Protein AF-A0A7V3AE41-F1 (afdb_monomer_lite)

Sequence (457 aa):
MTSTNWIDTERILRYAARIPPERRTTDLETAYEFSRQRLEEFGSLGSVPLPADPVERGQELVFRAMQADSPSQALRLAEDALRADPECLDAMAIVAQQKHESWPERAAEFERIVATGERRLGGPAFFEAHKGEFWHRVETRPYMRVREQLAHLLAFTDRVPEALAHYEALLELDPLDHLHIRVVLLSRCLELGRLDDAKRIMARFPHGRAAYLWARVLGHFLAGNLPAASLAHRRALDASARLETAICDRLEPEPRENDPLGELDKMDVVESTLIIAWDRHPEALGWLLDGGWAFSDREVDAHVASFKPPVSKLFSIEEPDEYDWIDYPVKHGFTEADIPELVRMATDHALQENEDYSICFGAVHAWRALAQLRAQAAIAPLIEAFTADLDDYSANDFPRIFELLGPEAIPGLRALLVGRHDLGLRTAAVQALWRIGTAHAEAGKRCAEQEEGSAHE

Foldseek 3Di:
DPPDDVLLVLLLLVVLVPDPPVCNVVCVVVSVVVSVVCCVVQVHPLRDDADPQLLSNLSSLQSVLQVDPALVSSLVSLVVSCVSPVLNLSSQLLNLLVVDPDLVSSLVSLVVNLVSLCVVCPHPVSCVVQFQPQVSPSSNVSSLVSLLQSLLSCVVVVVNVVSLVSLVSSCRRHVVPPVVSLLLNLLSCLLVVVLVVNVVSCVSDVDDALLSLLSVLSSCVSVVNLLLNLLSVVVSCVRPVPLLVCLLVVPQDDADPGNSSSGGDPVSSSSNSNSSSSVSPVVSSVCVVVPSHSDDPVRLVVLLVVADPPLSCQLVDPDADLPDGDPCCVVSVDALVCLVVLLCLLQPSSQCSDPPVSSNSSNVNSLVNCLQNLPLVNLVSLLVVLQSDDDPSSLRCVLSSLLSVADSNLVSLVVCCVDPGDPSSVVSSVSSLVSRLVSPVVSVVVVVVVVVVVVVD

Radius of gyration: 27.74 Å; chains: 1; bounding box: 69×41×74 Å

Structure (mmCIF, N/CA/C/O backbone):
data_AF-A0A7V3AE41-F1
#
_entry.id   AF-A0A7V3AE41-F1
#
loop_
_atom_site.group_PDB
_atom_site.id
_atom_site.type_symbol
_atom_site.label_atom_id
_atom_site.label_alt_id
_atom_site.label_comp_id
_atom_site.label_asym_id
_atom_site.label_entity_id
_atom_site.label_seq_id
_atom_site.pdbx_PDB_ins_code
_atom_site.Cartn_x
_atom_site.Cartn_y
_atom_site.Cartn_z
_atom_site.occupancy
_atom_site.B_iso_or_equiv
_atom_site.auth_seq_id
_atom_site.auth_comp_id
_atom_site.auth_asym_id
_atom_site.auth_atom_id
_atom_site.pdbx_PDB_model_num
ATOM 1 N N . MET A 1 1 ? 19.286 17.395 3.943 1.00 30.77 1 MET A N 1
ATOM 2 C CA . MET A 1 1 ? 19.787 16.665 2.762 1.00 30.77 1 MET A CA 1
ATOM 3 C C . MET A 1 1 ? 18.969 17.146 1.583 1.00 30.77 1 MET A C 1
ATOM 5 O O . MET A 1 1 ? 17.765 16.930 1.575 1.00 30.77 1 MET A O 1
ATOM 9 N N . THR A 1 2 ? 19.573 17.929 0.691 1.00 29.22 2 THR A N 1
ATOM 10 C CA . THR A 1 2 ? 18.956 18.336 -0.579 1.00 29.22 2 THR A CA 1
ATOM 11 C C . THR A 1 2 ? 18.503 17.078 -1.317 1.00 29.22 2 THR A C 1
ATOM 13 O O . THR A 1 2 ? 19.214 16.077 -1.276 1.00 29.22 2 THR A O 1
ATOM 16 N N . SER A 1 3 ? 17.310 17.079 -1.918 1.00 34.78 3 SER A N 1
ATOM 17 C CA . SER A 1 3 ? 16.804 15.909 -2.640 1.00 34.78 3 SER A CA 1
ATOM 18 C C . SER A 1 3 ? 17.718 15.630 -3.834 1.00 34.78 3 SER A C 1
ATOM 20 O O . SER A 1 3 ? 17.599 16.258 -4.885 1.00 34.78 3 SER A O 1
ATOM 22 N N . THR A 1 4 ? 18.685 14.736 -3.656 1.00 52.66 4 THR A N 1
ATOM 23 C CA . THR A 1 4 ? 19.516 14.228 -4.741 1.00 52.66 4 THR A CA 1
ATOM 24 C C . THR A 1 4 ? 18.582 13.601 -5.772 1.00 52.66 4 THR A C 1
ATOM 26 O O . THR A 1 4 ? 17.768 12.746 -5.423 1.00 52.66 4 THR A O 1
ATOM 29 N N . ASN A 1 5 ? 18.654 14.053 -7.027 1.00 77.19 5 ASN A N 1
ATOM 30 C CA . ASN A 1 5 ? 17.908 13.441 -8.126 1.00 77.19 5 ASN A CA 1
ATOM 31 C C . ASN A 1 5 ? 18.224 11.928 -8.150 1.00 77.19 5 ASN A C 1
ATOM 33 O O . ASN A 1 5 ? 19.360 11.523 -7.893 1.00 77.19 5 ASN A O 1
ATOM 37 N N . TRP A 1 6 ? 17.237 11.071 -8.423 1.00 83.94 6 TRP A N 1
ATOM 38 C CA . TRP A 1 6 ? 17.417 9.615 -8.424 1.00 83.94 6 TRP A CA 1
ATOM 39 C C . TRP A 1 6 ? 18.545 9.166 -9.370 1.00 83.94 6 TRP A C 1
ATOM 41 O O . TRP A 1 6 ? 19.260 8.217 -9.059 1.00 83.94 6 TRP A O 1
ATOM 51 N N . ILE A 1 7 ? 18.776 9.900 -10.465 1.00 88.06 7 ILE A N 1
ATOM 52 C CA . ILE A 1 7 ? 19.878 9.659 -11.411 1.00 88.06 7 ILE A CA 1
ATOM 53 C C . ILE A 1 7 ? 21.241 9.834 -10.732 1.00 88.06 7 ILE A C 1
ATOM 55 O O . ILE A 1 7 ? 22.153 9.032 -10.923 1.00 88.06 7 ILE A O 1
ATOM 59 N N . ASP A 1 8 ? 21.389 10.852 -9.888 1.00 84.38 8 ASP A N 1
ATOM 60 C CA . ASP A 1 8 ? 22.619 11.046 -9.124 1.00 84.38 8 ASP A CA 1
ATOM 61 C C . ASP A 1 8 ? 22.793 9.934 -8.089 1.00 84.38 8 ASP A C 1
ATOM 63 O O . ASP A 1 8 ? 23.897 9.429 -7.908 1.00 84.38 8 ASP A O 1
ATOM 67 N N . THR A 1 9 ? 21.701 9.461 -7.486 1.00 84.06 9 THR A N 1
ATOM 68 C CA . THR A 1 9 ? 21.743 8.279 -6.610 1.00 84.06 9 THR A CA 1
ATOM 69 C C . THR A 1 9 ? 22.218 7.033 -7.373 1.00 84.06 9 THR A C 1
ATOM 71 O O . THR A 1 9 ? 23.064 6.296 -6.867 1.00 84.06 9 THR A O 1
ATOM 74 N N . GLU A 1 10 ? 21.757 6.815 -8.609 1.00 88.25 10 GLU A N 1
ATOM 75 C CA . GLU A 1 10 ? 22.244 5.729 -9.476 1.00 88.25 10 GLU A CA 1
ATOM 76 C C . GLU A 1 10 ? 23.743 5.856 -9.777 1.00 88.25 10 GLU A C 1
ATOM 78 O O . GLU A 1 10 ? 24.471 4.866 -9.670 1.00 88.25 10 GLU A O 1
ATOM 83 N N . ARG A 1 11 ? 24.225 7.063 -10.108 1.00 87.38 11 ARG A N 1
ATOM 84 C CA . ARG A 1 11 ? 25.657 7.322 -10.347 1.00 87.38 11 ARG A CA 1
ATOM 85 C C . ARG A 1 11 ? 26.503 6.950 -9.131 1.00 87.38 11 ARG A C 1
ATOM 87 O O . ARG A 1 11 ? 27.519 6.268 -9.274 1.00 87.38 11 ARG A O 1
ATOM 94 N N . ILE A 1 12 ? 26.070 7.358 -7.938 1.00 82.44 12 ILE A N 1
ATOM 95 C CA . ILE A 1 12 ? 26.771 7.078 -6.677 1.00 82.44 12 ILE A CA 1
ATOM 96 C C . ILE A 1 12 ? 26.799 5.574 -6.399 1.00 82.44 12 ILE A C 1
ATOM 98 O O . ILE A 1 12 ? 27.856 5.020 -6.098 1.00 82.44 12 ILE A O 1
ATOM 102 N N . LEU A 1 13 ? 25.663 4.891 -6.540 1.00 84.50 13 LEU A N 1
ATOM 103 C CA . LEU A 1 13 ? 25.571 3.456 -6.272 1.00 84.50 13 LEU A CA 1
ATOM 104 C C . LEU A 1 13 ? 26.385 2.630 -7.272 1.00 84.50 13 LEU A C 1
ATOM 106 O O . LEU A 1 13 ? 27.050 1.676 -6.874 1.00 84.50 13 LEU A O 1
ATOM 110 N N . ARG A 1 14 ? 26.409 3.020 -8.551 1.00 86.38 14 ARG A N 1
ATOM 111 C CA . ARG A 1 14 ? 27.273 2.394 -9.565 1.00 86.38 14 ARG A CA 1
ATOM 112 C C . ARG A 1 14 ? 28.749 2.644 -9.312 1.00 86.38 14 ARG A C 1
ATOM 114 O O . ARG A 1 14 ? 29.568 1.756 -9.533 1.00 86.38 14 ARG A O 1
ATOM 121 N N . TYR A 1 15 ? 29.112 3.825 -8.815 1.00 79.25 15 TYR A N 1
ATOM 122 C CA . TYR A 1 15 ? 30.471 4.068 -8.341 1.00 79.25 15 TYR A CA 1
ATOM 123 C C . TYR A 1 15 ? 30.824 3.140 -7.172 1.00 79.25 15 TYR A C 1
ATOM 125 O O . TYR A 1 15 ? 31.833 2.439 -7.234 1.00 79.25 15 TYR A O 1
ATOM 133 N N . ALA A 1 16 ? 29.967 3.078 -6.151 1.00 79.12 16 ALA A N 1
ATOM 134 C CA . ALA A 1 16 ? 30.178 2.249 -4.969 1.00 79.12 16 ALA A CA 1
ATOM 135 C C . ALA A 1 16 ? 30.258 0.748 -5.301 1.00 79.12 16 ALA A C 1
ATOM 137 O O . ALA A 1 16 ? 31.090 0.037 -4.743 1.00 79.12 16 ALA A O 1
ATOM 138 N N . ALA A 1 17 ? 29.457 0.264 -6.256 1.00 80.19 17 ALA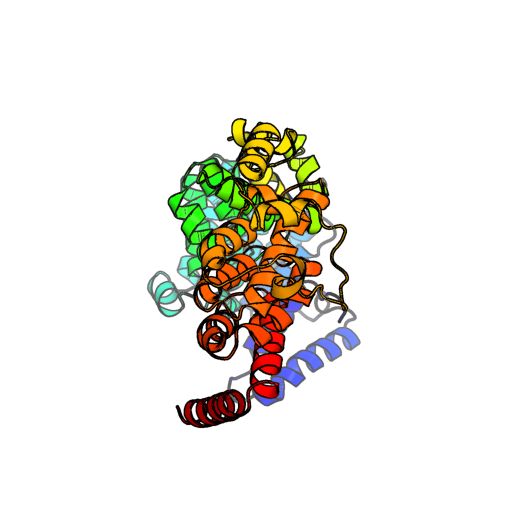 A N 1
ATOM 139 C CA . ALA A 1 17 ? 29.471 -1.131 -6.699 1.00 80.19 17 ALA A CA 1
ATOM 140 C C . ALA A 1 17 ? 30.819 -1.569 -7.304 1.00 80.19 17 ALA A C 1
ATOM 142 O O . ALA A 1 17 ? 31.154 -2.753 -7.268 1.00 80.19 17 ALA A O 1
ATOM 143 N N . ARG A 1 18 ? 31.619 -0.622 -7.815 1.00 76.25 18 ARG A N 1
ATOM 144 C CA . ARG A 1 18 ? 32.961 -0.878 -8.365 1.00 76.25 18 ARG A CA 1
ATOM 145 C C . ARG A 1 18 ? 34.054 -0.950 -7.301 1.00 76.25 18 ARG A C 1
ATOM 147 O O . ARG A 1 18 ? 35.184 -1.313 -7.622 1.00 76.25 18 ARG A O 1
ATOM 154 N N . ILE A 1 19 ? 33.745 -0.596 -6.055 1.00 71.19 19 ILE A N 1
ATOM 155 C CA . ILE A 1 19 ? 34.695 -0.674 -4.950 1.00 71.19 19 ILE A CA 1
ATOM 156 C C . ILE A 1 19 ? 34.838 -2.151 -4.541 1.00 71.19 19 ILE A C 1
ATOM 158 O O . ILE A 1 19 ? 33.828 -2.796 -4.218 1.00 71.19 19 ILE A O 1
ATOM 162 N N . PRO A 1 20 ? 36.069 -2.707 -4.548 1.00 70.44 20 PRO A N 1
ATOM 163 C CA . PRO A 1 20 ? 36.311 -4.084 -4.137 1.00 70.44 20 PRO A CA 1
ATOM 164 C C . PRO A 1 20 ? 35.737 -4.371 -2.739 1.00 70.44 20 PRO A C 1
ATOM 166 O O . PRO A 1 20 ? 35.812 -3.494 -1.870 1.00 70.44 20 PRO A O 1
ATOM 169 N N . PRO A 1 21 ? 35.167 -5.568 -2.494 1.00 66.19 21 PRO A N 1
ATOM 170 C CA . PRO A 1 21 ? 34.532 -5.919 -1.221 1.00 66.19 21 PRO A CA 1
ATOM 171 C C . PRO A 1 21 ? 35.399 -5.626 0.007 1.00 66.19 21 PRO A C 1
ATOM 173 O O . PRO A 1 21 ? 34.886 -5.173 1.027 1.00 66.19 21 PRO A O 1
ATOM 176 N N . GLU A 1 22 ? 36.713 -5.803 -0.120 1.00 66.25 22 GLU A N 1
ATOM 177 C CA . GLU A 1 22 ? 37.707 -5.644 0.944 1.00 66.25 22 GLU A CA 1
ATOM 178 C C . GLU A 1 22 ? 37.895 -4.187 1.396 1.00 66.25 22 GLU A C 1
ATOM 180 O O . GLU A 1 22 ? 38.556 -3.946 2.404 1.00 66.25 22 GLU A O 1
ATOM 185 N N . ARG A 1 23 ? 37.334 -3.212 0.667 1.00 58.12 23 ARG A N 1
ATOM 186 C CA . ARG A 1 23 ? 37.431 -1.779 0.990 1.00 58.12 23 ARG A CA 1
ATOM 187 C C . ARG A 1 23 ? 36.091 -1.108 1.305 1.00 58.12 23 ARG A C 1
ATOM 189 O O . ARG A 1 23 ? 36.071 0.049 1.708 1.00 58.12 23 ARG A O 1
ATOM 196 N N . ARG A 1 24 ? 34.960 -1.814 1.188 1.00 60.25 24 ARG A N 1
ATOM 197 C CA . ARG A 1 24 ? 33.613 -1.202 1.226 1.00 60.25 24 ARG A CA 1
ATOM 198 C C . ARG A 1 24 ? 33.250 -0.479 2.527 1.00 60.25 24 ARG A C 1
ATOM 200 O O . ARG A 1 24 ? 32.561 0.529 2.458 1.00 60.25 24 ARG A O 1
ATOM 207 N N . THR A 1 25 ? 33.664 -0.960 3.700 1.00 53.12 25 THR A N 1
ATOM 208 C CA . THR A 1 25 ? 33.282 -0.336 4.986 1.00 53.12 25 THR A CA 1
ATOM 209 C C . THR A 1 25 ? 34.026 0.965 5.268 1.00 53.12 25 THR A C 1
ATOM 211 O O . THR A 1 25 ? 33.450 1.865 5.865 1.00 53.12 25 THR A O 1
ATOM 214 N N . THR A 1 26 ? 35.278 1.084 4.822 1.00 52.75 26 THR A N 1
ATOM 215 C CA . THR A 1 26 ? 36.051 2.335 4.892 1.00 52.75 26 THR A CA 1
ATOM 216 C C . THR A 1 26 ? 35.661 3.273 3.747 1.00 52.75 26 THR A C 1
ATOM 218 O O . THR A 1 26 ? 35.600 4.483 3.936 1.00 52.75 26 THR A O 1
ATOM 221 N N . ASP A 1 27 ? 35.292 2.709 2.592 1.00 51.56 27 ASP A N 1
ATOM 222 C CA . ASP A 1 27 ? 35.058 3.477 1.376 1.00 51.56 27 ASP A CA 1
ATOM 223 C C . ASP A 1 27 ? 33.585 3.859 1.114 1.00 51.56 27 ASP A C 1
ATOM 225 O O . ASP A 1 27 ? 33.309 4.522 0.119 1.00 51.56 27 ASP A O 1
ATOM 229 N N . LEU A 1 28 ? 32.607 3.483 1.950 1.00 52.47 28 LEU A N 1
ATOM 230 C CA . LEU A 1 28 ? 31.234 4.020 1.843 1.00 52.47 28 LEU A CA 1
ATOM 231 C C . LEU A 1 28 ? 31.184 5.498 2.253 1.00 52.47 28 LEU A C 1
ATOM 233 O O . LEU A 1 28 ? 30.543 6.307 1.578 1.00 52.47 28 LEU A O 1
ATOM 237 N N . GLU A 1 29 ? 31.930 5.860 3.298 1.00 57.75 29 GLU A N 1
ATOM 238 C CA . GLU A 1 29 ? 32.224 7.254 3.641 1.00 57.75 29 GLU A CA 1
ATOM 239 C C . GLU A 1 29 ? 32.998 7.910 2.486 1.00 57.75 29 GLU A C 1
ATOM 241 O O . GLU A 1 29 ? 32.627 8.988 2.026 1.00 57.75 29 GLU A O 1
ATOM 246 N N . THR A 1 30 ? 33.933 7.180 1.866 1.00 62.25 30 THR A N 1
ATOM 247 C CA . THR A 1 30 ? 34.635 7.622 0.652 1.00 62.25 30 THR A CA 1
ATOM 248 C C . THR A 1 30 ? 33.745 7.723 -0.587 1.00 62.25 30 THR A C 1
ATOM 250 O O . THR A 1 30 ? 34.037 8.540 -1.441 1.00 62.25 30 THR A O 1
ATOM 253 N N . ALA A 1 31 ? 32.655 6.968 -0.745 1.00 63.34 31 ALA A N 1
ATOM 254 C CA . ALA A 1 31 ? 31.746 7.098 -1.886 1.00 63.34 31 ALA A CA 1
ATOM 255 C C . ALA A 1 31 ? 30.933 8.391 -1.770 1.00 63.34 31 ALA A C 1
ATOM 257 O O . ALA A 1 31 ? 30.754 9.108 -2.758 1.00 63.34 31 ALA A O 1
ATOM 258 N N . TYR A 1 32 ? 30.501 8.727 -0.554 1.00 67.19 32 TYR A N 1
ATOM 259 C CA . TYR A 1 32 ? 29.875 10.011 -0.259 1.00 67.19 32 TYR A CA 1
ATOM 260 C C . TYR A 1 32 ? 30.873 11.170 -0.412 1.00 67.19 32 TYR A C 1
ATOM 262 O O . TYR A 1 32 ? 30.578 12.151 -1.095 1.00 67.19 32 TYR A O 1
ATOM 270 N N . GLU A 1 33 ? 32.087 11.038 0.128 1.00 69.75 33 GLU A N 1
ATOM 271 C CA . GLU A 1 33 ? 33.159 12.027 -0.037 1.00 69.75 33 GLU A CA 1
ATOM 272 C C . GLU A 1 33 ? 33.622 12.168 -1.488 1.00 69.75 33 GLU A C 1
ATOM 274 O O . GLU A 1 33 ? 33.865 13.281 -1.937 1.00 69.75 33 GLU A O 1
ATOM 279 N N . PHE A 1 34 ? 33.693 11.077 -2.247 1.00 68.38 34 PHE A N 1
ATOM 280 C CA . PHE A 1 34 ? 34.012 11.070 -3.672 1.00 68.38 34 PHE A CA 1
ATOM 281 C C . PHE A 1 34 ? 32.938 11.817 -4.452 1.00 68.38 34 PHE A C 1
ATOM 283 O O . PHE A 1 34 ? 33.251 12.645 -5.303 1.00 68.38 34 PHE A O 1
ATOM 290 N N . SER A 1 35 ? 31.668 11.572 -4.136 1.00 70.06 35 SER A N 1
ATOM 291 C CA . SER A 1 35 ? 30.547 12.281 -4.754 1.00 70.06 35 SER A CA 1
ATOM 292 C C . SER A 1 35 ? 30.601 13.772 -4.431 1.00 70.06 35 SER A C 1
ATOM 294 O O . SER A 1 35 ? 30.465 14.597 -5.332 1.00 70.06 35 SER A O 1
ATOM 296 N N . ARG A 1 36 ? 30.897 14.127 -3.173 1.00 75.38 36 ARG A N 1
ATOM 297 C CA . ARG A 1 36 ? 31.123 15.513 -2.742 1.00 75.38 36 ARG A CA 1
ATOM 298 C C . ARG A 1 36 ? 32.301 16.151 -3.485 1.00 75.38 36 ARG A C 1
ATOM 300 O O . ARG A 1 36 ? 32.151 17.243 -4.016 1.00 75.38 36 ARG A O 1
ATOM 307 N N . GLN A 1 37 ? 33.438 15.465 -3.585 1.00 72.56 37 GLN A N 1
ATOM 308 C CA . GLN A 1 37 ? 34.629 15.950 -4.284 1.00 72.56 37 GLN A CA 1
ATOM 309 C C . GLN A 1 37 ? 34.358 16.159 -5.779 1.00 72.56 37 GLN A C 1
ATOM 311 O O . GLN A 1 37 ? 34.780 17.159 -6.349 1.00 72.56 37 GLN A O 1
ATOM 316 N N . ARG A 1 38 ? 33.616 15.251 -6.424 1.00 72.94 38 ARG A N 1
ATOM 317 C CA . ARG A 1 38 ? 33.218 15.387 -7.833 1.00 72.94 38 ARG A CA 1
ATOM 318 C C . ARG A 1 38 ? 32.234 16.532 -8.045 1.00 72.94 38 ARG A C 1
ATOM 320 O O . ARG A 1 38 ? 32.354 17.239 -9.039 1.00 72.94 38 ARG A O 1
ATOM 327 N N . LEU A 1 39 ? 31.292 16.734 -7.126 1.00 75.62 39 LEU A N 1
ATOM 328 C CA . LEU A 1 39 ? 30.408 17.900 -7.143 1.00 75.62 39 LEU A CA 1
ATOM 329 C C . LEU A 1 39 ? 31.200 19.205 -6.979 1.00 75.62 39 LEU A C 1
ATOM 331 O O . LEU A 1 39 ? 30.925 20.165 -7.690 1.00 75.62 39 LEU A O 1
ATOM 335 N N . GLU A 1 40 ? 32.209 19.232 -6.105 1.00 78.81 40 GLU A N 1
ATOM 336 C CA . GLU A 1 40 ? 33.104 20.385 -5.925 1.00 78.81 40 GLU A CA 1
ATOM 337 C C . GLU A 1 40 ? 33.976 20.654 -7.160 1.00 78.81 40 GLU A C 1
ATOM 339 O O . GLU A 1 40 ? 34.167 21.808 -7.536 1.00 78.81 40 GLU A O 1
ATOM 344 N N . GLU A 1 41 ? 34.483 19.606 -7.812 1.00 77.88 41 GLU A N 1
ATOM 345 C CA . GLU A 1 41 ? 35.389 19.713 -8.963 1.00 77.88 41 GLU A CA 1
ATOM 346 C C . GLU A 1 41 ? 34.657 20.023 -10.281 1.00 77.88 41 GLU A C 1
ATOM 348 O O . GLU A 1 41 ? 35.138 20.824 -11.082 1.00 77.88 41 GLU A O 1
ATOM 353 N N . PHE A 1 42 ? 33.494 19.409 -10.519 1.00 73.25 42 PHE A N 1
ATOM 354 C CA . PHE A 1 42 ? 32.781 19.472 -11.804 1.00 73.25 42 PHE A CA 1
ATOM 355 C C . PHE A 1 42 ? 31.452 20.238 -11.742 1.00 73.25 42 PHE A C 1
ATOM 357 O O . PHE A 1 42 ? 30.770 20.366 -12.761 1.00 73.25 42 PHE A O 1
ATOM 364 N N . GLY A 1 43 ? 31.039 20.714 -10.564 1.00 76.00 43 GLY A N 1
ATOM 365 C CA . GLY A 1 43 ? 29.766 21.410 -10.328 1.00 76.00 43 GLY A CA 1
ATOM 366 C C . GLY A 1 43 ? 28.520 20.514 -10.382 1.00 76.00 43 GLY A C 1
ATOM 367 O O . GLY A 1 43 ? 27.492 20.858 -9.806 1.00 76.00 43 GLY A O 1
ATOM 368 N N . SER A 1 44 ? 28.596 19.359 -11.050 1.00 77.81 44 SER A N 1
ATOM 369 C CA . SER A 1 44 ? 27.538 18.351 -11.162 1.00 77.81 44 SER A CA 1
ATOM 370 C C . SER A 1 44 ? 28.142 16.965 -11.406 1.00 77.81 44 SER A C 1
ATOM 372 O O . SER A 1 44 ? 29.150 16.834 -12.104 1.00 77.81 44 SER A O 1
ATOM 374 N N . LEU A 1 45 ? 27.496 15.912 -10.892 1.00 76.00 45 LEU A N 1
ATOM 375 C CA . LEU A 1 45 ? 27.897 14.526 -11.165 1.00 76.00 45 LEU A CA 1
ATOM 376 C C . LEU A 1 45 ? 27.736 14.146 -12.647 1.00 76.00 45 LEU A C 1
ATOM 378 O O . LEU A 1 45 ? 28.470 13.288 -13.129 1.00 76.00 45 LEU A O 1
ATOM 382 N N . GLY A 1 46 ? 26.847 14.817 -13.390 1.00 75.12 46 GLY A N 1
ATOM 383 C CA . GLY A 1 46 ? 26.688 14.621 -14.838 1.00 75.12 46 GLY A CA 1
ATOM 384 C C . GLY A 1 46 ? 27.807 15.235 -15.692 1.00 75.12 46 GLY A C 1
ATOM 385 O O . GLY A 1 46 ? 27.894 14.953 -16.886 1.00 75.12 46 GLY A O 1
ATOM 386 N N . SER A 1 47 ? 28.685 16.047 -15.095 1.00 80.62 47 SER A N 1
ATOM 387 C CA . SER A 1 47 ? 29.804 16.716 -15.780 1.00 80.62 47 SER A CA 1
ATOM 388 C C . SER A 1 47 ? 31.132 15.956 -15.662 1.00 80.62 47 SER A C 1
ATOM 390 O O . SER A 1 47 ? 32.152 16.394 -16.196 1.00 80.62 47 SER A O 1
ATOM 392 N N . VAL A 1 48 ? 31.142 14.809 -14.976 1.00 80.38 48 VAL A N 1
ATOM 393 C CA . VAL A 1 48 ? 32.334 13.966 -14.785 1.00 80.38 48 VAL A CA 1
ATOM 394 C C . VAL A 1 48 ? 32.825 13.411 -16.138 1.00 80.38 48 VAL A C 1
ATOM 396 O O . VAL A 1 48 ? 32.012 13.162 -17.027 1.00 80.38 48 VAL A O 1
ATOM 399 N N . PRO A 1 49 ? 34.135 13.194 -16.363 1.00 85.94 49 PRO A N 1
ATOM 400 C CA . PRO A 1 49 ? 34.614 12.557 -17.591 1.00 85.94 49 PRO A CA 1
ATOM 401 C C . PRO A 1 49 ? 33.977 11.182 -17.832 1.00 85.94 49 PRO A C 1
ATOM 403 O O . PRO A 1 49 ? 33.795 10.403 -16.896 1.00 85.94 49 PRO A O 1
ATOM 406 N N . LEU A 1 50 ? 33.670 10.872 -19.096 1.00 88.50 50 LEU A N 1
ATOM 407 C CA . LEU A 1 50 ? 33.056 9.595 -19.459 1.00 88.50 50 LEU A CA 1
ATOM 408 C C . LEU A 1 50 ? 33.966 8.412 -19.072 1.00 88.50 50 LEU A C 1
ATOM 410 O O . LEU A 1 50 ? 35.169 8.460 -19.354 1.00 88.50 50 LEU A O 1
ATOM 414 N N . PRO A 1 51 ? 33.410 7.331 -18.491 1.00 88.75 51 PRO A N 1
ATOM 415 C CA . PRO A 1 51 ? 34.167 6.126 -18.171 1.00 88.75 51 PRO A CA 1
ATOM 416 C C . PRO A 1 51 ? 34.914 5.534 -19.376 1.00 88.75 51 PRO A C 1
ATOM 418 O O . PRO A 1 51 ? 34.532 5.718 -20.536 1.00 88.75 51 PRO A O 1
ATOM 421 N N . ALA A 1 52 ? 36.006 4.813 -19.099 1.00 89.50 52 ALA A N 1
ATOM 422 C CA . ALA A 1 52 ? 36.763 4.086 -20.118 1.00 89.50 52 ALA A CA 1
ATOM 423 C C . ALA A 1 52 ? 36.034 2.815 -20.584 1.00 89.50 52 ALA A C 1
ATOM 425 O O . ALA A 1 52 ? 36.049 2.513 -21.779 1.00 89.50 52 ALA A O 1
ATOM 426 N N . ASP A 1 53 ? 35.406 2.110 -19.638 1.00 92.62 53 ASP A N 1
ATOM 427 C CA . ASP A 1 53 ? 34.626 0.900 -19.883 1.00 92.62 53 ASP A CA 1
ATOM 428 C C . ASP A 1 53 ? 33.404 1.202 -20.776 1.00 92.62 53 ASP A C 1
ATOM 430 O O . ASP A 1 53 ? 32.692 2.173 -20.499 1.00 92.62 53 ASP A O 1
ATOM 434 N N . PRO A 1 54 ? 33.153 0.420 -21.844 1.00 95.06 54 PRO A N 1
ATOM 435 C CA . PRO A 1 54 ? 32.062 0.696 -22.776 1.00 95.06 54 PRO A CA 1
ATOM 436 C C . PRO A 1 54 ? 30.664 0.652 -22.145 1.00 95.06 54 PRO A C 1
ATOM 438 O O . PRO A 1 54 ? 29.836 1.496 -22.485 1.00 95.06 54 PRO A O 1
ATOM 441 N N . VAL A 1 55 ? 30.413 -0.270 -21.208 1.00 93.06 55 VAL A N 1
ATOM 442 C CA . VAL A 1 55 ? 29.107 -0.432 -20.547 1.00 93.06 55 VAL A CA 1
ATOM 443 C C . VAL A 1 55 ? 28.835 0.749 -19.624 1.00 93.06 55 VAL A C 1
ATOM 445 O O . VAL A 1 55 ? 27.790 1.392 -19.713 1.00 93.06 55 VAL A O 1
ATOM 448 N N . GLU A 1 56 ? 29.811 1.101 -18.789 1.00 91.50 56 GLU A N 1
ATOM 449 C CA . GLU A 1 56 ? 29.697 2.255 -17.895 1.00 91.50 56 GLU A CA 1
ATOM 450 C C . GLU A 1 56 ? 29.627 3.574 -18.673 1.00 91.50 56 GLU A C 1
ATOM 452 O O . GLU A 1 56 ? 28.901 4.492 -18.288 1.00 91.50 56 GLU A O 1
ATOM 457 N N . ARG A 1 57 ? 30.337 3.673 -19.804 1.00 94.62 57 ARG A N 1
ATOM 458 C CA . ARG A 1 57 ? 30.226 4.817 -20.715 1.00 94.62 57 ARG A CA 1
ATOM 459 C C . ARG A 1 57 ? 28.823 4.928 -21.300 1.00 94.62 57 ARG A C 1
ATOM 461 O O . ARG A 1 57 ? 28.279 6.030 -21.309 1.00 94.62 57 ARG A O 1
ATOM 468 N N . GLY A 1 58 ? 28.261 3.820 -21.782 1.00 96.12 58 GLY A N 1
ATOM 469 C CA . GLY A 1 58 ? 26.901 3.773 -22.310 1.00 96.12 58 GLY A CA 1
ATOM 470 C C . GLY A 1 58 ? 25.883 4.231 -21.269 1.00 96.12 58 GLY A C 1
ATOM 471 O O . GLY A 1 58 ? 25.069 5.109 -21.546 1.00 96.12 58 GLY A O 1
ATOM 472 N N . GLN A 1 59 ? 25.982 3.720 -20.042 1.00 94.19 59 GLN A N 1
ATOM 473 C CA . GLN A 1 59 ? 25.062 4.089 -18.968 1.00 94.19 59 GLN A CA 1
ATOM 474 C C . GLN A 1 59 ? 25.190 5.560 -18.537 1.00 94.19 59 GLN A C 1
ATOM 476 O O . GLN A 1 59 ? 24.182 6.227 -18.320 1.00 94.19 59 GLN A O 1
ATOM 481 N N . GLU A 1 60 ? 26.405 6.098 -18.423 1.00 94.06 60 GLU A N 1
ATOM 482 C CA . GLU A 1 60 ? 26.587 7.513 -18.073 1.00 94.06 60 GLU A CA 1
ATOM 483 C C . GLU A 1 60 ? 26.049 8.445 -19.174 1.00 94.06 60 GLU A C 1
ATOM 485 O O . GLU A 1 60 ? 25.449 9.478 -18.873 1.00 94.06 60 GLU A O 1
ATOM 490 N N . LEU A 1 61 ? 26.194 8.069 -20.450 1.00 96.19 61 LEU A N 1
ATOM 491 C CA . LEU A 1 61 ? 25.583 8.798 -21.566 1.00 96.19 61 LEU A CA 1
ATOM 492 C C . LEU A 1 61 ? 24.049 8.771 -21.500 1.00 96.19 61 LEU A C 1
ATOM 494 O O . LEU A 1 61 ? 23.423 9.806 -21.723 1.00 96.19 61 LEU A O 1
ATOM 498 N N . VAL A 1 62 ? 23.445 7.643 -21.114 1.00 94.88 62 VAL A N 1
ATOM 499 C CA . VAL A 1 62 ? 22.000 7.556 -20.840 1.00 94.88 62 VAL A CA 1
ATOM 500 C C . VAL A 1 62 ? 21.589 8.491 -19.711 1.00 94.88 62 VAL A C 1
ATOM 502 O O . VAL A 1 62 ? 20.608 9.212 -19.852 1.00 94.88 62 VAL A O 1
ATOM 505 N N . PHE A 1 63 ? 22.324 8.530 -18.598 1.00 92.88 63 PHE A N 1
ATOM 506 C CA . PHE A 1 63 ? 21.980 9.428 -17.492 1.00 92.88 63 PHE A CA 1
ATOM 507 C C . PHE A 1 63 ? 22.004 10.900 -17.910 1.00 92.88 63 PHE A C 1
ATOM 509 O O . PHE A 1 63 ? 21.205 11.691 -17.417 1.00 92.88 63 PHE A O 1
ATOM 516 N N . ARG A 1 64 ? 22.880 11.273 -18.849 1.00 92.75 64 ARG A N 1
ATOM 517 C CA . ARG A 1 64 ? 22.853 12.603 -19.475 1.00 92.75 64 ARG A CA 1
ATOM 518 C C . ARG A 1 64 ? 21.666 12.772 -20.413 1.00 92.75 64 ARG A C 1
ATOM 520 O O . ARG A 1 64 ? 21.085 13.848 -20.430 1.00 92.75 64 ARG A O 1
ATOM 527 N N . ALA A 1 65 ? 21.303 11.737 -21.173 1.00 92.31 65 ALA A N 1
ATOM 528 C CA . ALA A 1 65 ? 20.128 11.758 -22.042 1.00 92.31 65 ALA A CA 1
ATOM 529 C C . ALA A 1 65 ? 18.835 11.991 -21.241 1.00 92.31 65 ALA A C 1
ATOM 531 O O . ALA A 1 65 ? 18.030 12.831 -21.620 1.00 92.31 65 ALA A O 1
ATOM 532 N N . MET A 1 66 ? 18.692 11.328 -20.089 1.00 88.31 66 MET A N 1
ATOM 533 C CA . MET A 1 66 ? 17.565 11.483 -19.154 1.00 88.31 66 MET A CA 1
ATOM 534 C C . MET A 1 66 ? 17.483 12.864 -18.492 1.00 88.31 66 MET A C 1
ATOM 536 O O . MET A 1 66 ? 16.444 13.228 -17.954 1.00 88.31 66 MET A O 1
ATOM 540 N N . GLN A 1 67 ? 18.573 13.630 -18.513 1.00 87.62 67 GLN A N 1
ATOM 541 C CA . GLN A 1 67 ? 18.651 14.989 -17.969 1.00 87.62 67 GLN A CA 1
ATOM 542 C C . GLN A 1 67 ? 18.777 16.046 -19.077 1.00 87.62 67 GLN A C 1
ATOM 544 O O . GLN A 1 67 ? 19.124 17.188 -18.788 1.00 87.62 67 GLN A O 1
ATOM 549 N N . ALA A 1 68 ? 18.568 15.671 -20.341 1.00 88.88 68 ALA A N 1
ATOM 550 C CA . ALA A 1 68 ? 18.711 16.578 -21.468 1.00 88.88 68 ALA A CA 1
ATOM 551 C C . ALA A 1 68 ? 17.544 17.572 -21.546 1.00 88.88 68 ALA A C 1
ATOM 553 O O . ALA A 1 68 ? 16.398 17.224 -21.276 1.00 88.88 68 ALA A O 1
ATOM 554 N N . ASP A 1 69 ? 17.825 18.786 -22.020 1.00 86.31 69 ASP A N 1
ATOM 555 C CA . ASP A 1 69 ? 16.833 19.867 -22.104 1.00 86.31 69 ASP A CA 1
ATOM 556 C C . ASP A 1 69 ? 15.881 19.719 -23.306 1.00 86.31 69 ASP A C 1
ATOM 558 O O . ASP A 1 69 ? 14.958 20.512 -23.480 1.00 86.31 69 ASP A O 1
ATOM 562 N N . SER A 1 70 ? 16.129 18.752 -24.200 1.00 86.50 70 SER A N 1
ATOM 563 C CA . SER A 1 70 ? 15.308 18.541 -25.397 1.00 86.50 70 SER A CA 1
ATOM 564 C C . SER A 1 70 ? 15.314 17.088 -25.889 1.00 86.50 70 SER A C 1
ATOM 566 O O . SER A 1 70 ? 16.355 16.421 -25.798 1.00 86.50 70 SER A O 1
ATOM 568 N N . PRO A 1 71 ? 14.221 16.623 -26.532 1.00 85.12 71 PRO A N 1
ATOM 569 C CA . PRO A 1 71 ? 14.149 15.287 -27.129 1.00 85.12 71 PRO A CA 1
ATOM 570 C C . PRO A 1 71 ? 15.279 15.005 -28.127 1.00 85.12 71 PRO A C 1
ATOM 572 O O . PRO A 1 71 ? 15.899 13.944 -28.112 1.00 85.12 71 PRO A O 1
ATOM 575 N N . SER A 1 72 ? 15.629 15.981 -28.973 1.00 88.81 72 SER A N 1
ATOM 576 C CA . SER A 1 72 ? 16.709 15.805 -29.952 1.00 88.81 72 SER A CA 1
ATOM 577 C C . SER A 1 72 ? 18.085 15.654 -29.300 1.00 88.81 72 SER A C 1
ATOM 579 O O . SER A 1 72 ? 18.961 15.006 -29.870 1.00 88.81 72 SER A O 1
ATOM 581 N N . GLN A 1 73 ? 18.320 16.275 -28.140 1.00 91.94 73 GLN A N 1
ATOM 582 C CA . GLN A 1 73 ? 19.560 16.084 -27.387 1.00 91.94 73 GLN A CA 1
ATOM 583 C C . GLN A 1 73 ? 19.576 14.723 -26.687 1.00 91.94 73 GLN A C 1
ATOM 585 O O . GLN A 1 73 ? 20.600 14.043 -26.758 1.00 91.94 73 GLN A O 1
ATOM 590 N N . ALA A 1 74 ? 18.458 14.317 -26.075 1.00 91.88 74 ALA A N 1
ATOM 591 C CA . ALA A 1 74 ? 18.308 12.997 -25.468 1.00 91.88 74 ALA A CA 1
ATOM 592 C C . ALA A 1 74 ? 18.571 11.884 -26.493 1.00 91.88 74 ALA A C 1
ATOM 594 O O . ALA A 1 74 ? 19.385 10.997 -26.239 1.00 91.88 74 ALA A O 1
ATOM 595 N N . LEU A 1 75 ? 17.983 11.991 -27.691 1.00 92.88 75 LEU A N 1
ATOM 596 C CA . LEU A 1 75 ? 18.179 11.030 -28.775 1.00 92.88 75 LEU A CA 1
ATOM 597 C C . LEU A 1 75 ? 19.650 10.924 -29.198 1.00 92.88 75 LEU A C 1
ATOM 599 O O . LEU A 1 75 ? 20.182 9.820 -29.246 1.00 92.88 75 LEU A O 1
ATOM 603 N N . ARG A 1 76 ? 20.340 12.052 -29.432 1.00 95.94 76 ARG A N 1
ATOM 604 C CA . ARG A 1 76 ? 21.772 12.026 -29.787 1.00 95.94 76 ARG A CA 1
ATOM 605 C C . ARG A 1 76 ? 22.616 11.352 -28.705 1.00 95.94 76 ARG A C 1
ATOM 607 O O . ARG A 1 76 ? 23.476 10.541 -29.017 1.00 95.94 76 ARG A O 1
ATOM 614 N N . LEU A 1 77 ? 22.371 11.663 -27.432 1.00 96.75 77 LEU A N 1
ATOM 615 C CA . LEU A 1 77 ? 23.101 11.051 -26.317 1.00 96.75 77 LEU A CA 1
ATOM 616 C C . LEU A 1 77 ? 22.813 9.547 -26.192 1.00 96.75 77 LEU A C 1
ATOM 618 O O . LEU A 1 77 ? 23.729 8.777 -25.908 1.00 96.75 77 LEU A O 1
ATOM 622 N N . ALA A 1 78 ? 21.577 9.115 -26.447 1.00 96.81 78 ALA A N 1
ATOM 623 C CA . ALA A 1 78 ? 21.218 7.701 -26.487 1.00 96.81 78 ALA A CA 1
ATOM 624 C C . ALA A 1 78 ? 21.871 6.974 -27.678 1.00 96.81 78 ALA A C 1
ATOM 626 O O . ALA A 1 78 ? 22.398 5.875 -27.517 1.00 96.81 78 ALA A O 1
ATOM 627 N N . GLU A 1 79 ? 21.934 7.594 -28.857 1.00 97.75 79 GLU A N 1
ATOM 628 C CA . GLU A 1 79 ? 22.673 7.056 -30.005 1.00 97.75 79 GLU A CA 1
ATOM 629 C C . GLU A 1 79 ? 24.178 6.953 -29.715 1.00 97.75 79 GLU A C 1
ATOM 631 O O . GLU A 1 79 ? 24.820 5.973 -30.094 1.00 97.75 79 GLU A O 1
ATOM 636 N N . ASP A 1 80 ? 24.759 7.937 -29.026 1.00 98.06 80 ASP A N 1
ATOM 637 C CA . ASP A 1 80 ? 26.149 7.900 -28.563 1.00 98.06 80 ASP A CA 1
ATOM 638 C C . ASP A 1 80 ? 26.367 6.760 -27.557 1.00 98.06 80 ASP A C 1
ATOM 640 O O . ASP A 1 80 ? 27.379 6.056 -27.633 1.00 98.06 80 ASP A O 1
ATOM 644 N N . ALA A 1 81 ? 25.405 6.538 -26.655 1.00 98.12 81 ALA A N 1
ATOM 645 C CA . ALA A 1 81 ? 25.421 5.424 -25.715 1.00 98.12 81 ALA A CA 1
ATOM 646 C C . ALA A 1 81 ? 25.407 4.074 -26.442 1.00 98.12 81 ALA A C 1
ATOM 648 O O . ALA A 1 81 ? 26.221 3.217 -26.113 1.00 98.12 81 ALA A O 1
ATOM 649 N N . LEU A 1 82 ? 24.573 3.909 -27.476 1.00 98.38 82 LEU A N 1
ATOM 650 C CA . LEU A 1 82 ? 24.524 2.687 -28.291 1.00 98.38 82 LEU A CA 1
ATOM 651 C C . LEU A 1 82 ? 25.795 2.458 -29.118 1.00 98.38 82 LEU A C 1
ATOM 653 O O . LEU A 1 82 ? 26.148 1.315 -29.403 1.00 98.38 82 LEU A O 1
ATOM 657 N N . ARG A 1 83 ? 26.524 3.520 -29.490 1.00 98.31 83 ARG A N 1
ATOM 658 C CA . ARG A 1 83 ? 27.851 3.371 -30.115 1.00 98.31 83 ARG A CA 1
ATOM 659 C C . ARG A 1 83 ? 28.913 2.886 -29.128 1.00 98.31 83 ARG A C 1
ATOM 661 O O . ARG A 1 83 ? 29.880 2.263 -29.561 1.00 98.31 83 ARG A O 1
ATOM 668 N N . ALA A 1 84 ? 28.760 3.180 -27.836 1.00 97.75 84 ALA A N 1
ATOM 669 C CA . ALA A 1 84 ? 29.634 2.659 -26.788 1.00 97.75 84 ALA A CA 1
ATOM 670 C C . ALA A 1 84 ? 29.240 1.231 -26.375 1.00 97.75 84 ALA A C 1
ATOM 672 O O . ALA A 1 84 ? 30.094 0.350 -26.349 1.00 97.75 84 ALA A O 1
ATOM 673 N N . ASP A 1 85 ? 27.958 1.003 -26.099 1.00 97.94 85 ASP A N 1
ATOM 674 C CA . ASP A 1 85 ? 27.377 -0.277 -25.697 1.00 97.94 85 ASP A CA 1
ATOM 675 C C . ASP A 1 85 ? 26.084 -0.539 -26.497 1.00 97.94 85 ASP A C 1
ATOM 677 O O . ASP A 1 85 ? 25.026 -0.005 -26.146 1.00 97.94 85 ASP A O 1
ATOM 681 N N . PRO A 1 86 ? 26.143 -1.365 -27.563 1.00 97.69 86 PRO A N 1
ATOM 682 C CA . PRO A 1 86 ? 24.998 -1.637 -28.435 1.00 97.69 86 PRO A CA 1
ATOM 683 C C . PRO A 1 86 ? 23.790 -2.284 -27.749 1.00 97.69 86 PRO A C 1
ATOM 685 O O . PRO A 1 86 ? 22.692 -2.229 -28.297 1.00 97.69 86 PRO A O 1
ATOM 688 N N . GLU A 1 87 ? 23.976 -2.901 -26.579 1.00 97.00 87 GLU A N 1
ATOM 689 C CA . GLU A 1 87 ? 22.903 -3.546 -25.812 1.00 97.00 87 GLU A CA 1
ATOM 690 C C . GLU A 1 87 ? 22.550 -2.754 -24.539 1.00 97.00 87 GLU A C 1
ATOM 692 O O . GLU A 1 87 ? 21.985 -3.312 -23.592 1.00 97.00 87 GLU A O 1
ATOM 697 N N . CYS A 1 88 ? 22.903 -1.463 -24.472 1.00 97.88 88 CYS A N 1
ATOM 698 C CA . CYS A 1 88 ? 22.535 -0.572 -23.371 1.00 97.88 88 CYS A CA 1
ATOM 699 C C . CYS A 1 88 ? 21.009 -0.379 -23.324 1.00 97.88 88 CYS A C 1
ATOM 701 O O . CYS A 1 88 ? 20.447 0.391 -24.103 1.00 97.88 88 CYS A O 1
ATOM 703 N N . LEU A 1 89 ? 20.336 -1.085 -22.409 1.00 97.94 89 LEU A N 1
ATOM 704 C CA . LEU A 1 89 ? 18.871 -1.215 -22.399 1.00 97.94 89 LEU A CA 1
ATOM 705 C C . LEU A 1 89 ? 18.146 0.128 -22.294 1.00 97.94 89 LEU A C 1
ATOM 707 O O . LEU A 1 89 ? 17.213 0.374 -23.051 1.00 97.94 89 LEU A O 1
ATOM 711 N N . ASP A 1 90 ? 18.593 1.010 -21.396 1.00 95.88 90 ASP A N 1
ATOM 712 C CA . ASP A 1 90 ? 17.984 2.334 -21.255 1.00 95.88 90 ASP A CA 1
ATOM 713 C C . ASP A 1 90 ? 18.185 3.173 -22.538 1.00 95.88 90 ASP A C 1
ATOM 715 O O . ASP A 1 90 ? 17.274 3.874 -22.964 1.00 95.88 90 ASP A O 1
ATOM 719 N N . ALA A 1 91 ? 19.339 3.075 -23.214 1.00 97.19 91 ALA A N 1
ATOM 720 C CA . ALA A 1 91 ? 19.562 3.778 -24.482 1.00 97.19 91 ALA A CA 1
ATOM 721 C C . ALA A 1 91 ? 18.654 3.237 -25.595 1.00 97.19 91 ALA A C 1
ATOM 723 O O . ALA A 1 91 ? 18.079 4.013 -26.359 1.00 97.19 91 ALA A O 1
ATOM 724 N N . MET A 1 92 ? 18.488 1.910 -25.661 1.00 97.44 92 MET A N 1
ATOM 725 C CA . MET A 1 92 ? 17.542 1.274 -26.579 1.00 97.44 92 MET A CA 1
ATOM 726 C C . MET A 1 92 ? 16.113 1.764 -26.317 1.00 97.44 92 MET A C 1
ATOM 728 O O . MET A 1 92 ? 15.396 2.049 -27.272 1.00 97.44 92 MET A O 1
ATOM 732 N N . ALA A 1 93 ? 15.716 1.909 -25.047 1.00 94.38 93 ALA A N 1
ATOM 733 C CA . ALA A 1 93 ? 14.400 2.410 -24.660 1.00 94.38 93 ALA A CA 1
ATOM 734 C C . ALA A 1 93 ? 14.179 3.862 -25.108 1.00 94.38 93 ALA A C 1
ATOM 736 O O . ALA A 1 93 ? 13.153 4.154 -25.718 1.00 94.38 93 ALA A O 1
ATOM 737 N N . ILE A 1 94 ? 15.148 4.760 -24.892 1.00 92.56 94 ILE A N 1
ATOM 738 C CA . ILE A 1 94 ? 15.059 6.159 -25.352 1.00 92.56 94 ILE A CA 1
ATOM 739 C C . ILE A 1 94 ? 14.921 6.222 -26.880 1.00 92.56 94 ILE A C 1
ATOM 741 O O . ILE A 1 94 ? 14.056 6.922 -27.406 1.00 92.56 94 ILE A O 1
ATOM 745 N N . VAL A 1 95 ? 15.733 5.454 -27.614 1.00 94.00 95 VAL A N 1
ATOM 746 C CA . VAL A 1 95 ? 15.652 5.406 -29.083 1.00 94.00 95 VAL A CA 1
ATOM 747 C C . VAL A 1 95 ? 14.311 4.833 -29.548 1.00 94.00 95 VAL A C 1
ATOM 749 O O . VAL A 1 95 ? 13.709 5.372 -30.475 1.00 94.00 95 VAL A O 1
ATOM 752 N N . ALA A 1 96 ? 13.814 3.772 -28.909 1.00 92.00 96 ALA A N 1
ATOM 753 C CA . ALA A 1 96 ? 12.535 3.152 -29.248 1.00 92.00 96 ALA A CA 1
ATOM 754 C C . ALA A 1 96 ? 11.355 4.119 -29.088 1.00 92.00 96 ALA A C 1
ATOM 756 O O . ALA A 1 96 ? 10.467 4.145 -29.942 1.00 92.00 96 ALA A O 1
ATOM 757 N N . GLN A 1 97 ? 11.366 4.935 -28.032 1.00 86.88 97 GLN A N 1
ATOM 758 C CA . GLN A 1 97 ? 10.326 5.930 -27.769 1.00 86.88 97 GLN A CA 1
ATOM 759 C C . GLN A 1 97 ? 10.256 7.000 -28.863 1.00 86.88 97 GLN A C 1
ATOM 761 O O . GLN A 1 97 ? 9.166 7.342 -29.312 1.00 86.88 97 GLN A O 1
ATOM 766 N N . GLN A 1 98 ? 11.409 7.461 -29.352 1.00 84.00 98 GLN A N 1
ATOM 767 C CA . GLN A 1 98 ? 11.489 8.482 -30.405 1.00 84.00 98 GLN A CA 1
ATOM 768 C C . GLN A 1 98 ? 11.269 7.914 -31.815 1.00 84.00 98 GLN A C 1
ATOM 770 O O . GLN A 1 98 ? 10.793 8.610 -32.709 1.00 84.00 98 GLN A O 1
ATOM 775 N N . LYS A 1 99 ? 11.627 6.646 -32.037 1.00 86.00 99 LYS A N 1
ATOM 776 C CA . LYS A 1 99 ? 11.524 5.982 -33.344 1.00 86.00 99 LYS A CA 1
ATOM 777 C C . LYS A 1 99 ? 10.091 5.582 -33.704 1.00 86.00 99 LYS A C 1
ATOM 779 O O . LYS A 1 99 ? 9.760 5.546 -34.887 1.00 86.00 99 LYS A O 1
ATOM 784 N N . HIS A 1 100 ? 9.273 5.230 -32.713 1.00 82.81 100 HIS A N 1
ATOM 785 C CA . HIS A 1 100 ? 7.935 4.682 -32.926 1.00 82.81 100 HIS A CA 1
ATOM 786 C C . HIS A 1 100 ? 6.858 5.635 -32.405 1.00 82.81 100 HIS A C 1
ATOM 788 O O . HIS A 1 100 ? 6.682 5.772 -31.194 1.00 82.81 100 HIS A O 1
ATOM 794 N N . GLU A 1 101 ? 6.096 6.246 -33.317 1.00 78.69 101 GLU A N 1
ATOM 795 C CA . GLU A 1 101 ? 4.903 7.043 -32.981 1.00 78.69 101 GLU A CA 1
ATOM 796 C C . GLU A 1 101 ? 3.738 6.153 -32.507 1.00 78.69 101 GLU A C 1
ATOM 798 O O . GLU A 1 101 ? 2.940 6.550 -31.664 1.00 78.69 101 GLU A O 1
ATOM 803 N N . SER A 1 102 ? 3.657 4.923 -33.025 1.00 86.12 102 SER A N 1
ATOM 804 C CA . SER A 1 102 ? 2.603 3.954 -32.715 1.00 86.12 102 SER A CA 1
ATOM 805 C C . SER A 1 102 ? 2.874 3.207 -31.404 1.00 86.12 102 SER A C 1
ATOM 807 O O . SER A 1 102 ? 3.902 2.537 -31.263 1.00 86.12 102 SER A O 1
ATOM 809 N N . TRP A 1 103 ? 1.925 3.256 -30.460 1.00 86.12 103 TRP A N 1
ATOM 810 C CA . TRP A 1 103 ? 2.029 2.558 -29.170 1.00 86.12 103 TRP A CA 1
ATOM 811 C C . TRP A 1 103 ? 2.218 1.035 -29.303 1.00 86.12 103 TRP A C 1
ATOM 813 O O . TRP A 1 103 ? 3.126 0.511 -28.655 1.00 86.12 103 TRP A O 1
ATOM 823 N N . PRO A 1 104 ? 1.468 0.307 -30.161 1.00 88.19 104 PRO A N 1
ATOM 824 C CA . PRO A 1 104 ? 1.716 -1.120 -30.390 1.00 88.19 104 PRO A CA 1
ATOM 825 C C . PRO A 1 104 ? 3.114 -1.439 -30.933 1.00 88.19 104 PRO A C 1
ATOM 827 O O . PRO A 1 104 ? 3.728 -2.420 -30.516 1.00 88.19 104 PRO A O 1
ATOM 830 N N . GLU A 1 105 ? 3.644 -0.618 -31.845 1.00 90.75 105 GLU A N 1
ATOM 831 C CA . GLU A 1 105 ? 4.999 -0.825 -32.375 1.00 90.75 105 GLU A CA 1
ATOM 832 C C . GLU A 1 105 ? 6.061 -0.581 -31.304 1.00 90.75 105 GLU A C 1
ATOM 834 O O . GLU A 1 105 ? 7.022 -1.346 -31.191 1.00 90.75 105 GLU A O 1
ATOM 839 N N . ARG A 1 106 ? 5.856 0.453 -30.480 1.00 91.25 106 ARG A N 1
ATOM 840 C CA . ARG A 1 106 ? 6.707 0.746 -29.329 1.00 91.25 106 ARG A CA 1
ATOM 841 C C . ARG A 1 106 ? 6.693 -0.421 -28.340 1.00 91.25 106 ARG A C 1
ATOM 843 O O . ARG A 1 106 ? 7.762 -0.880 -27.953 1.00 91.25 106 ARG A O 1
ATOM 850 N N . ALA A 1 107 ? 5.524 -0.971 -28.004 1.00 91.44 107 ALA A N 1
ATOM 851 C CA . ALA A 1 107 ? 5.411 -2.148 -27.138 1.00 91.44 107 ALA A CA 1
ATOM 852 C C . ALA A 1 107 ? 6.200 -3.354 -27.690 1.00 91.44 107 ALA A C 1
ATOM 854 O O . ALA A 1 107 ? 6.982 -3.957 -26.959 1.00 91.44 107 ALA A O 1
ATOM 855 N N . ALA A 1 108 ? 6.086 -3.651 -28.989 1.00 94.31 108 ALA A N 1
ATOM 856 C CA . ALA A 1 108 ? 6.823 -4.747 -29.628 1.00 94.31 108 ALA A CA 1
ATOM 857 C C . ALA A 1 108 ? 8.355 -4.530 -29.669 1.00 94.31 108 ALA A C 1
ATOM 859 O O . ALA A 1 108 ? 9.135 -5.486 -29.648 1.00 94.31 108 ALA A O 1
ATOM 860 N N . GLU A 1 109 ? 8.828 -3.281 -29.749 1.00 96.31 109 GLU A N 1
ATOM 861 C CA . GLU A 1 109 ? 10.253 -2.957 -29.579 1.00 96.31 109 GLU A CA 1
ATOM 862 C C . GLU A 1 109 ? 10.689 -3.155 -28.119 1.00 96.31 109 GLU A C 1
ATOM 864 O O . GLU A 1 109 ? 11.720 -3.778 -27.871 1.00 96.31 109 GLU A O 1
ATOM 869 N N . PHE A 1 110 ? 9.876 -2.740 -27.145 1.00 96.38 110 PHE A N 1
ATOM 870 C CA . PHE A 1 110 ? 10.159 -2.943 -25.722 1.00 96.38 110 PHE A CA 1
ATOM 871 C C . PHE A 1 110 ? 10.179 -4.419 -25.307 1.00 96.38 110 PHE A C 1
ATOM 873 O O . PHE A 1 110 ? 11.036 -4.806 -24.513 1.00 96.38 110 PHE A O 1
ATOM 880 N N . GLU A 1 111 ? 9.336 -5.275 -25.889 1.00 98.00 111 GLU A N 1
ATOM 881 C CA . GLU A 1 111 ? 9.424 -6.734 -25.715 1.00 98.00 111 GLU A CA 1
ATOM 882 C C . GLU A 1 111 ? 10.808 -7.263 -26.132 1.00 98.00 111 GLU A C 1
ATOM 884 O O . GLU A 1 111 ? 11.425 -8.061 -25.421 1.00 98.00 111 GLU A O 1
ATOM 889 N N . ARG A 1 112 ? 11.356 -6.763 -27.250 1.00 98.25 112 ARG A N 1
ATOM 890 C CA . ARG A 1 112 ? 12.708 -7.122 -27.714 1.00 98.25 112 ARG A CA 1
ATOM 891 C C . ARG A 1 112 ? 13.814 -6.562 -26.819 1.00 98.25 112 ARG A C 1
ATOM 893 O O . ARG A 1 112 ? 14.836 -7.234 -26.634 1.00 98.25 112 ARG A O 1
ATOM 900 N N . ILE A 1 113 ? 13.628 -5.369 -26.256 1.00 98.38 113 ILE A N 1
ATOM 901 C CA . ILE A 1 113 ? 14.568 -4.763 -25.301 1.00 98.38 113 ILE A CA 1
ATOM 902 C C . ILE A 1 113 ? 14.607 -5.583 -24.007 1.00 98.38 113 ILE A C 1
ATOM 904 O O . ILE A 1 113 ? 15.688 -5.969 -23.563 1.00 98.38 113 ILE A O 1
ATOM 908 N N . VAL A 1 114 ? 13.446 -5.932 -23.445 1.00 98.38 114 VAL A N 1
ATOM 909 C CA . VAL A 1 114 ? 13.342 -6.782 -22.247 1.00 98.38 114 VAL A CA 1
ATOM 910 C C . VAL A 1 114 ? 14.002 -8.138 -22.495 1.00 98.38 114 VAL A C 1
ATOM 912 O O . VAL A 1 114 ? 14.866 -8.533 -21.714 1.00 98.38 114 VAL A O 1
ATOM 915 N N . ALA A 1 115 ? 13.720 -8.794 -23.626 1.00 98.25 115 ALA A N 1
ATOM 916 C CA . ALA A 1 115 ? 14.366 -10.058 -23.991 1.00 98.25 115 ALA A CA 1
ATOM 917 C C . ALA A 1 115 ? 15.895 -9.934 -24.147 1.00 98.25 115 ALA A C 1
ATOM 919 O O . ALA A 1 115 ? 16.638 -10.873 -23.854 1.00 98.25 115 ALA A O 1
ATOM 920 N N . THR A 1 116 ? 16.395 -8.788 -24.617 1.00 98.38 116 THR A N 1
ATOM 921 C CA . THR A 1 116 ? 17.839 -8.502 -24.661 1.00 98.38 116 THR A CA 1
ATOM 922 C C . THR A 1 116 ? 18.421 -8.399 -23.255 1.00 98.38 116 THR A C 1
ATOM 924 O O . THR A 1 116 ? 19.447 -9.018 -22.978 1.00 98.38 116 THR A O 1
ATOM 927 N N . GLY A 1 117 ? 17.729 -7.718 -22.340 1.00 97.75 117 GLY A N 1
ATOM 928 C CA . GLY A 1 117 ? 18.131 -7.631 -20.938 1.00 97.75 117 GLY A CA 1
ATOM 929 C C . GLY A 1 117 ? 18.148 -8.984 -20.227 1.00 97.75 117 GLY A C 1
ATOM 930 O O . GLY A 1 117 ? 19.127 -9.300 -19.553 1.00 97.75 117 GLY A O 1
ATOM 931 N N . GLU A 1 118 ? 17.132 -9.824 -20.438 1.00 97.50 118 GLU A N 1
ATOM 932 C CA . GLU A 1 118 ? 17.088 -11.186 -19.886 1.00 97.50 118 GLU A CA 1
ATOM 933 C C . GLU A 1 118 ? 18.295 -12.016 -20.336 1.00 97.50 118 GLU A C 1
ATOM 935 O O . GLU A 1 118 ? 18.964 -12.642 -19.510 1.00 97.50 118 GLU A O 1
ATOM 940 N N . ARG A 1 119 ? 18.621 -11.990 -21.638 1.00 97.25 119 ARG A N 1
ATOM 941 C CA . ARG A 1 119 ? 19.797 -12.698 -22.169 1.00 97.25 119 ARG A CA 1
ATOM 942 C C . ARG A 1 119 ? 21.096 -12.144 -21.592 1.00 97.25 119 ARG A C 1
ATOM 944 O O . ARG A 1 119 ? 21.942 -12.925 -21.161 1.00 97.25 119 ARG A O 1
ATOM 951 N N . ARG A 1 120 ? 21.247 -10.818 -21.560 1.00 95.81 120 ARG A N 1
ATOM 952 C CA . ARG A 1 120 ? 22.465 -10.134 -21.104 1.00 95.81 120 ARG A CA 1
ATOM 953 C C . ARG A 1 120 ? 22.768 -10.390 -19.628 1.00 95.81 120 ARG A C 1
ATOM 955 O O . ARG A 1 120 ? 23.932 -10.505 -19.261 1.00 95.81 120 ARG A O 1
ATOM 962 N N . LEU A 1 121 ? 21.734 -10.523 -18.798 1.00 96.31 121 LEU A N 1
ATOM 963 C CA . LEU A 1 121 ? 21.879 -10.843 -17.377 1.00 96.31 121 LEU A CA 1
ATOM 964 C C . LEU A 1 121 ? 22.188 -12.327 -17.112 1.00 96.31 121 LEU A C 1
ATOM 966 O O . LEU A 1 121 ? 22.510 -12.674 -15.987 1.00 96.31 121 LEU A O 1
ATOM 970 N N . GLY A 1 122 ? 22.141 -13.209 -18.117 1.00 95.12 122 GLY A N 1
ATOM 971 C CA . GLY A 1 122 ? 22.426 -14.641 -17.948 1.00 95.12 122 GLY A CA 1
ATOM 972 C C . GLY A 1 122 ? 21.185 -15.538 -17.898 1.00 95.12 122 GLY A C 1
ATOM 973 O O . GLY A 1 122 ? 21.283 -16.706 -17.516 1.00 95.12 122 GLY A O 1
ATOM 974 N N . GLY A 1 123 ? 20.023 -15.023 -18.310 1.00 94.94 123 GLY A N 1
ATOM 975 C CA . GLY A 1 123 ? 18.797 -15.795 -18.498 1.00 94.94 123 GLY A CA 1
ATOM 976 C C . GLY A 1 123 ? 18.199 -16.364 -17.202 1.00 94.94 123 GLY A C 1
ATOM 977 O O . GLY A 1 123 ? 18.500 -15.883 -16.108 1.00 94.94 123 GLY A O 1
ATOM 978 N N . PRO A 1 124 ? 17.358 -17.413 -17.297 1.00 94.94 124 PRO A N 1
ATOM 979 C CA . PRO A 1 124 ? 16.582 -17.919 -16.160 1.00 94.94 124 PRO A CA 1
ATOM 980 C C . PRO A 1 124 ? 17.417 -18.310 -14.934 1.00 94.94 124 PRO A C 1
ATOM 982 O O . PRO A 1 124 ? 16.987 -18.092 -13.806 1.00 94.94 124 PRO A O 1
ATOM 985 N N . ALA A 1 125 ? 18.627 -18.842 -15.140 1.00 95.81 125 ALA A N 1
ATOM 986 C CA . ALA A 1 125 ? 19.507 -19.250 -14.045 1.00 95.81 125 ALA A CA 1
ATOM 987 C C . ALA A 1 125 ? 19.964 -18.060 -13.187 1.00 95.81 125 ALA A C 1
ATOM 989 O O . ALA A 1 125 ? 20.000 -18.164 -11.963 1.00 95.81 125 ALA A O 1
ATOM 990 N N . PHE A 1 126 ? 20.278 -16.921 -13.813 1.00 96.88 126 PHE A N 1
ATOM 991 C CA . PHE A 1 126 ? 20.633 -15.707 -13.080 1.00 96.88 126 PHE A CA 1
ATOM 992 C C . PHE A 1 126 ? 19.434 -15.142 -12.320 1.00 96.88 126 PHE A C 1
ATOM 994 O O . PHE A 1 126 ? 19.583 -14.700 -11.185 1.00 96.88 126 PHE A O 1
ATOM 1001 N N . PHE A 1 127 ? 18.253 -15.158 -12.938 1.00 97.06 127 PHE A N 1
ATOM 1002 C CA . PHE A 1 127 ? 17.036 -14.620 -12.338 1.00 97.06 127 PHE A CA 1
ATOM 1003 C C . PHE A 1 127 ? 16.628 -15.399 -11.095 1.00 97.06 127 PHE A C 1
ATOM 1005 O O . PHE A 1 127 ? 16.325 -14.785 -10.078 1.00 97.06 127 PHE A O 1
ATOM 1012 N N . GLU A 1 128 ? 16.684 -16.728 -11.153 1.00 95.88 128 GLU A N 1
ATOM 1013 C CA . GLU A 1 128 ? 16.380 -17.568 -9.997 1.00 95.88 128 GLU A CA 1
ATOM 1014 C C . GLU A 1 128 ? 17.411 -17.375 -8.877 1.00 95.88 128 GLU A C 1
ATOM 1016 O O . GLU A 1 128 ? 17.042 -17.200 -7.719 1.00 95.88 128 GLU A O 1
ATOM 1021 N N . ALA A 1 129 ? 18.704 -17.320 -9.220 1.00 96.31 129 ALA A N 1
ATOM 1022 C CA . ALA A 1 129 ? 19.779 -17.154 -8.241 1.00 96.31 129 ALA A CA 1
ATOM 1023 C C . ALA A 1 129 ? 19.756 -15.802 -7.507 1.00 96.31 129 ALA A C 1
ATOM 1025 O O . ALA A 1 129 ? 20.306 -15.697 -6.414 1.00 96.31 129 ALA A O 1
ATOM 1026 N N . HIS A 1 130 ? 19.149 -14.774 -8.105 1.00 95.69 130 HIS A N 1
ATOM 1027 C CA . HIS A 1 130 ? 19.140 -13.408 -7.576 1.00 95.69 130 HIS A CA 1
ATOM 1028 C C . HIS A 1 130 ? 17.730 -12.869 -7.334 1.00 95.69 130 HIS A C 1
ATOM 1030 O O . HIS A 1 130 ? 17.548 -11.661 -7.159 1.00 95.69 130 HIS A O 1
ATOM 1036 N N . LYS A 1 131 ? 16.717 -13.741 -7.344 1.00 94.75 131 LYS A N 1
ATOM 1037 C CA . LYS A 1 131 ? 15.327 -13.362 -7.100 1.00 94.75 131 LYS A CA 1
ATOM 1038 C C . LYS A 1 131 ? 15.226 -12.637 -5.760 1.00 94.75 131 LYS A C 1
ATOM 1040 O O . LYS A 1 131 ? 15.728 -13.112 -4.747 1.00 94.75 131 LYS A O 1
ATOM 1045 N N . GLY A 1 132 ? 14.583 -11.477 -5.755 1.00 95.12 132 GLY A N 1
ATOM 1046 C CA . GLY A 1 132 ? 14.466 -10.647 -4.562 1.00 95.12 132 GLY A CA 1
ATOM 1047 C C . GLY A 1 132 ? 15.596 -9.632 -4.345 1.00 95.12 132 GLY A C 1
ATOM 1048 O O . GLY A 1 132 ? 15.453 -8.750 -3.501 1.00 95.12 132 GLY A O 1
ATOM 1049 N N . GLU A 1 133 ? 16.703 -9.726 -5.089 1.00 95.12 133 GLU A N 1
ATOM 1050 C CA . GLU A 1 133 ? 17.907 -8.907 -4.876 1.00 95.12 133 GLU A CA 1
ATOM 1051 C C . GLU A 1 133 ? 18.187 -7.900 -5.997 1.00 95.12 133 GLU A C 1
ATOM 1053 O O . GLU A 1 133 ? 19.183 -7.173 -5.928 1.00 95.12 133 GLU A O 1
ATOM 1058 N N . PHE A 1 134 ? 17.353 -7.841 -7.042 1.00 96.56 134 PHE A N 1
ATOM 1059 C CA . PHE A 1 134 ? 17.672 -7.078 -8.255 1.00 96.56 134 PHE A CA 1
ATOM 1060 C C . PHE A 1 134 ? 17.935 -5.603 -7.933 1.00 96.56 134 PHE A C 1
ATOM 1062 O O . PHE A 1 134 ? 18.933 -5.034 -8.373 1.00 96.56 134 PHE A O 1
ATOM 1069 N N . TRP A 1 135 ? 17.138 -4.980 -7.063 1.00 93.25 135 TRP A N 1
ATOM 1070 C CA . TRP A 1 135 ? 17.389 -3.587 -6.691 1.00 93.25 135 TRP A CA 1
ATOM 1071 C C . TRP A 1 135 ? 18.768 -3.353 -6.069 1.00 93.25 135 TRP A C 1
ATOM 1073 O O . TRP A 1 135 ? 19.393 -2.326 -6.331 1.00 93.25 135 TRP A O 1
ATOM 1083 N N . HIS A 1 136 ? 19.310 -4.294 -5.304 1.00 89.50 136 HIS A N 1
ATOM 1084 C CA . HIS A 1 136 ? 20.637 -4.149 -4.699 1.00 89.50 136 HIS A CA 1
ATOM 1085 C C . HIS A 1 136 ? 21.786 -4.374 -5.697 1.00 89.50 136 HIS A C 1
ATOM 1087 O O . HIS A 1 136 ? 22.934 -4.048 -5.395 1.00 89.50 136 HIS A O 1
ATOM 1093 N N . ARG A 1 137 ? 21.473 -4.858 -6.904 1.00 91.69 137 ARG A N 1
ATOM 1094 C CA . ARG A 1 137 ? 22.401 -5.105 -8.012 1.00 91.69 137 ARG A CA 1
ATOM 1095 C C . ARG A 1 137 ? 22.206 -4.057 -9.095 1.00 91.69 137 ARG A C 1
ATOM 1097 O O . ARG A 1 137 ? 21.307 -4.158 -9.934 1.00 91.69 137 ARG A O 1
ATOM 1104 N N . VAL A 1 138 ? 23.044 -3.024 -9.061 1.00 91.19 138 VAL A N 1
ATOM 1105 C CA . VAL A 1 138 ? 22.947 -1.849 -9.946 1.00 91.19 138 VAL A CA 1
ATOM 1106 C C . VAL A 1 138 ? 22.929 -2.215 -11.433 1.00 91.19 138 VAL A C 1
ATOM 1108 O O . VAL A 1 138 ? 22.281 -1.530 -12.224 1.00 91.19 138 VAL A O 1
ATOM 1111 N N . GLU A 1 139 ? 23.577 -3.317 -11.809 1.00 91.50 139 GLU A N 1
ATOM 1112 C CA . GLU A 1 139 ? 23.615 -3.866 -13.162 1.00 91.50 139 GLU A CA 1
ATOM 1113 C C . GLU A 1 139 ? 22.249 -4.366 -13.661 1.00 91.50 139 GLU A C 1
ATOM 1115 O O . GLU A 1 139 ? 22.002 -4.368 -14.864 1.00 91.50 139 GLU A O 1
ATOM 1120 N N . THR A 1 140 ? 21.332 -4.727 -12.759 1.00 96.25 140 THR A N 1
ATOM 1121 C CA . THR A 1 140 ? 19.992 -5.225 -13.113 1.00 96.25 140 THR A CA 1
ATOM 1122 C C . THR A 1 140 ? 18.929 -4.121 -13.165 1.00 96.25 140 THR A C 1
ATOM 1124 O O . THR A 1 140 ? 17.846 -4.321 -13.713 1.00 96.25 140 THR A O 1
ATOM 1127 N N . ARG A 1 141 ? 19.217 -2.925 -12.635 1.00 95.62 141 ARG A N 1
ATOM 1128 C CA . ARG A 1 141 ? 18.251 -1.813 -12.590 1.00 95.62 141 ARG A CA 1
ATOM 1129 C C . ARG A 1 141 ? 17.785 -1.321 -13.968 1.00 95.62 141 ARG A C 1
ATOM 1131 O O . ARG A 1 141 ? 16.584 -1.088 -14.093 1.00 95.62 141 ARG A O 1
ATOM 1138 N N . PRO A 1 142 ? 18.644 -1.229 -15.010 1.00 95.88 142 PRO A N 1
ATOM 1139 C CA . PRO A 1 142 ? 18.183 -0.930 -16.367 1.00 95.88 142 PRO A CA 1
ATOM 1140 C C . PRO A 1 142 ? 17.141 -1.935 -16.863 1.00 95.88 142 PRO A C 1
ATOM 1142 O O . PRO A 1 142 ? 16.140 -1.539 -17.445 1.00 95.88 142 PRO A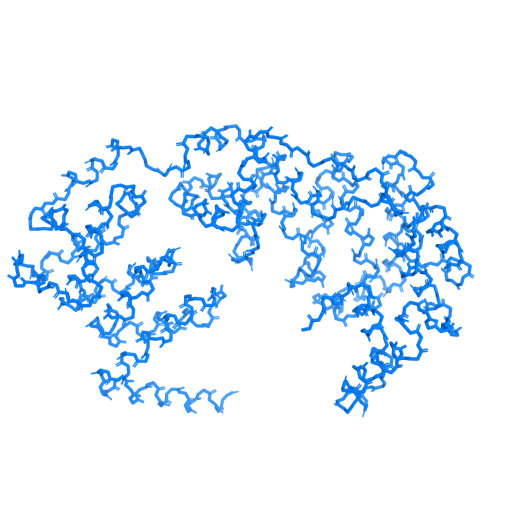 O 1
ATOM 1145 N N . TYR A 1 143 ? 17.324 -3.229 -16.568 1.00 97.94 143 TYR A N 1
ATOM 1146 C CA . TYR A 1 143 ? 16.355 -4.265 -16.931 1.00 97.94 143 TYR A CA 1
ATOM 1147 C C . TYR A 1 143 ? 14.994 -4.042 -16.256 1.00 97.94 143 TYR A C 1
ATOM 1149 O O . TYR A 1 143 ? 13.956 -4.138 -16.909 1.00 97.94 143 TYR A O 1
ATOM 1157 N N . MET A 1 144 ? 14.982 -3.703 -14.964 1.00 97.38 144 MET A N 1
ATOM 1158 C CA . MET A 1 144 ? 13.727 -3.428 -14.260 1.00 97.38 144 MET A CA 1
ATOM 1159 C C . MET A 1 144 ? 13.018 -2.178 -14.798 1.00 97.38 144 MET A C 1
ATOM 1161 O O . MET A 1 144 ? 11.805 -2.222 -14.981 1.00 97.38 144 MET A O 1
ATOM 1165 N N . ARG A 1 145 ? 13.757 -1.104 -15.119 1.00 94.25 145 ARG A N 1
ATOM 1166 C CA . ARG A 1 145 ? 13.187 0.117 -15.719 1.00 94.25 145 ARG A CA 1
ATOM 1167 C C . ARG A 1 145 ? 12.547 -0.152 -17.081 1.00 94.25 145 ARG A C 1
ATOM 1169 O O . ARG A 1 145 ? 11.393 0.205 -17.290 1.00 94.25 145 ARG A O 1
ATOM 1176 N N . VAL A 1 146 ? 13.240 -0.842 -17.991 1.00 96.31 146 VAL A N 1
ATOM 1177 C CA . VAL A 1 146 ? 12.659 -1.151 -19.314 1.00 96.31 146 VAL A CA 1
ATOM 1178 C C . VAL A 1 146 ? 11.490 -2.135 -19.220 1.00 96.31 146 VAL A C 1
ATOM 1180 O O . VAL A 1 146 ? 10.548 -2.046 -20.005 1.00 96.31 146 VAL A O 1
ATOM 1183 N N . ARG A 1 147 ? 11.498 -3.044 -18.235 1.00 97.75 147 ARG A N 1
ATOM 1184 C CA . ARG A 1 147 ? 10.371 -3.948 -17.971 1.00 97.75 147 ARG A CA 1
ATOM 1185 C C . ARG A 1 147 ? 9.153 -3.213 -17.407 1.00 97.75 147 ARG A C 1
ATOM 1187 O O . ARG A 1 147 ? 8.035 -3.553 -17.781 1.00 97.75 147 ARG A O 1
ATOM 1194 N N . GLU A 1 148 ? 9.356 -2.221 -16.541 1.00 95.31 148 GLU A N 1
ATOM 1195 C CA . GLU A 1 148 ? 8.292 -1.325 -16.066 1.00 95.31 148 GLU A CA 1
ATOM 1196 C C . GLU A 1 148 ? 7.665 -0.562 -17.237 1.00 95.31 148 GLU A C 1
ATOM 1198 O O . GLU A 1 148 ? 6.444 -0.570 -17.394 1.00 95.31 148 GLU A O 1
ATOM 1203 N N . GLN A 1 149 ? 8.491 0.036 -18.099 1.00 92.94 149 GLN A N 1
ATOM 1204 C CA . GLN A 1 149 ? 8.008 0.758 -19.277 1.00 92.94 149 GLN A CA 1
ATOM 1205 C C . GLN A 1 149 ? 7.229 -0.155 -20.232 1.00 92.94 149 GLN A C 1
ATOM 1207 O O . GLN A 1 149 ? 6.153 0.224 -20.690 1.00 92.94 149 GLN A O 1
ATOM 1212 N N . LEU A 1 150 ? 7.707 -1.384 -20.473 1.00 95.56 150 LEU A N 1
ATOM 1213 C CA . LEU A 1 150 ? 6.952 -2.379 -21.236 1.00 95.56 150 LEU A CA 1
ATOM 1214 C C . LEU A 1 150 ? 5.584 -2.652 -20.599 1.00 95.56 150 LEU A C 1
ATOM 1216 O O . LEU A 1 150 ? 4.580 -2.652 -21.302 1.00 95.56 150 LEU A O 1
ATOM 1220 N N . ALA A 1 151 ? 5.528 -2.860 -19.283 1.00 95.75 151 ALA A N 1
ATOM 1221 C CA . ALA A 1 151 ? 4.273 -3.132 -18.589 1.00 95.75 151 ALA A CA 1
ATOM 1222 C C . ALA A 1 151 ? 3.265 -1.983 -18.761 1.00 95.75 151 ALA A C 1
ATOM 1224 O O . ALA A 1 151 ? 2.103 -2.233 -19.078 1.00 95.75 151 ALA A O 1
ATOM 1225 N N . HIS A 1 152 ? 3.715 -0.728 -18.640 1.00 91.19 152 HIS A N 1
ATOM 1226 C CA . HIS A 1 152 ? 2.878 0.437 -18.934 1.00 91.19 152 HIS A CA 1
ATOM 1227 C C . HIS A 1 152 ? 2.394 0.427 -20.390 1.00 91.19 152 HIS A C 1
ATOM 1229 O O . HIS A 1 152 ? 1.193 0.519 -20.622 1.00 91.19 152 HIS A O 1
ATOM 1235 N N . LEU A 1 153 ? 3.286 0.243 -21.369 1.00 90.25 153 LEU A N 1
ATOM 1236 C CA . LEU A 1 153 ? 2.926 0.203 -22.794 1.00 90.25 153 LEU A CA 1
ATOM 1237 C C . LEU A 1 153 ? 1.912 -0.901 -23.123 1.00 90.25 153 LEU A C 1
ATOM 1239 O O . LEU A 1 153 ? 0.990 -0.680 -23.907 1.00 90.25 153 LEU A O 1
ATOM 1243 N N . LEU A 1 154 ? 2.054 -2.078 -22.512 1.00 93.12 154 LEU A N 1
ATOM 1244 C CA . LEU A 1 154 ? 1.085 -3.166 -22.637 1.00 93.12 154 LEU A CA 1
ATOM 1245 C C . LEU A 1 154 ? -0.284 -2.743 -22.093 1.00 93.12 154 LEU A C 1
ATOM 1247 O O . LEU A 1 154 ? -1.291 -2.942 -22.765 1.00 93.12 154 LEU A O 1
ATOM 1251 N N . ALA A 1 155 ? -0.332 -2.099 -20.925 1.00 89.69 155 ALA A N 1
ATOM 1252 C CA . ALA A 1 155 ? -1.585 -1.596 -20.367 1.00 89.69 155 ALA A CA 1
ATOM 1253 C C . ALA A 1 155 ? -2.234 -0.517 -21.258 1.00 89.69 155 ALA A C 1
ATOM 1255 O O . ALA A 1 155 ? -3.432 -0.591 -21.505 1.00 89.69 155 ALA A O 1
ATOM 1256 N N . PHE A 1 156 ? -1.455 0.427 -21.803 1.00 83.56 156 PHE A N 1
ATOM 1257 C CA . PHE A 1 156 ? -1.948 1.463 -22.731 1.00 83.56 156 PHE A CA 1
ATOM 1258 C C . PHE A 1 156 ? -2.417 0.923 -24.084 1.00 83.56 156 PHE A C 1
ATOM 1260 O O . PHE A 1 156 ? -3.119 1.614 -24.815 1.00 83.56 156 PHE A O 1
ATOM 1267 N N . THR A 1 157 ? -2.027 -0.302 -24.432 1.00 86.69 157 THR A N 1
ATOM 1268 C CA . THR A 1 157 ? -2.443 -0.983 -25.665 1.00 86.69 157 THR A CA 1
ATOM 1269 C C . THR A 1 157 ? -3.482 -2.075 -25.396 1.00 86.69 157 THR A C 1
ATOM 1271 O O . THR A 1 157 ? -3.588 -3.027 -26.165 1.00 86.69 157 THR A O 1
ATOM 1274 N N . ASP A 1 158 ? -4.239 -1.946 -24.298 1.00 87.19 158 ASP A N 1
ATOM 1275 C CA . ASP A 1 158 ? -5.302 -2.859 -23.848 1.00 87.19 158 ASP A CA 1
ATOM 1276 C C . ASP A 1 158 ? -4.852 -4.312 -23.584 1.00 87.19 158 ASP A C 1
ATOM 1278 O O . ASP A 1 158 ? -5.667 -5.220 -23.404 1.00 87.19 158 ASP A O 1
ATOM 1282 N N . ARG A 1 159 ? -3.543 -4.557 -23.461 1.00 93.56 159 ARG A N 1
ATOM 1283 C CA . ARG A 1 159 ? -2.947 -5.856 -23.095 1.00 93.56 159 ARG A CA 1
ATOM 1284 C C . ARG A 1 159 ? -2.757 -5.972 -21.578 1.00 93.56 159 ARG A C 1
ATOM 1286 O O . ARG A 1 159 ? -1.712 -6.400 -21.085 1.00 93.56 159 ARG A O 1
ATOM 1293 N N . VAL A 1 160 ? -3.782 -5.592 -20.811 1.00 91.75 160 VAL A N 1
ATOM 1294 C CA . VAL A 1 160 ? -3.725 -5.496 -19.337 1.00 91.75 160 VAL A CA 1
ATOM 1295 C C . VAL A 1 160 ? -3.329 -6.816 -18.647 1.00 91.75 160 VAL A C 1
ATOM 1297 O O . VAL A 1 160 ? -2.494 -6.767 -17.743 1.00 91.75 160 VAL A O 1
ATOM 1300 N N . PRO A 1 161 ? -3.828 -8.009 -19.044 1.00 93.44 161 PRO A N 1
ATOM 1301 C CA . PRO A 1 161 ? -3.394 -9.264 -18.421 1.00 93.44 161 PRO A CA 1
ATOM 1302 C C . PRO A 1 161 ? -1.888 -9.529 -18.549 1.00 93.44 161 PRO A C 1
ATOM 1304 O O . PRO A 1 161 ? -1.271 -10.061 -17.629 1.00 93.44 161 PRO A O 1
ATOM 1307 N N . GLU A 1 162 ? -1.286 -9.131 -19.669 1.00 96.19 162 GLU A N 1
ATOM 1308 C CA . GLU A 1 162 ? 0.151 -9.277 -19.908 1.00 96.19 162 GLU A CA 1
ATOM 1309 C C . GLU A 1 162 ? 0.937 -8.254 -19.081 1.00 96.19 162 GLU A C 1
ATOM 1311 O O . GLU A 1 162 ? 1.921 -8.609 -18.433 1.00 96.19 162 GLU A O 1
ATOM 1316 N N . ALA A 1 163 ? 0.448 -7.011 -19.001 1.00 95.75 163 ALA A N 1
ATOM 1317 C CA . ALA A 1 163 ? 1.007 -5.987 -18.120 1.00 95.75 163 ALA A CA 1
ATOM 1318 C C . ALA A 1 163 ? 1.054 -6.447 -16.650 1.00 95.75 163 ALA A C 1
ATOM 1320 O O . ALA A 1 163 ? 2.085 -6.295 -15.993 1.00 95.75 163 ALA A O 1
ATOM 1321 N N . LEU A 1 164 ? -0.019 -7.079 -16.152 1.00 96.69 164 LEU A N 1
ATOM 1322 C CA . LEU A 1 164 ? -0.079 -7.631 -14.792 1.00 96.69 164 LEU A CA 1
ATOM 1323 C C . LEU A 1 164 ? 1.036 -8.646 -14.529 1.00 96.69 164 LEU A C 1
ATOM 1325 O O . LEU A 1 164 ? 1.690 -8.558 -13.493 1.00 96.69 164 LEU A O 1
ATOM 1329 N N . ALA A 1 165 ? 1.317 -9.543 -15.478 1.00 96.94 165 ALA A N 1
ATOM 1330 C CA . ALA A 1 165 ? 2.411 -10.504 -15.341 1.00 96.94 165 ALA A CA 1
ATOM 1331 C C . ALA A 1 165 ? 3.781 -9.809 -15.228 1.00 96.94 165 ALA A C 1
ATOM 1333 O O . ALA A 1 165 ? 4.644 -10.241 -14.460 1.00 96.94 165 ALA A O 1
ATOM 1334 N N . HIS A 1 166 ? 3.994 -8.702 -15.949 1.00 98.06 166 HIS A N 1
ATOM 1335 C CA . HIS A 1 166 ? 5.220 -7.912 -15.812 1.00 98.06 166 HIS A CA 1
ATOM 1336 C C . HIS A 1 166 ? 5.303 -7.180 -14.468 1.00 98.06 166 HIS A C 1
ATOM 1338 O O . HIS A 1 166 ? 6.376 -7.182 -13.863 1.00 98.06 166 HIS A O 1
ATOM 1344 N N . TYR A 1 167 ? 4.205 -6.601 -13.976 1.00 97.69 167 TYR A N 1
ATOM 1345 C CA . TYR A 1 167 ? 4.167 -5.948 -12.665 1.00 97.69 167 TYR A CA 1
ATOM 1346 C C . TYR A 1 167 ? 4.388 -6.929 -11.507 1.00 97.69 167 TYR A C 1
ATOM 1348 O O . TYR A 1 167 ? 5.175 -6.649 -10.603 1.00 97.69 167 TYR A O 1
ATOM 1356 N N . GLU A 1 168 ? 3.735 -8.093 -11.543 1.00 97.38 168 GLU A N 1
ATOM 1357 C CA . GLU A 1 168 ? 3.930 -9.165 -10.562 1.00 97.38 168 GLU A CA 1
ATOM 1358 C C . GLU A 1 168 ? 5.396 -9.613 -10.553 1.00 97.38 168 GLU A C 1
ATOM 1360 O O . GLU A 1 168 ? 6.031 -9.645 -9.498 1.00 97.38 168 GLU A O 1
ATOM 1365 N N . ALA A 1 169 ? 5.975 -9.855 -11.731 1.00 97.38 169 ALA A N 1
ATOM 1366 C CA . ALA A 1 169 ? 7.372 -10.242 -11.840 1.00 97.38 169 ALA A CA 1
ATOM 1367 C C . ALA A 1 169 ? 8.338 -9.148 -11.354 1.00 97.38 169 ALA A C 1
ATOM 1369 O O . ALA A 1 169 ? 9.356 -9.471 -10.751 1.00 97.38 169 ALA A O 1
ATOM 1370 N N . LEU A 1 170 ? 8.040 -7.860 -11.554 1.00 98.06 170 LEU A N 1
ATOM 1371 C CA . LEU A 1 170 ? 8.836 -6.773 -10.968 1.00 98.06 170 LEU A CA 1
ATOM 1372 C C . LEU A 1 170 ? 8.833 -6.827 -9.431 1.00 98.06 170 LEU A C 1
ATOM 1374 O O . LEU A 1 170 ? 9.895 -6.694 -8.829 1.00 98.06 170 LEU A O 1
ATOM 1378 N N . LEU A 1 171 ? 7.690 -7.111 -8.796 1.00 96.62 171 LEU A N 1
ATOM 1379 C CA . LEU A 1 171 ? 7.594 -7.275 -7.335 1.00 96.62 171 LEU A CA 1
ATOM 1380 C C . LEU A 1 171 ? 8.230 -8.566 -6.802 1.00 96.62 171 LEU A C 1
ATOM 1382 O O . LEU A 1 171 ? 8.481 -8.686 -5.596 1.00 96.62 171 LEU A O 1
ATOM 1386 N N . GLU A 1 172 ? 8.441 -9.562 -7.659 1.00 96.75 172 GLU A N 1
ATOM 1387 C CA . GLU A 1 172 ? 9.237 -10.742 -7.323 1.00 96.75 172 GLU A CA 1
ATOM 1388 C C . GLU A 1 172 ? 10.741 -10.453 -7.371 1.00 96.75 172 GLU A C 1
ATOM 1390 O O . GLU A 1 172 ? 11.493 -10.956 -6.536 1.00 96.75 172 GLU A O 1
ATOM 1395 N N . LEU A 1 173 ? 11.179 -9.642 -8.337 1.00 97.69 173 LEU A N 1
ATOM 1396 C CA . LEU A 1 173 ? 12.577 -9.234 -8.486 1.00 97.69 173 LEU A CA 1
ATOM 1397 C C . LEU A 1 173 ? 12.996 -8.210 -7.427 1.00 97.69 173 LEU A C 1
ATOM 1399 O O . LEU A 1 173 ? 14.120 -8.278 -6.929 1.00 97.69 173 LEU A O 1
ATOM 1403 N N . ASP A 1 174 ? 12.089 -7.302 -7.068 1.00 96.25 174 ASP A N 1
ATOM 1404 C CA . ASP A 1 174 ? 12.271 -6.283 -6.037 1.00 96.25 174 ASP A CA 1
ATOM 1405 C C . ASP A 1 174 ? 11.109 -6.293 -5.022 1.00 96.25 174 ASP A C 1
ATOM 1407 O O . ASP A 1 174 ? 10.113 -5.576 -5.172 1.00 96.25 174 ASP A O 1
ATOM 1411 N N . PRO A 1 175 ? 11.220 -7.091 -3.943 1.00 94.50 175 PRO A N 1
ATOM 1412 C CA . PRO A 1 175 ? 10.138 -7.279 -2.998 1.00 94.50 175 PRO A CA 1
ATOM 1413 C C . PRO A 1 175 ? 9.792 -6.056 -2.158 1.00 94.50 175 PRO A C 1
ATOM 1415 O O . PRO A 1 175 ? 8.708 -6.035 -1.564 1.00 94.50 175 PRO A O 1
ATOM 1418 N N . LEU A 1 176 ? 10.712 -5.089 -2.097 1.00 89.94 176 LEU A N 1
ATOM 1419 C CA . LEU A 1 176 ? 10.570 -3.818 -1.392 1.00 89.94 176 LEU A CA 1
ATOM 1420 C C . LEU A 1 176 ? 9.942 -2.725 -2.265 1.00 89.94 176 LEU A C 1
ATOM 1422 O O . LEU A 1 176 ? 9.623 -1.657 -1.745 1.00 89.94 176 LEU A O 1
ATOM 1426 N N . ASP A 1 177 ? 9.698 -3.013 -3.546 1.00 92.56 177 ASP A N 1
ATOM 1427 C CA . ASP A 1 177 ? 8.971 -2.149 -4.469 1.00 92.56 177 ASP A CA 1
ATOM 1428 C C . ASP A 1 177 ? 9.555 -0.726 -4.576 1.00 92.56 177 ASP A C 1
ATOM 1430 O O . ASP A 1 177 ? 8.862 0.294 -4.433 1.00 92.56 177 ASP A O 1
ATOM 1434 N N . HIS A 1 178 ? 10.860 -0.643 -4.837 1.00 89.88 178 HIS A N 1
ATOM 1435 C CA . HIS A 1 178 ? 11.564 0.619 -5.053 1.00 89.88 178 HIS A CA 1
ATOM 1436 C C . HIS A 1 178 ? 11.102 1.321 -6.333 1.00 89.88 178 HIS A C 1
ATOM 1438 O O . HIS A 1 178 ? 11.131 2.548 -6.402 1.00 89.88 178 HIS A O 1
ATOM 1444 N N . LEU A 1 179 ? 10.611 0.558 -7.315 1.00 89.25 179 LEU A N 1
ATOM 1445 C CA . LEU A 1 179 ? 9.921 1.099 -8.485 1.00 89.25 179 LEU A CA 1
ATOM 1446 C C . LEU A 1 179 ? 8.454 1.462 -8.212 1.00 89.25 179 LEU A C 1
ATOM 1448 O O . LEU A 1 179 ? 7.794 1.952 -9.114 1.00 89.25 179 LEU A O 1
ATOM 1452 N N . HIS A 1 180 ? 7.919 1.296 -7.005 1.00 89.81 180 HIS A N 1
ATOM 1453 C CA . HIS A 1 180 ? 6.557 1.731 -6.657 1.00 89.81 180 HIS A CA 1
ATOM 1454 C C . HIS A 1 180 ? 5.441 1.161 -7.564 1.00 89.81 180 HIS A C 1
ATOM 1456 O O . HIS A 1 180 ? 4.384 1.770 -7.732 1.00 89.81 180 HIS A O 1
ATOM 1462 N N . ILE A 1 181 ? 5.661 -0.035 -8.108 1.00 93.62 181 ILE A N 1
ATOM 1463 C CA . ILE A 1 181 ? 4.766 -0.783 -8.993 1.00 93.62 181 ILE A CA 1
ATOM 1464 C C . ILE A 1 181 ? 3.505 -1.242 -8.267 1.00 93.62 181 ILE A C 1
ATOM 1466 O O . ILE A 1 181 ? 2.459 -1.410 -8.897 1.00 93.62 181 ILE A O 1
ATOM 1470 N N . ARG A 1 182 ? 3.557 -1.423 -6.938 1.00 94.81 182 ARG A N 1
ATOM 1471 C CA . ARG A 1 182 ? 2.429 -1.979 -6.171 1.00 94.81 182 ARG A CA 1
ATOM 1472 C C . ARG A 1 182 ? 1.128 -1.201 -6.352 1.00 94.81 182 ARG A C 1
ATOM 1474 O O . ARG A 1 182 ? 0.068 -1.809 -6.283 1.00 94.81 182 ARG A O 1
ATOM 1481 N N . VAL A 1 183 ? 1.199 0.117 -6.567 1.00 94.12 183 VAL A N 1
ATOM 1482 C CA . VAL A 1 183 ? 0.004 0.959 -6.736 1.00 94.12 183 VAL A CA 1
ATOM 1483 C C . VAL A 1 183 ? -0.648 0.680 -8.085 1.00 94.12 183 VAL A C 1
ATOM 1485 O O . VAL A 1 183 ? -1.835 0.386 -8.130 1.00 94.12 183 VAL A O 1
ATOM 1488 N N . VAL A 1 184 ? 0.140 0.681 -9.165 1.00 94.88 184 VAL A N 1
ATOM 1489 C CA . VAL A 1 184 ? -0.341 0.364 -10.519 1.00 94.88 184 VAL A CA 1
ATOM 1490 C C . VAL A 1 184 ? -0.884 -1.063 -10.569 1.00 94.88 184 VAL A C 1
ATOM 1492 O O . VAL A 1 184 ? -1.989 -1.281 -11.062 1.00 94.88 184 VAL A O 1
ATOM 1495 N N . LEU A 1 185 ? -0.160 -2.029 -9.991 1.00 97.12 185 LEU A N 1
ATOM 1496 C CA . LEU A 1 185 ? -0.607 -3.419 -9.923 1.00 97.12 185 LEU A CA 1
ATOM 1497 C C . LEU A 1 185 ? -1.927 -3.560 -9.153 1.00 97.12 185 LEU A C 1
ATOM 1499 O O . LEU A 1 185 ? -2.838 -4.234 -9.635 1.00 97.12 185 LEU A O 1
ATOM 1503 N N . LEU A 1 186 ? -2.040 -2.931 -7.976 1.00 97.50 186 LEU A N 1
ATOM 1504 C CA . LEU A 1 186 ? -3.260 -2.964 -7.170 1.00 97.50 186 LEU A CA 1
ATOM 1505 C C . LEU A 1 186 ? -4.434 -2.366 -7.948 1.00 97.50 186 LEU A C 1
ATOM 1507 O O . LEU A 1 186 ? -5.455 -3.030 -8.096 1.00 97.50 186 LEU A O 1
ATOM 1511 N N . SER A 1 187 ? -4.273 -1.165 -8.499 1.00 96.69 187 SER A N 1
ATOM 1512 C CA . SER A 1 187 ? -5.319 -0.486 -9.264 1.00 96.69 187 SER A CA 1
ATOM 1513 C C . SER A 1 187 ? -5.768 -1.298 -10.485 1.00 96.69 187 SER A C 1
ATOM 1515 O O . SER A 1 187 ? -6.967 -1.461 -10.682 1.00 96.69 187 SER A O 1
ATOM 1517 N N . ARG A 1 188 ? -4.851 -1.918 -11.245 1.00 95.75 188 ARG A N 1
ATOM 1518 C CA . ARG A 1 188 ? -5.221 -2.817 -12.359 1.00 95.75 188 ARG A CA 1
ATOM 1519 C C . ARG A 1 188 ? -5.906 -4.104 -11.888 1.00 95.75 188 ARG A C 1
ATOM 1521 O O . ARG A 1 188 ? -6.810 -4.595 -12.559 1.00 95.75 188 ARG A O 1
ATOM 1528 N N . CYS A 1 189 ? -5.533 -4.656 -10.731 1.00 97.12 189 CYS A N 1
ATOM 1529 C CA . CYS A 1 189 ? -6.270 -5.783 -10.149 1.00 97.12 189 CYS A CA 1
ATOM 1530 C C . CYS A 1 189 ? -7.706 -5.384 -9.784 1.00 97.12 189 CYS A C 1
ATOM 1532 O O . CYS A 1 189 ? -8.630 -6.155 -10.039 1.00 97.12 189 CYS A O 1
ATOM 1534 N N . LEU A 1 190 ? -7.899 -4.191 -9.216 1.00 97.31 190 LEU A N 1
ATOM 1535 C CA . LEU A 1 190 ? -9.216 -3.661 -8.856 1.00 97.31 190 LEU A CA 1
ATOM 1536 C C . LEU A 1 190 ? -10.061 -3.365 -10.098 1.00 97.31 190 LEU A C 1
ATOM 1538 O O . LEU A 1 190 ? -11.216 -3.778 -10.144 1.00 97.31 190 LEU A O 1
ATOM 1542 N N . GLU A 1 191 ? -9.474 -2.750 -11.127 1.00 94.75 191 GLU A N 1
ATOM 1543 C CA . GLU A 1 191 ? -10.104 -2.518 -12.435 1.00 94.75 191 GLU A CA 1
ATOM 1544 C C . GLU A 1 191 ? -10.693 -3.812 -13.020 1.00 94.75 191 GLU A C 1
ATOM 1546 O O . GLU A 1 191 ? -11.832 -3.829 -13.482 1.00 94.75 191 GLU A O 1
ATOM 1551 N N . LEU A 1 192 ? -9.941 -4.917 -12.955 1.00 93.88 192 LEU A N 1
ATOM 1552 C CA . LEU A 1 192 ? -10.355 -6.218 -13.491 1.00 93.88 192 LEU A CA 1
ATOM 1553 C C . LEU A 1 192 ? -11.178 -7.077 -12.515 1.00 93.88 192 LEU A C 1
ATOM 1555 O O . LEU A 1 192 ? -11.489 -8.226 -12.830 1.00 93.88 192 LEU A O 1
ATOM 1559 N N . GLY A 1 193 ? -11.484 -6.586 -11.311 1.00 93.88 193 GLY A N 1
ATOM 1560 C CA . GLY A 1 193 ? -12.192 -7.364 -10.288 1.00 93.88 193 GLY A CA 1
ATOM 1561 C C . GLY A 1 193 ? -11.401 -8.563 -9.737 1.00 93.88 193 GLY A C 1
ATOM 1562 O O . GLY A 1 193 ? -11.989 -9.484 -9.169 1.00 93.88 193 GLY A O 1
ATOM 1563 N N . ARG A 1 194 ? -10.065 -8.575 -9.862 1.00 96.12 194 ARG A N 1
ATOM 1564 C CA . ARG A 1 194 ? -9.164 -9.594 -9.284 1.00 96.12 194 ARG A CA 1
ATOM 1565 C C . ARG A 1 194 ? -8.986 -9.366 -7.773 1.00 96.12 194 ARG A C 1
ATOM 1567 O O . ARG A 1 194 ? -7.892 -9.071 -7.288 1.00 96.12 194 ARG A O 1
ATOM 1574 N N . LEU A 1 195 ? -10.078 -9.483 -7.013 1.00 95.62 195 LEU A N 1
ATOM 1575 C CA . LEU A 1 195 ? -10.133 -9.087 -5.598 1.00 95.62 195 LEU A CA 1
ATOM 1576 C C . LEU A 1 195 ? -9.215 -9.908 -4.689 1.00 95.62 195 LEU A C 1
ATOM 1578 O O . LEU A 1 195 ? -8.651 -9.362 -3.743 1.00 95.62 195 LEU A O 1
ATOM 1582 N N . ASP A 1 196 ? -9.020 -11.196 -4.968 1.00 96.06 196 ASP A N 1
ATOM 1583 C CA . ASP A 1 196 ? -8.107 -12.023 -4.172 1.00 96.06 196 ASP A CA 1
ATOM 1584 C C . ASP A 1 196 ? -6.650 -11.581 -4.331 1.00 96.06 196 ASP A C 1
ATOM 1586 O O . ASP A 1 196 ? -5.865 -11.657 -3.384 1.00 96.06 196 ASP A O 1
ATOM 1590 N N . ASP A 1 197 ? -6.282 -11.081 -5.507 1.00 95.75 197 ASP A N 1
ATOM 1591 C CA . ASP A 1 197 ? -4.934 -10.591 -5.783 1.00 95.75 197 ASP A CA 1
ATOM 1592 C C . ASP A 1 197 ? -4.732 -9.222 -5.139 1.00 95.75 197 ASP A C 1
ATOM 1594 O O . ASP A 1 197 ? -3.739 -9.011 -4.440 1.00 95.75 197 ASP A O 1
ATOM 1598 N N . ALA A 1 198 ? -5.733 -8.343 -5.255 1.00 96.25 198 ALA A N 1
ATOM 1599 C CA . ALA A 1 198 ? -5.773 -7.071 -4.542 1.00 96.25 198 ALA A CA 1
ATOM 1600 C C . ALA A 1 198 ? -5.623 -7.267 -3.022 1.00 96.25 198 ALA A C 1
ATOM 1602 O O . ALA A 1 198 ? -4.784 -6.619 -2.398 1.00 96.25 198 ALA A O 1
ATOM 1603 N N . LYS A 1 199 ? -6.356 -8.218 -2.421 1.00 94.44 199 LYS A N 1
ATOM 1604 C CA . LYS A 1 199 ? -6.233 -8.568 -0.992 1.00 94.44 199 LYS A CA 1
ATOM 1605 C C . LYS A 1 199 ? -4.815 -9.010 -0.627 1.00 94.44 199 LYS A C 1
ATOM 1607 O O . LYS A 1 199 ? -4.289 -8.562 0.391 1.00 94.44 199 LYS A O 1
ATOM 1612 N N . ARG A 1 200 ? -4.169 -9.846 -1.450 1.00 94.56 200 ARG A N 1
ATOM 1613 C CA . ARG A 1 200 ? -2.778 -10.279 -1.206 1.00 94.56 200 ARG A CA 1
ATOM 1614 C C . ARG A 1 200 ? -1.790 -9.117 -1.287 1.00 94.56 200 ARG A C 1
ATOM 1616 O O . ARG A 1 200 ? -0.891 -9.037 -0.451 1.00 94.56 200 ARG A O 1
ATOM 1623 N N . ILE A 1 201 ? -1.965 -8.202 -2.242 1.00 94.50 201 ILE A N 1
ATOM 1624 C CA . ILE A 1 201 ? -1.129 -6.998 -2.365 1.00 94.50 201 ILE A CA 1
ATOM 1625 C C . ILE A 1 201 ? -1.314 -6.093 -1.141 1.00 94.50 201 ILE A C 1
ATOM 1627 O O . ILE A 1 201 ? -0.322 -5.702 -0.527 1.00 94.50 201 ILE A O 1
ATOM 1631 N N . MET A 1 202 ? -2.560 -5.831 -0.733 1.00 92.56 202 MET A N 1
ATOM 1632 C CA . MET A 1 202 ? -2.868 -5.008 0.443 1.00 92.56 202 MET A CA 1
ATOM 1633 C C . MET A 1 202 ? -2.313 -5.597 1.741 1.00 92.56 202 MET A C 1
ATOM 1635 O O . MET A 1 202 ? -1.757 -4.864 2.556 1.00 92.56 202 MET A O 1
ATOM 1639 N N . ALA A 1 203 ? -2.386 -6.919 1.911 1.00 89.19 203 ALA A N 1
ATOM 1640 C CA . ALA A 1 203 ? -1.793 -7.601 3.059 1.00 89.19 203 ALA A CA 1
ATOM 1641 C C . ALA A 1 203 ? -0.255 -7.518 3.060 1.00 89.19 203 ALA A C 1
ATOM 1643 O O . ALA A 1 203 ? 0.364 -7.350 4.110 1.00 89.19 203 ALA A O 1
ATOM 1644 N N . ARG A 1 204 ? 0.378 -7.613 1.883 1.00 89.50 204 ARG A N 1
ATOM 1645 C CA . ARG A 1 204 ? 1.840 -7.513 1.739 1.00 89.50 204 ARG A CA 1
ATOM 1646 C C . ARG A 1 204 ? 2.359 -6.096 1.996 1.00 89.50 204 ARG A C 1
ATOM 1648 O O . ARG A 1 204 ? 3.444 -5.932 2.562 1.00 89.50 204 ARG A O 1
ATOM 1655 N N . PHE A 1 205 ? 1.598 -5.088 1.580 1.00 88.31 205 PHE A N 1
ATOM 1656 C CA . PHE A 1 205 ? 1.938 -3.675 1.713 1.00 88.31 205 PHE A CA 1
ATOM 1657 C C . PHE A 1 205 ? 0.867 -2.954 2.546 1.00 88.31 205 PHE A C 1
ATOM 1659 O O . PHE A 1 205 ? 0.006 -2.280 1.994 1.00 88.31 205 PHE A O 1
ATOM 1666 N N . PRO A 1 206 ? 0.896 -3.044 3.883 1.00 81.38 206 PRO A N 1
ATOM 1667 C CA . PRO A 1 206 ? -0.132 -2.408 4.712 1.00 81.38 206 PRO A CA 1
ATOM 1668 C C . PRO A 1 206 ? -0.111 -0.871 4.625 1.00 81.38 206 PRO A C 1
ATOM 1670 O O . PRO A 1 206 ? -1.132 -0.226 4.853 1.00 81.38 206 PRO A O 1
ATOM 1673 N N . HIS A 1 207 ? 1.021 -0.285 4.223 1.00 80.81 207 HIS A N 1
ATOM 1674 C CA . HIS A 1 207 ? 1.247 1.161 4.203 1.00 80.81 207 HIS A CA 1
ATOM 1675 C C . HIS A 1 207 ? 1.593 1.679 2.811 1.00 80.81 207 HIS A C 1
ATOM 1677 O O . HIS A 1 207 ? 2.189 0.982 1.984 1.00 80.81 207 HIS A O 1
ATOM 1683 N N . GLY A 1 208 ? 1.297 2.951 2.571 1.00 82.00 208 GLY A N 1
ATOM 1684 C CA . GLY A 1 208 ? 1.710 3.641 1.359 1.00 82.00 208 GLY A CA 1
ATOM 1685 C C . GLY A 1 208 ? 1.383 5.126 1.394 1.00 82.00 208 GLY A C 1
ATOM 1686 O O . GLY A 1 208 ? 0.883 5.644 2.385 1.00 82.00 208 GLY A O 1
ATOM 1687 N N . ARG A 1 209 ? 1.717 5.809 0.299 1.00 84.62 209 ARG A N 1
ATOM 1688 C CA . ARG A 1 209 ? 1.392 7.228 0.102 1.00 84.62 209 ARG A CA 1
ATOM 1689 C C . ARG A 1 209 ? -0.036 7.378 -0.427 1.00 84.62 209 ARG A C 1
ATOM 1691 O O . ARG A 1 209 ? -0.679 6.378 -0.733 1.00 84.62 209 ARG A O 1
ATOM 1698 N N . ALA A 1 210 ? -0.478 8.620 -0.605 1.00 88.44 210 ALA A N 1
ATOM 1699 C CA . ALA A 1 210 ? -1.846 8.978 -0.978 1.00 88.44 210 ALA A CA 1
ATOM 1700 C C . ALA A 1 210 ? -2.476 8.082 -2.064 1.00 88.44 210 ALA A C 1
ATOM 1702 O O . ALA A 1 210 ? -3.490 7.449 -1.798 1.00 88.44 210 ALA A O 1
ATOM 1703 N N . ALA A 1 211 ? -1.852 7.923 -3.238 1.00 90.19 211 ALA A N 1
ATOM 1704 C CA . ALA A 1 211 ? -2.415 7.093 -4.314 1.00 90.19 211 ALA A CA 1
ATOM 1705 C C . ALA A 1 211 ? -2.632 5.618 -3.915 1.00 90.19 211 ALA A C 1
ATOM 1707 O O . ALA A 1 211 ? -3.601 4.988 -4.329 1.00 90.19 211 ALA A O 1
ATOM 1708 N N . TYR A 1 212 ? -1.757 5.063 -3.072 1.00 93.25 212 TYR A N 1
ATOM 1709 C CA . TYR A 1 212 ? -1.934 3.711 -2.548 1.00 93.25 212 TYR A CA 1
ATOM 1710 C C . TYR A 1 212 ? -3.089 3.628 -1.547 1.00 93.25 212 TYR A C 1
ATOM 1712 O O . TYR A 1 212 ? -3.842 2.659 -1.567 1.00 93.25 212 TYR A O 1
ATOM 1720 N N . LEU A 1 213 ? -3.239 4.639 -0.685 1.00 93.38 213 LEU A N 1
ATOM 1721 C CA . LEU A 1 213 ? -4.355 4.713 0.258 1.00 93.38 213 LEU A CA 1
ATOM 1722 C C . LEU A 1 213 ? -5.686 4.765 -0.497 1.00 93.38 213 LEU A C 1
ATOM 1724 O O . LEU A 1 213 ? -6.565 3.960 -0.213 1.00 93.38 213 LEU A O 1
ATOM 1728 N N . TRP A 1 214 ? -5.784 5.590 -1.541 1.00 96.62 214 TRP A N 1
ATOM 1729 C CA . TRP A 1 214 ? -6.964 5.651 -2.408 1.00 96.62 214 TRP A CA 1
ATOM 1730 C C . TRP A 1 214 ? -7.265 4.337 -3.143 1.00 96.62 214 TRP A C 1
ATOM 1732 O O . TRP A 1 214 ? -8.427 3.956 -3.263 1.00 96.62 214 TRP A O 1
ATOM 1742 N N . ALA A 1 215 ? -6.247 3.591 -3.584 1.00 97.00 215 ALA A N 1
ATOM 1743 C CA . ALA A 1 215 ? -6.459 2.249 -4.134 1.00 97.00 215 ALA A CA 1
ATOM 1744 C C . ALA A 1 215 ? -7.004 1.271 -3.071 1.00 97.00 215 ALA A C 1
ATOM 1746 O O . ALA A 1 215 ? -7.851 0.428 -3.367 1.00 97.00 215 ALA A O 1
ATOM 1747 N N . ARG A 1 216 ? -6.559 1.390 -1.811 1.00 95.69 216 ARG A N 1
ATOM 1748 C CA . ARG A 1 216 ? -7.073 0.571 -0.702 1.00 95.69 216 ARG A CA 1
ATOM 1749 C C . ARG A 1 216 ? -8.529 0.873 -0.361 1.00 95.69 216 ARG A C 1
ATOM 1751 O O . ARG A 1 216 ? -9.244 -0.074 -0.045 1.00 95.69 216 ARG A O 1
ATOM 1758 N N . VAL A 1 217 ? -8.971 2.131 -0.449 1.00 97.31 217 VAL A N 1
ATOM 1759 C CA . VAL A 1 217 ? -10.389 2.505 -0.269 1.00 97.31 217 VAL A CA 1
ATOM 1760 C C . VAL A 1 217 ? -11.267 1.672 -1.200 1.00 97.31 217 VAL A C 1
ATOM 1762 O O . VAL A 1 217 ? -12.126 0.919 -0.739 1.00 97.31 217 VAL A O 1
ATOM 1765 N N . LEU A 1 218 ? -10.969 1.718 -2.503 1.00 98.44 218 LEU A N 1
ATOM 1766 C CA . LEU A 1 218 ? -11.680 0.936 -3.510 1.00 98.44 218 LEU A CA 1
ATOM 1767 C C . LEU A 1 218 ? -11.584 -0.570 -3.225 1.00 98.44 218 LEU A C 1
ATOM 1769 O O . LEU A 1 218 ? -12.578 -1.286 -3.301 1.00 98.44 218 LEU A O 1
ATOM 1773 N N . GLY A 1 219 ? -10.404 -1.062 -2.839 1.00 97.56 219 GLY A N 1
ATOM 1774 C CA . GLY A 1 219 ? -10.207 -2.468 -2.485 1.00 97.56 219 GLY A CA 1
ATOM 1775 C C . GLY A 1 219 ? -11.065 -2.954 -1.315 1.00 97.56 219 GLY A C 1
ATOM 1776 O O . GLY A 1 219 ? -11.605 -4.060 -1.379 1.00 97.56 219 GLY A O 1
ATOM 1777 N N . HIS A 1 220 ? -11.218 -2.149 -0.262 1.00 95.81 220 HIS A N 1
ATOM 1778 C CA . HIS A 1 220 ? -12.082 -2.474 0.873 1.00 95.81 220 HIS A CA 1
ATOM 1779 C C . HIS A 1 220 ? -13.564 -2.423 0.494 1.00 95.81 220 HIS A C 1
ATOM 1781 O O . HIS A 1 220 ? -14.303 -3.350 0.842 1.00 95.81 220 HIS A O 1
ATOM 1787 N N . PHE A 1 221 ? -13.969 -1.415 -0.287 1.00 97.75 221 PHE A N 1
ATOM 1788 C CA . PHE A 1 221 ? -15.337 -1.290 -0.787 1.00 97.75 221 PHE A CA 1
ATOM 1789 C C . PHE A 1 221 ? -15.732 -2.512 -1.624 1.00 97.75 221 PHE A C 1
ATOM 1791 O O . PHE A 1 221 ? -16.718 -3.185 -1.328 1.00 97.75 221 PHE A O 1
ATOM 1798 N N . LEU A 1 222 ? -14.912 -2.878 -2.614 1.00 97.56 222 LEU A N 1
ATOM 1799 C CA . LEU A 1 222 ? -15.185 -4.021 -3.492 1.00 97.56 222 LEU A CA 1
ATOM 1800 C C . LEU A 1 222 ? -15.131 -5.368 -2.762 1.00 97.56 222 LEU A C 1
ATOM 1802 O O . LEU A 1 222 ? -15.754 -6.335 -3.195 1.00 97.56 222 LEU A O 1
ATOM 1806 N N . ALA A 1 223 ? -14.411 -5.450 -1.641 1.00 95.06 223 ALA A N 1
ATOM 1807 C CA . ALA A 1 223 ? -14.436 -6.621 -0.770 1.00 95.06 223 ALA A CA 1
ATOM 1808 C C . ALA A 1 223 ? -15.714 -6.717 0.091 1.00 95.06 223 ALA A C 1
ATOM 1810 O O . ALA A 1 223 ? -15.855 -7.696 0.826 1.00 95.06 223 ALA A O 1
ATOM 1811 N N . GLY A 1 224 ? -16.618 -5.733 0.017 1.00 94.50 224 GLY A N 1
ATOM 1812 C CA . GLY A 1 224 ? -17.843 -5.657 0.813 1.00 94.50 224 GLY A CA 1
ATOM 1813 C C . GLY A 1 224 ? -17.611 -5.241 2.266 1.00 94.50 224 GLY A C 1
ATOM 1814 O O . GLY A 1 224 ? -18.476 -5.464 3.107 1.00 94.50 224 GLY A O 1
ATOM 1815 N N . ASN A 1 225 ? -16.443 -4.674 2.584 1.00 92.69 225 ASN A N 1
ATOM 1816 C CA . ASN A 1 225 ? -16.115 -4.211 3.929 1.00 92.69 225 ASN A CA 1
ATOM 1817 C C . ASN A 1 225 ? -16.213 -2.681 3.986 1.00 92.69 225 ASN A C 1
ATOM 1819 O O . ASN A 1 225 ? -15.198 -1.986 3.928 1.00 92.69 225 ASN A O 1
ATOM 1823 N N . LEU A 1 226 ? -17.449 -2.179 4.069 1.00 93.38 226 LEU A N 1
ATOM 1824 C CA . LEU A 1 226 ? -17.737 -0.744 4.117 1.00 93.38 226 LEU A CA 1
ATOM 1825 C C . LEU A 1 226 ? -17.074 -0.027 5.306 1.00 93.38 226 LEU A C 1
ATOM 1827 O O . LEU A 1 226 ? -16.464 1.008 5.050 1.00 93.38 226 LEU A O 1
ATOM 1831 N N . PRO A 1 227 ? -17.068 -0.564 6.547 1.00 89.25 227 PRO A N 1
ATOM 1832 C CA . PRO A 1 227 ? -16.344 0.073 7.653 1.00 89.25 227 PRO A CA 1
ATOM 1833 C C . PRO A 1 227 ? -14.850 0.249 7.358 1.00 89.25 227 PRO A C 1
ATOM 1835 O O . PRO A 1 227 ? -14.292 1.327 7.524 1.00 89.25 227 PRO A O 1
ATOM 1838 N N . ALA A 1 228 ? -14.185 -0.782 6.823 1.00 87.88 228 ALA A N 1
ATOM 1839 C CA . ALA A 1 228 ? -12.778 -0.651 6.445 1.00 87.88 228 ALA A CA 1
ATOM 1840 C C . ALA A 1 228 ? -12.563 0.317 5.268 1.00 87.88 228 ALA A C 1
ATOM 1842 O O . ALA A 1 228 ? -11.500 0.933 5.176 1.00 87.88 228 ALA A O 1
ATOM 1843 N N . ALA A 1 229 ? -13.537 0.438 4.361 1.00 94.06 229 ALA A N 1
ATOM 1844 C CA . ALA A 1 229 ? -13.484 1.371 3.241 1.00 94.06 229 ALA A CA 1
ATOM 1845 C C . ALA A 1 229 ? -13.620 2.825 3.709 1.00 94.06 229 ALA A C 1
ATOM 1847 O O . ALA A 1 229 ? -12.797 3.647 3.312 1.00 94.06 229 ALA A O 1
ATOM 1848 N N . SER A 1 230 ? -14.587 3.115 4.584 1.00 92.38 230 SER A N 1
ATOM 1849 C CA . SER A 1 230 ? -14.819 4.451 5.153 1.00 92.38 230 SER A CA 1
ATOM 1850 C C . SER A 1 230 ? -13.623 4.924 5.981 1.00 92.38 230 SER A C 1
ATOM 1852 O O . SER A 1 230 ? -13.058 5.990 5.743 1.00 92.38 230 SER A O 1
ATOM 1854 N N . LEU A 1 231 ? -13.112 4.060 6.855 1.00 85.81 231 LEU A N 1
ATOM 1855 C CA . LEU A 1 231 ? -11.878 4.304 7.594 1.00 85.81 231 LEU A CA 1
ATOM 1856 C C . LEU A 1 231 ? -10.662 4.557 6.684 1.00 85.81 231 LEU A C 1
ATOM 1858 O O . LEU A 1 231 ? -9.859 5.464 6.919 1.00 85.81 231 LEU A O 1
ATOM 1862 N N . ALA A 1 232 ? -10.493 3.753 5.629 1.00 89.81 232 ALA A N 1
ATOM 1863 C CA . ALA A 1 232 ? -9.419 3.973 4.662 1.00 89.81 232 ALA A CA 1
ATOM 1864 C C . ALA A 1 232 ? -9.594 5.295 3.899 1.00 89.81 232 ALA A C 1
ATOM 1866 O O . ALA A 1 232 ? -8.592 5.914 3.541 1.00 89.81 232 ALA A O 1
ATOM 1867 N N . HIS A 1 233 ? -10.837 5.720 3.653 1.00 93.81 233 HIS A N 1
ATOM 1868 C CA . HIS A 1 233 ? -11.170 6.964 2.961 1.00 93.81 233 HIS A CA 1
ATOM 1869 C C . HIS A 1 233 ? -10.781 8.183 3.792 1.00 93.81 233 HIS A C 1
ATOM 1871 O O . HIS A 1 233 ? -10.034 9.013 3.277 1.00 93.81 233 HIS A O 1
ATOM 1877 N N . ARG A 1 234 ? -11.115 8.223 5.091 1.00 88.25 234 ARG A N 1
ATOM 1878 C CA . ARG A 1 234 ? -10.650 9.284 6.010 1.00 88.25 234 ARG A CA 1
ATOM 1879 C C . ARG A 1 234 ? -9.125 9.443 5.978 1.00 88.25 234 ARG A C 1
ATOM 1881 O O . ARG A 1 234 ? -8.601 10.524 5.726 1.00 88.25 234 ARG A O 1
ATOM 1888 N N . ARG A 1 235 ? -8.395 8.329 6.080 1.00 84.88 235 ARG A N 1
ATOM 1889 C CA . ARG A 1 235 ? -6.922 8.321 5.978 1.00 84.88 235 ARG A CA 1
ATOM 1890 C C . ARG A 1 235 ? -6.399 8.794 4.622 1.00 84.88 235 ARG A C 1
ATOM 1892 O O . ARG A 1 235 ? -5.321 9.385 4.536 1.00 84.88 235 ARG A O 1
ATOM 1899 N N . ALA A 1 236 ? -7.110 8.478 3.542 1.00 91.88 236 ALA A N 1
ATOM 1900 C CA . ALA A 1 236 ? -6.735 8.898 2.198 1.00 91.88 236 ALA A CA 1
ATOM 1901 C C . ALA A 1 236 ? -6.971 10.404 1.986 1.00 91.88 236 ALA A C 1
ATOM 1903 O O . ALA A 1 236 ? -6.142 11.048 1.334 1.00 91.88 236 ALA A O 1
ATOM 1904 N N . LEU A 1 237 ? -8.033 10.965 2.578 1.00 91.25 237 LEU A N 1
ATOM 1905 C CA . LEU A 1 237 ? -8.323 12.401 2.598 1.00 91.25 237 LEU A CA 1
ATOM 1906 C C . LEU A 1 237 ? -7.225 13.191 3.311 1.00 91.25 237 LEU A C 1
ATOM 1908 O O . LEU A 1 237 ? -6.682 14.130 2.721 1.00 91.25 237 LEU A O 1
ATOM 1912 N N . ASP A 1 238 ? -6.825 12.755 4.508 1.00 86.44 238 ASP A N 1
ATOM 1913 C CA . ASP A 1 238 ? -5.744 13.388 5.277 1.00 86.44 238 ASP A CA 1
ATOM 1914 C C . ASP A 1 238 ? -4.422 13.404 4.501 1.00 86.44 238 ASP A C 1
ATOM 1916 O O . ASP A 1 238 ? -3.658 14.372 4.538 1.00 86.44 238 ASP A O 1
ATOM 1920 N N . ALA A 1 239 ? -4.146 12.331 3.754 1.00 85.81 239 ALA A N 1
ATOM 1921 C CA . ALA A 1 239 ? -2.944 12.230 2.939 1.00 85.81 239 ALA A CA 1
ATOM 1922 C C . ALA A 1 239 ? -3.010 13.091 1.665 1.00 85.81 239 ALA A C 1
ATOM 1924 O O . ALA A 1 239 ? -1.997 13.675 1.270 1.00 85.81 239 ALA A O 1
ATOM 1925 N N . SER A 1 240 ? -4.155 13.120 0.971 1.00 88.44 240 SER A N 1
ATOM 1926 C CA . SER A 1 240 ? -4.385 13.992 -0.185 1.00 88.44 240 SER A CA 1
ATOM 1927 C C . SER A 1 240 ? -5.861 14.048 -0.601 1.00 88.44 240 SER A C 1
ATOM 1929 O O . SER A 1 240 ? -6.311 13.258 -1.434 1.00 88.44 240 SER A O 1
ATOM 1931 N N . ALA A 1 241 ? -6.578 15.069 -0.129 1.00 90.38 241 ALA A N 1
ATOM 1932 C CA . ALA A 1 241 ? -7.935 15.385 -0.586 1.00 90.38 241 ALA A CA 1
ATOM 1933 C C . ALA A 1 241 ? -8.018 15.713 -2.094 1.00 90.38 241 ALA A C 1
ATOM 1935 O O . ALA A 1 241 ? -9.044 15.485 -2.723 1.00 90.38 241 ALA A O 1
ATOM 1936 N N . ARG A 1 242 ? -6.923 16.178 -2.724 1.00 91.31 242 ARG A N 1
ATOM 1937 C CA . ARG A 1 242 ? -6.888 16.456 -4.178 1.00 91.31 242 ARG A CA 1
ATOM 1938 C C . ARG A 1 242 ? -7.254 15.225 -5.014 1.00 91.31 242 ARG A C 1
ATOM 1940 O O . ARG A 1 242 ? -7.874 15.364 -6.066 1.00 91.31 242 ARG A O 1
ATOM 1947 N N . LEU A 1 243 ? -6.832 14.037 -4.580 1.00 90.00 243 LEU A N 1
ATOM 1948 C CA . LEU A 1 243 ? -7.088 12.808 -5.329 1.00 90.00 243 LEU A CA 1
ATOM 1949 C C . LEU A 1 243 ? -8.566 12.413 -5.301 1.00 90.00 243 LEU A C 1
ATOM 1951 O O . LEU A 1 243 ? -9.022 11.840 -6.282 1.00 90.00 243 LEU A O 1
ATOM 1955 N N . GLU A 1 244 ? -9.323 12.776 -4.262 1.00 93.94 244 GLU A N 1
ATOM 1956 C CA . GLU A 1 244 ? -10.778 12.589 -4.254 1.00 93.94 244 GLU A CA 1
ATOM 1957 C C . GLU A 1 244 ? -11.429 13.344 -5.408 1.00 93.94 244 GLU A C 1
ATOM 1959 O O . GLU A 1 244 ? -12.175 12.757 -6.186 1.00 93.94 244 GLU A O 1
ATOM 1964 N N . THR A 1 245 ? -11.092 14.630 -5.554 1.00 91.25 245 THR A N 1
ATOM 1965 C CA . THR A 1 245 ? -11.596 15.468 -6.645 1.00 91.25 245 THR A CA 1
ATOM 1966 C C . THR A 1 245 ? -11.224 14.869 -7.995 1.00 91.25 245 THR A C 1
ATOM 1968 O O . THR A 1 245 ? -12.087 14.708 -8.848 1.00 91.25 245 THR A O 1
ATOM 1971 N N . ALA A 1 246 ? -9.963 14.460 -8.177 1.00 90.56 246 ALA A N 1
ATOM 1972 C CA . ALA A 1 246 ? -9.519 13.852 -9.431 1.00 90.56 246 ALA A CA 1
ATOM 1973 C C . ALA A 1 246 ? -10.273 12.551 -9.763 1.00 90.56 246 ALA A C 1
ATOM 1975 O O . ALA A 1 246 ? -10.624 12.327 -10.920 1.00 90.56 246 ALA A O 1
ATOM 1976 N N . ILE A 1 247 ? -10.554 11.716 -8.757 1.00 94.31 247 ILE A N 1
ATOM 1977 C CA . ILE A 1 247 ? -11.330 10.479 -8.904 1.00 94.31 247 ILE A CA 1
ATOM 1978 C C . ILE A 1 247 ? -12.795 10.791 -9.241 1.00 94.31 247 ILE A C 1
ATOM 1980 O O . ILE A 1 247 ? -13.325 10.251 -10.211 1.00 94.31 247 ILE A O 1
ATOM 1984 N N . CYS A 1 248 ? -13.438 11.681 -8.480 1.00 92.38 248 CYS A N 1
ATOM 1985 C CA . CYS A 1 248 ? -14.847 12.048 -8.650 1.00 92.38 248 CYS A CA 1
ATOM 1986 C C . CYS A 1 248 ? -15.119 12.700 -10.010 1.00 92.38 248 CYS A C 1
ATOM 1988 O O . CYS A 1 248 ? -16.067 12.328 -10.710 1.00 92.38 248 CYS A O 1
ATOM 1990 N N . ASP A 1 249 ? -14.243 13.619 -10.410 1.00 90.81 249 ASP A N 1
ATOM 1991 C CA . ASP A 1 249 ? -14.355 14.374 -11.657 1.00 90.81 249 ASP A CA 1
ATOM 1992 C C . ASP A 1 249 ? -13.757 13.626 -12.861 1.00 90.81 249 ASP A C 1
ATOM 1994 O O . ASP A 1 249 ? -13.862 14.105 -13.991 1.00 90.81 249 ASP A O 1
ATOM 1998 N N . ARG A 1 250 ? -13.156 12.443 -12.646 1.00 88.00 250 ARG A N 1
ATOM 1999 C CA . ARG A 1 250 ? -12.461 11.640 -13.671 1.00 88.00 250 ARG A CA 1
ATOM 2000 C C . ARG A 1 250 ? -11.393 12.445 -14.418 1.00 88.00 250 ARG A C 1
ATOM 2002 O O . ARG A 1 250 ? -11.277 12.376 -15.641 1.00 88.00 250 ARG A O 1
ATOM 2009 N N . LEU A 1 251 ? -10.631 13.243 -13.676 1.00 80.81 251 LEU A N 1
ATOM 2010 C CA . LEU A 1 251 ? -9.609 14.126 -14.230 1.00 80.81 251 LEU A CA 1
ATOM 2011 C C . LEU A 1 251 ? -8.334 13.337 -14.503 1.00 80.81 251 LEU A C 1
ATOM 2013 O O . LEU A 1 251 ? -7.462 13.234 -13.639 1.00 80.81 251 LEU A O 1
ATOM 2017 N N . GLU A 1 252 ? -8.220 12.789 -15.709 1.00 71.56 252 GLU A N 1
ATOM 2018 C CA . GLU A 1 252 ? -6.950 12.229 -16.161 1.00 71.56 252 GLU A CA 1
ATOM 2019 C C . GLU A 1 252 ? -5.882 13.339 -16.240 1.00 71.56 252 GLU A C 1
ATOM 2021 O O . GLU A 1 252 ? -6.163 14.428 -16.753 1.00 71.56 252 GLU A O 1
ATOM 2026 N N . PRO A 1 253 ? -4.666 13.103 -15.718 1.00 67.75 253 PRO A N 1
ATOM 2027 C CA . PRO A 1 253 ? -3.573 14.057 -15.833 1.00 67.75 253 PRO A CA 1
ATOM 2028 C C . PRO A 1 253 ? -3.210 14.285 -17.306 1.00 67.75 253 PRO A C 1
ATOM 2030 O O . PRO A 1 253 ? -3.065 13.339 -18.082 1.00 67.75 253 PRO A O 1
ATOM 2033 N N . GLU A 1 254 ? -3.046 15.552 -17.694 1.00 57.56 254 GLU A N 1
ATOM 2034 C CA . GLU A 1 254 ? -2.586 15.896 -19.039 1.00 57.56 254 GLU A CA 1
ATOM 2035 C C . GLU A 1 254 ? -1.123 15.451 -19.220 1.00 57.56 254 GLU A C 1
ATOM 2037 O O . GLU A 1 254 ? -0.273 15.812 -18.399 1.00 57.56 254 GLU A O 1
ATOM 2042 N N . PRO A 1 255 ? -0.789 14.709 -20.295 1.00 55.72 255 PRO A N 1
ATOM 2043 C CA . PRO A 1 255 ? 0.593 14.353 -20.586 1.00 55.72 255 PRO A CA 1
ATOM 2044 C C . PRO A 1 255 ? 1.458 15.610 -20.704 1.00 55.72 255 PRO A C 1
ATOM 2046 O O . PRO A 1 255 ? 1.082 16.570 -21.379 1.00 55.72 255 PRO A O 1
ATOM 2049 N N . ARG A 1 256 ? 2.654 15.611 -20.106 1.00 55.62 256 ARG A N 1
ATOM 2050 C CA . ARG A 1 256 ? 3.580 16.741 -20.266 1.00 55.62 256 ARG A CA 1
ATOM 2051 C C . ARG A 1 256 ? 3.984 16.889 -21.733 1.00 55.62 256 ARG A C 1
ATOM 2053 O O . ARG A 1 256 ? 4.671 16.029 -22.274 1.00 55.62 256 ARG A O 1
ATOM 2060 N N . GLU A 1 257 ? 3.647 18.029 -22.341 1.00 44.97 257 GLU A N 1
ATOM 2061 C CA . GLU A 1 257 ? 3.934 18.338 -23.756 1.00 44.97 257 GLU A CA 1
ATOM 2062 C C . GLU A 1 257 ? 5.433 18.273 -24.134 1.00 44.97 257 GLU A C 1
ATOM 2064 O O . GLU A 1 257 ? 5.760 18.250 -25.317 1.00 44.97 257 GLU A O 1
ATOM 2069 N N . ASN A 1 258 ? 6.352 18.235 -23.157 1.00 45.47 258 ASN A N 1
ATOM 2070 C CA . ASN A 1 258 ? 7.800 18.355 -23.365 1.00 45.47 258 ASN A CA 1
ATOM 2071 C C . ASN A 1 258 ? 8.649 17.285 -22.643 1.00 45.47 258 ASN A C 1
ATOM 2073 O O . ASN A 1 258 ? 9.780 17.585 -22.258 1.00 45.47 258 ASN A O 1
ATOM 2077 N N . ASP A 1 259 ? 8.154 16.059 -22.429 1.00 57.12 259 ASP A N 1
ATOM 2078 C CA . ASP A 1 259 ? 9.002 14.981 -21.885 1.00 57.12 259 ASP A CA 1
ATOM 2079 C C . ASP A 1 259 ? 10.119 14.599 -22.894 1.00 57.12 259 ASP A C 1
ATOM 2081 O O . ASP A 1 259 ? 9.818 14.090 -23.979 1.00 57.12 259 ASP A O 1
ATOM 2085 N N . PRO A 1 260 ? 11.416 14.832 -22.586 1.00 49.62 260 PRO A N 1
ATOM 2086 C CA . PRO A 1 260 ? 12.521 14.573 -23.513 1.00 49.62 260 PRO A CA 1
ATOM 2087 C C . PRO A 1 260 ? 12.736 13.082 -23.807 1.00 49.62 260 PRO A C 1
ATOM 2089 O O . PRO A 1 260 ? 13.385 12.741 -24.799 1.00 49.62 260 PRO A O 1
ATOM 2092 N N . LEU A 1 261 ? 12.200 12.195 -22.970 1.00 59.00 261 LEU A N 1
ATOM 2093 C CA . LEU A 1 261 ? 12.272 10.749 -23.136 1.00 59.00 261 LEU A CA 1
ATOM 2094 C C . LEU A 1 261 ? 11.029 10.194 -23.833 1.00 59.00 261 LEU A C 1
ATOM 2096 O O . LEU A 1 261 ? 11.111 9.123 -24.428 1.00 59.00 261 LEU A O 1
ATOM 2100 N N . GLY A 1 262 ? 9.921 10.942 -23.835 1.00 55.31 262 GLY A N 1
ATOM 2101 C CA . GLY A 1 262 ? 8.617 10.431 -24.257 1.00 55.31 262 GLY A CA 1
ATOM 2102 C C . GLY A 1 262 ? 8.055 9.395 -23.278 1.00 55.31 262 GLY A C 1
ATOM 2103 O O . GLY A 1 262 ? 7.136 8.652 -23.643 1.00 55.31 262 GLY A O 1
ATOM 2104 N N . GLU A 1 263 ? 8.623 9.345 -22.066 1.00 61.56 263 GLU A N 1
ATOM 2105 C CA . GLU A 1 263 ? 8.143 8.515 -20.972 1.00 61.56 263 GLU A CA 1
ATOM 2106 C C . GLU A 1 263 ? 6.867 9.152 -20.420 1.00 61.56 263 GLU A C 1
ATOM 2108 O O . GLU A 1 263 ? 6.687 10.368 -20.429 1.00 61.56 263 GLU A O 1
ATOM 2113 N N . LEU A 1 264 ? 5.934 8.324 -19.966 1.00 60.47 264 LEU A N 1
ATOM 2114 C CA . LEU A 1 264 ? 4.817 8.843 -19.191 1.00 60.47 264 LEU A CA 1
ATOM 2115 C C . LEU A 1 264 ? 5.342 9.142 -17.793 1.00 60.47 264 LEU A C 1
ATOM 2117 O O . LEU A 1 264 ? 5.976 8.275 -17.182 1.00 60.47 264 LEU A O 1
ATOM 2121 N N . ASP A 1 265 ? 5.080 10.347 -17.284 1.00 72.75 265 ASP A N 1
ATOM 2122 C CA . ASP A 1 265 ? 5.458 10.676 -15.917 1.00 72.75 265 ASP A CA 1
ATOM 2123 C C . ASP A 1 265 ? 4.850 9.634 -14.974 1.00 72.75 265 ASP A C 1
ATOM 2125 O O . ASP A 1 265 ? 3.665 9.299 -15.028 1.00 72.75 265 ASP A O 1
ATOM 2129 N N . LYS A 1 266 ? 5.700 9.073 -14.118 1.00 77.00 266 LYS A N 1
ATOM 2130 C CA . LYS A 1 266 ? 5.324 7.962 -13.248 1.00 77.00 266 LYS A CA 1
ATOM 2131 C C . LYS A 1 266 ? 4.135 8.306 -12.349 1.00 77.00 266 LYS A C 1
ATOM 2133 O O . LYS A 1 266 ? 3.342 7.417 -12.039 1.00 77.00 266 LYS A O 1
ATOM 2138 N N . MET A 1 267 ? 4.013 9.564 -11.917 1.00 77.44 267 MET A N 1
ATOM 2139 C CA . MET A 1 267 ? 2.865 9.986 -11.124 1.00 77.44 267 MET A CA 1
ATOM 2140 C C . MET A 1 267 ? 1.601 10.041 -11.964 1.00 77.44 267 MET A C 1
ATOM 2142 O O . MET A 1 267 ? 0.577 9.527 -11.516 1.00 77.44 267 MET A O 1
ATOM 2146 N N . ASP A 1 268 ? 1.696 10.557 -13.187 1.00 81.00 268 ASP A N 1
ATOM 2147 C CA . ASP A 1 268 ? 0.569 10.608 -14.117 1.00 81.00 268 ASP A CA 1
ATOM 2148 C C . ASP A 1 268 ? 0.050 9.193 -14.424 1.00 81.00 268 ASP A C 1
ATOM 2150 O O . ASP A 1 268 ? -1.157 8.953 -14.402 1.00 81.00 268 ASP A O 1
ATOM 2154 N N . VAL A 1 269 ? 0.943 8.210 -14.606 1.00 84.31 269 VAL A N 1
ATOM 2155 C CA . VAL A 1 269 ? 0.562 6.798 -14.802 1.00 84.31 269 VAL A CA 1
ATOM 2156 C C . VAL A 1 269 ? -0.179 6.227 -13.591 1.00 84.31 269 VAL A C 1
ATOM 2158 O O . VAL A 1 269 ? -1.175 5.512 -13.753 1.00 84.31 269 VAL A O 1
ATOM 2161 N N . VAL A 1 270 ? 0.301 6.518 -12.379 1.00 89.19 270 VAL A N 1
ATOM 2162 C CA . VAL A 1 270 ? -0.318 6.055 -11.129 1.00 89.19 270 VAL A CA 1
ATOM 2163 C C . VAL A 1 270 ? -1.703 6.672 -10.945 1.00 89.19 270 VAL A C 1
ATOM 2165 O O . VAL A 1 270 ? -2.650 5.935 -10.667 1.00 89.19 270 VAL A O 1
ATOM 2168 N N . GLU A 1 271 ? -1.832 7.990 -11.116 1.00 89.00 271 GLU A N 1
ATOM 2169 C CA . GLU A 1 271 ? -3.105 8.707 -10.972 1.00 89.00 271 GLU A CA 1
ATOM 2170 C C . GLU A 1 271 ? -4.111 8.263 -12.037 1.00 89.00 271 GLU A C 1
ATOM 2172 O O . GLU A 1 271 ? -5.213 7.852 -11.683 1.00 89.00 271 GLU A O 1
ATOM 2177 N N . SER A 1 272 ? -3.709 8.205 -13.311 1.00 88.00 272 SER A N 1
ATOM 2178 C CA . SER A 1 272 ? -4.576 7.729 -14.402 1.00 88.00 272 SER A CA 1
ATOM 2179 C C . SER A 1 272 ? -5.064 6.305 -14.152 1.00 88.00 272 SER A C 1
ATOM 2181 O O . SER A 1 272 ? -6.248 6.007 -14.268 1.00 88.00 272 SER A O 1
ATOM 2183 N N . THR A 1 273 ? -4.160 5.402 -13.760 1.00 91.31 273 THR A N 1
ATOM 2184 C CA . THR A 1 273 ? -4.522 4.000 -13.513 1.00 91.31 273 THR A CA 1
ATOM 2185 C C . THR A 1 273 ? -5.472 3.856 -12.322 1.00 91.31 273 THR A C 1
ATOM 2187 O O . THR A 1 273 ? -6.361 3.007 -12.342 1.00 91.31 273 THR A O 1
ATOM 2190 N N . LEU A 1 274 ? -5.298 4.677 -11.285 1.00 93.94 274 LEU A N 1
ATOM 2191 C CA . LEU A 1 274 ? -6.214 4.729 -10.152 1.00 93.94 274 LEU A CA 1
ATOM 2192 C C . LEU A 1 274 ? -7.598 5.236 -10.580 1.00 93.94 274 LEU A C 1
ATOM 2194 O O . LEU A 1 274 ? -8.590 4.591 -10.255 1.00 93.94 274 LEU A O 1
ATOM 2198 N N . ILE A 1 275 ? -7.668 6.332 -11.338 1.00 93.94 275 ILE A N 1
ATOM 2199 C CA . ILE A 1 275 ? -8.928 6.904 -11.837 1.00 93.94 275 ILE A CA 1
ATOM 2200 C C . ILE A 1 275 ? -9.675 5.896 -12.715 1.00 93.94 275 ILE A C 1
ATOM 2202 O O . ILE A 1 275 ? -10.858 5.657 -12.487 1.00 93.94 275 ILE A O 1
ATOM 2206 N N . ILE A 1 276 ? -8.978 5.231 -13.644 1.00 92.31 276 ILE A N 1
ATOM 2207 C CA . ILE A 1 276 ? -9.554 4.166 -14.479 1.00 92.31 276 ILE A CA 1
ATOM 2208 C C . ILE A 1 276 ? -10.144 3.051 -13.608 1.00 92.31 276 ILE A C 1
ATOM 2210 O O . ILE A 1 276 ? -11.248 2.582 -13.877 1.00 92.31 276 ILE A O 1
ATOM 2214 N N . ALA A 1 277 ? -9.437 2.628 -12.555 1.00 95.62 277 ALA A N 1
ATOM 2215 C CA . ALA A 1 277 ? -9.938 1.592 -11.659 1.00 95.62 277 ALA A CA 1
ATOM 2216 C C . ALA A 1 277 ? -11.246 2.015 -10.975 1.00 95.62 277 ALA A C 1
ATOM 2218 O O . ALA A 1 277 ? -12.180 1.220 -10.934 1.00 95.62 277 ALA A O 1
ATOM 2219 N N . TRP A 1 278 ? -11.342 3.254 -10.485 1.00 97.31 278 TRP A N 1
ATOM 2220 C CA . TRP A 1 278 ? -12.569 3.789 -9.886 1.00 97.31 278 TRP A CA 1
ATOM 2221 C C . TRP A 1 278 ? -13.714 3.933 -10.893 1.00 97.31 278 TRP A C 1
ATOM 2223 O O . TRP A 1 278 ? -14.844 3.563 -10.581 1.00 97.31 278 TRP A O 1
ATOM 2233 N N . ASP A 1 279 ? -13.434 4.401 -12.111 1.00 94.38 279 ASP A N 1
ATOM 2234 C CA . ASP A 1 279 ? -14.451 4.580 -13.156 1.00 94.38 279 ASP A CA 1
ATOM 2235 C C . ASP A 1 279 ? -15.133 3.258 -13.553 1.00 94.38 279 ASP A C 1
ATOM 2237 O O . ASP A 1 279 ? -16.324 3.227 -13.867 1.00 94.38 279 ASP A O 1
ATOM 2241 N N . ARG A 1 280 ? -14.420 2.126 -13.446 1.00 95.62 280 ARG A N 1
ATOM 2242 C CA . ARG A 1 280 ? -15.005 0.790 -13.660 1.00 95.62 280 ARG A CA 1
ATOM 2243 C C . ARG A 1 280 ? -16.015 0.363 -12.594 1.00 95.62 280 ARG A C 1
ATOM 2245 O O . ARG A 1 280 ? -16.744 -0.600 -12.836 1.00 95.62 280 ARG A O 1
ATOM 2252 N N . HIS A 1 281 ? -16.094 1.059 -11.460 1.00 96.81 281 HIS A N 1
ATOM 2253 C CA . HIS A 1 281 ? -16.947 0.706 -10.321 1.00 96.81 281 HIS A CA 1
ATOM 2254 C C . HIS A 1 281 ? -17.871 1.872 -9.930 1.00 96.81 281 HIS A C 1
ATOM 2256 O O . HIS A 1 281 ? -17.661 2.511 -8.898 1.00 96.81 281 HIS A O 1
ATOM 2262 N N . PRO A 1 282 ? -18.934 2.149 -10.711 1.00 96.06 282 PRO A N 1
ATOM 2263 C CA . PRO A 1 282 ? -19.813 3.301 -10.487 1.00 96.06 282 PRO A CA 1
ATOM 2264 C C . PRO A 1 282 ? -20.544 3.277 -9.137 1.00 96.06 282 PRO A C 1
ATOM 2266 O O . PRO A 1 282 ? -20.829 4.338 -8.598 1.00 96.06 282 PRO A O 1
ATOM 2269 N N . GLU A 1 283 ? -20.811 2.097 -8.568 1.00 97.06 283 GLU A N 1
ATOM 2270 C CA . GLU A 1 283 ? -21.375 1.950 -7.213 1.00 97.06 283 GLU A CA 1
ATOM 2271 C C . GLU A 1 283 ? -20.402 2.472 -6.141 1.00 97.06 283 GLU A C 1
ATOM 2273 O O . GLU A 1 283 ? -20.807 3.176 -5.221 1.00 97.06 283 GLU A O 1
ATOM 2278 N N . ALA A 1 284 ? -19.102 2.179 -6.287 1.00 97.62 284 ALA A N 1
ATOM 2279 C CA . ALA A 1 284 ? -18.067 2.686 -5.384 1.00 97.62 284 ALA A CA 1
ATOM 2280 C C . ALA A 1 284 ? -17.920 4.203 -5.518 1.00 97.62 284 ALA A C 1
ATOM 2282 O O . ALA A 1 284 ? -17.757 4.906 -4.526 1.00 97.62 284 ALA A O 1
ATOM 2283 N N . LEU A 1 285 ? -18.007 4.709 -6.750 1.00 96.19 285 LEU A N 1
ATOM 2284 C CA . LEU A 1 285 ? -17.961 6.141 -7.008 1.00 96.19 285 LEU A CA 1
ATOM 2285 C C . LEU A 1 285 ? -19.188 6.867 -6.442 1.00 96.19 285 LEU A C 1
ATOM 2287 O O . LEU A 1 285 ? -19.038 7.934 -5.862 1.00 96.19 285 LEU A O 1
ATOM 2291 N N . GLY A 1 286 ? -20.385 6.287 -6.579 1.00 96.62 286 GLY A N 1
ATOM 2292 C CA . GLY A 1 286 ? -21.608 6.811 -5.968 1.00 96.62 286 GLY A CA 1
ATOM 2293 C C . GLY A 1 286 ? -21.490 6.882 -4.448 1.00 96.62 286 GLY A C 1
ATOM 2294 O O . GLY A 1 286 ? -21.723 7.932 -3.866 1.00 96.62 286 GLY A O 1
ATOM 2295 N N . TRP A 1 287 ? -21.008 5.805 -3.824 1.00 96.81 287 TRP A N 1
ATOM 2296 C CA . TRP A 1 287 ? -20.722 5.778 -2.389 1.00 96.81 287 TRP A CA 1
ATOM 2297 C C . TRP A 1 287 ? -19.724 6.860 -1.949 1.00 96.81 287 TRP A C 1
ATOM 2299 O O . TRP A 1 287 ? -19.937 7.513 -0.930 1.00 96.81 287 TRP A O 1
ATOM 2309 N N . LEU A 1 288 ? -18.656 7.078 -2.723 1.00 96.25 288 LEU A N 1
ATOM 2310 C CA . LEU A 1 288 ? -17.678 8.130 -2.442 1.00 96.25 288 LEU A CA 1
ATOM 2311 C C . LEU A 1 288 ? -18.303 9.532 -2.554 1.00 96.25 288 LEU A C 1
ATOM 2313 O O . LEU A 1 288 ? -18.087 10.369 -1.683 1.00 96.25 288 LEU A O 1
ATOM 2317 N N . LEU A 1 289 ? -19.116 9.773 -3.588 1.00 94.69 289 LEU A N 1
ATOM 2318 C CA . LEU A 1 289 ? -19.839 11.037 -3.793 1.00 94.69 289 LEU A CA 1
ATOM 2319 C C . LEU A 1 289 ? -20.872 11.321 -2.690 1.00 94.69 289 LEU A C 1
ATOM 2321 O O . LEU A 1 289 ? -21.118 12.484 -2.378 1.00 94.69 289 LEU A O 1
ATOM 2325 N N . ASP A 1 290 ? -21.427 10.274 -2.080 1.00 93.00 290 ASP A N 1
ATOM 2326 C CA . ASP A 1 290 ? -22.337 10.354 -0.931 1.00 93.00 290 ASP A CA 1
ATOM 2327 C C . ASP A 1 290 ? -21.589 10.492 0.417 1.00 93.00 290 ASP A C 1
ATOM 2329 O O . ASP A 1 290 ? -22.185 10.368 1.488 1.00 93.00 290 ASP A O 1
ATOM 2333 N N . GLY A 1 291 ? -20.281 10.769 0.381 1.00 90.62 291 GLY A N 1
ATOM 2334 C CA . GLY A 1 291 ? -19.458 11.080 1.552 1.00 90.62 291 GLY A CA 1
ATOM 2335 C C . GLY A 1 291 ? -18.630 9.914 2.091 1.00 90.62 291 GLY A C 1
ATOM 2336 O O . GLY A 1 291 ? -17.898 10.100 3.057 1.00 90.62 291 GLY A O 1
ATOM 2337 N N . GLY A 1 292 ? -18.700 8.724 1.482 1.00 93.00 292 GLY A N 1
ATOM 2338 C CA . GLY A 1 292 ? -17.842 7.598 1.864 1.00 93.00 292 GLY A CA 1
ATOM 2339 C C . GLY A 1 292 ? -18.171 6.984 3.231 1.00 93.00 292 GLY A C 1
ATOM 2340 O O . GLY A 1 292 ? -17.304 6.395 3.879 1.00 93.00 292 GLY A O 1
ATOM 2341 N N . TRP A 1 293 ? -19.417 7.102 3.694 1.00 91.62 293 TRP A N 1
ATOM 2342 C CA . TRP A 1 293 ? -19.858 6.573 4.989 1.00 91.62 293 TRP A CA 1
ATOM 2343 C C . TRP A 1 293 ? -20.177 5.081 4.928 1.00 91.62 293 TRP A C 1
ATOM 2345 O O . TRP A 1 293 ? -20.784 4.600 3.969 1.00 91.62 293 TRP A O 1
ATOM 2355 N N . ALA A 1 294 ? -19.796 4.322 5.957 1.00 92.25 294 ALA A N 1
ATOM 2356 C CA . ALA A 1 294 ? -20.148 2.904 6.030 1.00 92.25 294 ALA A CA 1
ATOM 2357 C C . ALA A 1 294 ? -21.602 2.657 6.461 1.00 92.25 294 ALA A C 1
ATOM 2359 O O . ALA A 1 294 ? -22.158 1.604 6.147 1.00 92.25 294 ALA A O 1
ATOM 2360 N N . PHE A 1 295 ? -22.196 3.615 7.175 1.00 91.56 295 PHE A N 1
ATOM 2361 C CA . PHE A 1 295 ? -23.527 3.525 7.766 1.00 91.56 295 PHE A CA 1
ATOM 2362 C C . PHE A 1 295 ? -24.340 4.765 7.408 1.00 91.56 295 PHE A C 1
ATOM 2364 O O . PHE A 1 295 ? -23.827 5.880 7.418 1.00 91.56 295 PHE A O 1
ATOM 2371 N N . SER A 1 296 ? -25.624 4.572 7.127 1.00 90.25 296 SER A N 1
ATOM 2372 C CA . SER A 1 296 ? -26.584 5.673 7.016 1.00 90.25 296 SER A CA 1
ATOM 2373 C C . SER A 1 296 ? -26.978 6.215 8.393 1.00 90.25 296 SER A C 1
ATOM 2375 O O . SER A 1 296 ? -26.973 5.470 9.375 1.00 90.25 296 SER A O 1
ATOM 2377 N N . ASP A 1 297 ? -27.453 7.464 8.462 1.00 89.31 297 ASP A N 1
ATOM 2378 C CA . ASP A 1 297 ? -27.985 8.067 9.701 1.00 89.31 297 ASP A CA 1
ATOM 2379 C C . ASP A 1 297 ? -29.010 7.163 10.400 1.00 89.31 297 ASP A C 1
ATOM 2381 O O . ASP A 1 297 ? -29.005 6.991 11.615 1.00 89.31 297 ASP A O 1
ATOM 2385 N N . ARG A 1 298 ? -29.867 6.498 9.617 1.00 92.50 298 ARG A N 1
ATOM 2386 C CA . ARG A 1 298 ? -30.876 5.572 10.141 1.00 92.50 298 ARG A CA 1
ATOM 2387 C C . ARG A 1 298 ? -30.260 4.330 10.790 1.00 92.50 298 ARG A C 1
ATOM 2389 O O . ARG A 1 298 ? -30.833 3.791 11.739 1.00 92.50 298 ARG A O 1
ATOM 2396 N N . GLU A 1 299 ? -29.164 3.817 10.241 1.00 93.56 299 GLU A N 1
ATOM 2397 C CA . GLU A 1 299 ? -28.445 2.679 10.816 1.00 93.56 299 GLU A CA 1
ATOM 2398 C C . GLU A 1 299 ? -27.722 3.098 12.091 1.00 93.56 299 GLU A C 1
ATOM 2400 O O . GLU A 1 299 ? -27.847 2.401 13.096 1.00 93.56 299 GLU A O 1
ATOM 2405 N N . VAL A 1 300 ? -27.084 4.270 12.097 1.00 92.50 300 VAL A N 1
ATOM 2406 C CA . VAL A 1 300 ? -26.505 4.857 13.313 1.00 92.50 300 VAL A CA 1
ATOM 2407 C C . VAL A 1 300 ? -27.576 5.002 14.398 1.00 92.50 300 VAL A C 1
ATOM 2409 O O . VAL A 1 300 ? -27.398 4.488 15.502 1.00 92.50 300 VAL A O 1
ATOM 2412 N N . ASP A 1 301 ? -28.725 5.608 14.090 1.00 92.62 301 ASP A N 1
ATOM 2413 C CA . ASP A 1 301 ? -29.841 5.766 15.032 1.00 92.62 301 ASP A CA 1
ATOM 2414 C C . ASP A 1 301 ? -30.304 4.418 15.605 1.00 92.62 301 ASP A C 1
ATOM 2416 O O . ASP A 1 301 ? -30.594 4.287 16.799 1.00 92.62 301 ASP A O 1
ATOM 2420 N N . ALA A 1 302 ? -30.363 3.384 14.761 1.00 95.25 302 ALA A N 1
ATOM 2421 C CA . ALA A 1 302 ? -30.720 2.038 15.186 1.00 95.25 302 ALA A CA 1
ATOM 2422 C C . ALA A 1 302 ? -29.659 1.429 16.120 1.00 95.25 302 ALA A C 1
ATOM 2424 O O . ALA A 1 302 ? -30.021 0.787 17.114 1.00 95.25 302 ALA A O 1
ATOM 2425 N N . HIS A 1 303 ? -28.371 1.651 15.842 1.00 94.44 303 HIS A N 1
ATOM 2426 C CA . HIS A 1 303 ? -27.270 1.248 16.714 1.00 94.44 303 HIS A CA 1
ATOM 2427 C C . HIS A 1 303 ? -27.356 1.968 18.062 1.00 94.44 303 HIS A C 1
ATOM 2429 O O . HIS A 1 303 ? -27.387 1.297 19.095 1.00 94.44 303 HIS A O 1
ATOM 2435 N N . VAL A 1 304 ? -27.513 3.292 18.081 1.00 94.06 304 VAL A N 1
ATOM 2436 C CA . VAL A 1 304 ? -27.674 4.091 19.308 1.00 94.06 304 VAL A CA 1
ATOM 2437 C C . VAL A 1 304 ? -28.866 3.594 20.137 1.00 94.06 304 VAL A C 1
ATOM 2439 O O . VAL A 1 304 ? -28.723 3.295 21.325 1.00 94.06 304 VAL A O 1
ATOM 2442 N N . ALA A 1 305 ? -30.031 3.392 19.513 1.00 95.31 305 ALA A N 1
ATOM 2443 C CA . ALA A 1 305 ? -31.244 2.916 20.186 1.00 95.31 305 ALA A CA 1
ATOM 2444 C C . ALA A 1 305 ? -31.151 1.462 20.706 1.00 95.31 305 ALA A C 1
ATOM 2446 O O . ALA A 1 305 ? -31.940 1.036 21.568 1.00 95.31 305 ALA A O 1
ATOM 2447 N N . SER A 1 306 ? -30.207 0.674 20.183 1.00 96.62 306 SER A N 1
ATOM 2448 C CA . SER A 1 306 ? -30.006 -0.717 20.595 1.00 96.62 306 SER A CA 1
ATOM 2449 C C . SER A 1 306 ? -29.427 -0.835 22.008 1.00 96.62 306 SER A C 1
ATOM 2451 O O . SER A 1 306 ? -29.777 -1.781 22.717 1.00 96.62 306 SER A O 1
ATOM 2453 N N . PHE A 1 307 ? -28.608 0.130 22.443 1.00 96.38 307 PHE A N 1
ATOM 2454 C CA . PHE A 1 307 ? -27.982 0.130 23.768 1.00 96.38 307 PHE A CA 1
ATOM 2455 C C . PHE A 1 307 ? -29.007 0.364 24.880 1.00 96.38 307 PHE A C 1
ATOM 2457 O O . PHE A 1 307 ? -29.981 1.108 24.718 1.00 96.38 307 PHE A O 1
ATOM 2464 N N . LYS A 1 308 ? -28.798 -0.279 26.030 1.00 93.94 308 LYS A N 1
ATOM 2465 C CA . LYS A 1 308 ? -29.677 -0.196 27.199 1.00 93.94 308 LYS A CA 1
ATOM 2466 C C . LYS A 1 308 ? -28.983 0.471 28.386 1.00 93.94 308 LYS A C 1
ATOM 2468 O O . LYS A 1 308 ? -27.755 0.476 28.478 1.00 93.94 308 LYS A O 1
ATOM 2473 N N . PRO A 1 309 ? -29.750 1.069 29.316 1.00 94.75 309 PRO A N 1
ATOM 2474 C CA . PRO A 1 309 ? -29.187 1.540 30.571 1.00 94.75 309 PRO A CA 1
ATOM 2475 C C . PRO A 1 309 ? -28.578 0.372 31.377 1.00 94.75 309 PRO A C 1
ATOM 2477 O O . PRO A 1 309 ? -29.192 -0.693 31.416 1.00 94.75 309 PRO A O 1
ATOM 2480 N N . PRO A 1 310 ? -27.450 0.585 32.082 1.00 95.81 310 PRO A N 1
ATOM 2481 C CA . PRO A 1 310 ? -26.808 1.882 32.293 1.00 95.81 310 PRO A CA 1
ATOM 2482 C C . PRO A 1 310 ? -25.916 2.356 31.133 1.00 95.81 310 PRO A C 1
ATOM 2484 O O . PRO A 1 310 ? -25.643 3.553 31.078 1.00 95.81 310 PRO A O 1
ATOM 2487 N N . VAL A 1 311 ? -25.510 1.483 30.203 1.00 96.94 311 VAL A N 1
ATOM 2488 C CA . VAL A 1 311 ? -24.517 1.787 29.150 1.00 96.94 311 VAL A CA 1
ATOM 2489 C C . VAL A 1 311 ? -24.991 2.874 28.184 1.00 96.94 311 VAL A C 1
ATOM 2491 O O . VAL A 1 311 ? -24.235 3.787 27.872 1.00 96.94 311 VAL A O 1
ATOM 2494 N N . SER A 1 312 ? -26.269 2.881 27.801 1.00 95.62 312 SER A N 1
ATOM 2495 C CA . SER A 1 312 ? -26.826 3.915 26.913 1.00 95.62 312 SER A CA 1
ATOM 2496 C C . SER A 1 312 ? -26.732 5.345 27.471 1.00 95.62 312 SER A C 1
ATOM 2498 O O . SER A 1 312 ? -26.904 6.301 26.723 1.00 95.62 312 SER A O 1
ATOM 2500 N N . LYS A 1 313 ? -26.472 5.521 28.777 1.00 94.19 313 LYS A N 1
ATOM 2501 C CA . LYS A 1 313 ? -26.263 6.848 29.383 1.00 94.19 313 LYS A CA 1
ATOM 2502 C C . LYS A 1 313 ? -24.957 7.502 28.927 1.00 94.19 313 LYS A C 1
ATOM 2504 O O . LYS A 1 313 ? -24.816 8.706 29.118 1.00 94.19 313 LYS A O 1
ATOM 2509 N N . LEU A 1 314 ? -24.021 6.732 28.364 1.00 94.81 314 LEU A N 1
ATOM 2510 C CA . LEU A 1 314 ? -22.745 7.251 27.871 1.00 94.81 314 LEU A CA 1
ATOM 2511 C C . LEU A 1 314 ? -22.924 8.233 26.702 1.00 94.81 314 LEU A C 1
ATOM 2513 O O . LEU A 1 314 ? -22.161 9.183 26.621 1.00 94.81 314 LEU A O 1
ATOM 2517 N N . PHE A 1 315 ? -23.983 8.095 25.895 1.00 92.81 315 PHE A N 1
ATOM 2518 C CA . PHE A 1 315 ? -24.334 9.057 24.835 1.00 92.81 315 PHE A CA 1
ATOM 2519 C C . PHE A 1 315 ? -24.788 10.431 25.351 1.00 92.81 315 PHE A C 1
ATOM 2521 O O . PHE A 1 315 ? -24.944 11.367 24.580 1.00 92.81 315 PHE A O 1
ATOM 2528 N N . SER A 1 316 ? -25.087 10.556 26.646 1.00 90.75 316 SER A N 1
ATOM 2529 C CA . SER A 1 316 ? -25.515 11.823 27.257 1.00 90.75 316 SER A CA 1
ATOM 2530 C C . SER A 1 316 ? -24.385 12.532 28.000 1.00 90.75 316 SER A C 1
ATOM 2532 O O . SER A 1 316 ? -24.642 13.511 28.701 1.00 90.75 316 SER A O 1
ATOM 2534 N N . ILE A 1 317 ? -23.165 12.000 27.932 1.00 90.69 317 ILE A N 1
ATOM 2535 C CA . ILE A 1 317 ? -21.988 12.633 28.516 1.00 90.69 317 ILE A CA 1
ATOM 2536 C C . ILE A 1 317 ? -21.408 13.582 27.464 1.00 90.69 317 ILE A C 1
ATOM 2538 O O . ILE A 1 317 ? -21.370 13.264 26.280 1.00 90.69 317 ILE A O 1
ATOM 2542 N N . GLU A 1 318 ? -21.033 14.778 27.909 1.00 87.25 318 GLU A N 1
ATOM 2543 C CA . GLU A 1 318 ? -20.364 15.775 27.072 1.00 87.25 318 GLU A CA 1
ATOM 2544 C C . GLU A 1 318 ? -18.930 15.339 26.732 1.00 87.25 318 GLU A C 1
ATOM 2546 O O . GLU A 1 318 ? -18.475 14.269 27.134 1.00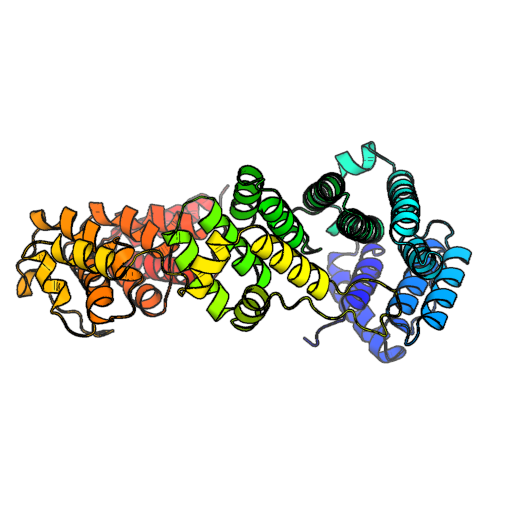 87.25 318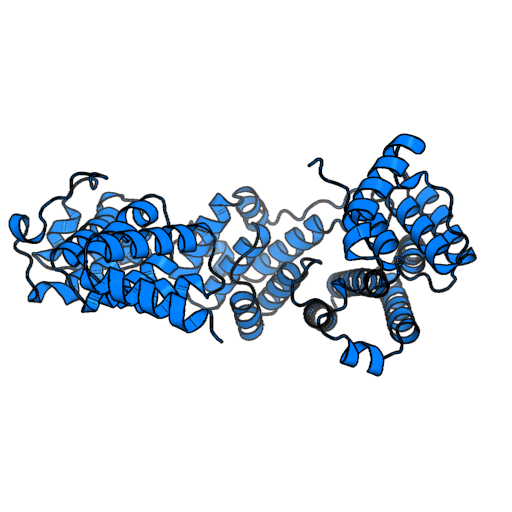 GLU A O 1
ATOM 2551 N N . GLU A 1 319 ? -18.211 16.192 26.007 1.00 87.38 319 GLU A N 1
ATOM 2552 C CA . GLU A 1 319 ? -16.851 15.927 25.551 1.00 87.38 319 GLU A CA 1
ATOM 2553 C C . GLU A 1 319 ? -15.935 15.351 26.655 1.00 87.38 319 GLU A C 1
ATOM 2555 O O . GLU A 1 319 ? -15.849 15.909 27.757 1.00 87.38 319 GLU A O 1
ATOM 2560 N N . PRO A 1 320 ? -15.256 14.217 26.391 1.00 86.06 320 PRO A N 1
ATOM 2561 C CA . PRO A 1 320 ? -14.339 13.610 27.338 1.00 86.06 320 PRO A CA 1
ATOM 2562 C C . PRO A 1 320 ? -13.140 14.525 27.592 1.00 86.06 320 PRO A C 1
ATOM 2564 O O . PRO A 1 320 ? -12.327 14.756 26.703 1.00 86.06 320 PRO A O 1
ATOM 2567 N N . ASP A 1 321 ? -12.966 14.960 28.843 1.00 88.88 321 ASP A N 1
ATOM 2568 C CA . ASP A 1 321 ? -11.757 15.682 29.249 1.00 88.88 321 ASP A CA 1
ATOM 2569 C C . ASP A 1 321 ? -10.516 14.796 29.046 1.00 88.88 321 ASP A C 1
ATOM 2571 O O . ASP A 1 321 ? -10.514 13.609 29.399 1.00 88.88 321 ASP A O 1
ATOM 2575 N N . GLU A 1 322 ? -9.466 15.355 28.452 1.00 81.75 322 GLU A N 1
ATOM 2576 C CA . GLU A 1 322 ? -8.232 14.638 28.117 1.00 81.75 322 GLU A CA 1
ATOM 2577 C C . GLU A 1 322 ? -7.541 14.063 29.371 1.00 81.75 322 GLU A C 1
ATOM 2579 O O . GLU A 1 322 ? -7.025 12.941 29.356 1.00 81.75 322 GLU A O 1
ATOM 2584 N N . TYR A 1 323 ? -7.585 14.782 30.496 1.00 83.31 323 TYR A N 1
ATOM 2585 C CA . TYR A 1 323 ? -6.823 14.450 31.700 1.00 83.31 323 TYR A CA 1
ATOM 2586 C C . TYR A 1 323 ? -7.713 13.941 32.839 1.00 83.31 323 TYR A C 1
ATOM 2588 O O . TYR A 1 323 ? -7.388 12.922 33.473 1.00 83.31 323 TYR A O 1
ATOM 2596 N N . ASP A 1 324 ? -8.831 14.622 33.098 1.00 88.12 324 ASP A N 1
ATOM 2597 C CA . ASP A 1 324 ? -9.714 14.372 34.237 1.00 88.12 324 ASP A CA 1
ATOM 2598 C C . ASP A 1 324 ? -10.846 13.402 33.878 1.00 88.12 324 ASP A C 1
ATOM 2600 O O . ASP A 1 324 ? -11.954 13.764 33.477 1.00 88.12 324 ASP A O 1
ATOM 2604 N N . TRP A 1 325 ? -10.549 12.108 33.996 1.00 91.94 325 TRP A N 1
ATOM 2605 C CA . TRP A 1 325 ? -11.526 11.069 33.698 1.00 91.94 325 TRP A CA 1
ATOM 2606 C C . TRP A 1 325 ? -12.588 10.985 34.792 1.00 91.94 325 TRP A C 1
ATOM 2608 O O . TRP A 1 325 ? -12.283 10.742 35.959 1.00 91.94 325 TRP A O 1
ATOM 2618 N N . ILE A 1 326 ? -13.851 11.041 34.372 1.00 92.81 326 ILE A N 1
ATOM 2619 C CA . ILE A 1 326 ? -15.003 10.641 35.183 1.00 92.81 326 ILE A CA 1
ATOM 2620 C C . ILE A 1 326 ? -14.748 9.254 35.802 1.00 92.81 326 ILE A C 1
ATOM 2622 O O . ILE A 1 326 ? -14.267 8.348 35.124 1.00 92.81 326 ILE A O 1
ATOM 2626 N N . ASP A 1 327 ? -15.112 9.059 37.071 1.00 95.25 327 ASP A N 1
ATOM 2627 C CA . ASP A 1 327 ? -15.211 7.724 37.674 1.00 95.25 327 ASP A CA 1
ATOM 2628 C C . ASP A 1 327 ? -16.492 7.044 37.163 1.00 95.25 327 ASP A C 1
ATOM 2630 O O . ASP A 1 327 ? -17.587 7.244 37.701 1.00 95.25 327 ASP A O 1
ATOM 2634 N N . TYR A 1 328 ? -16.381 6.316 36.050 1.00 95.25 328 TYR A N 1
ATOM 2635 C CA . TYR A 1 328 ? -17.524 5.727 35.356 1.00 95.25 328 TYR A CA 1
ATOM 2636 C C . TYR A 1 328 ? -18.227 4.651 36.198 1.00 95.25 328 TYR A C 1
ATOM 2638 O O . TYR A 1 328 ? -19.460 4.722 36.293 1.00 95.25 328 TYR A O 1
ATOM 2646 N N . PRO A 1 329 ? -17.521 3.696 36.848 1.00 94.75 329 PRO A N 1
ATOM 2647 C CA . PRO A 1 329 ? -18.151 2.732 37.746 1.00 94.75 329 PRO A CA 1
ATOM 2648 C C . PRO A 1 329 ? -18.971 3.401 38.848 1.00 94.75 329 PRO A C 1
ATOM 2650 O O . PRO A 1 329 ? -20.128 3.034 39.047 1.00 94.75 329 PRO A O 1
ATOM 2653 N N . VAL A 1 330 ? -18.431 4.425 39.518 1.00 95.12 330 VAL A N 1
ATOM 2654 C CA . VAL A 1 330 ? -19.142 5.098 40.614 1.00 95.12 330 VAL A CA 1
ATOM 2655 C C . VAL A 1 330 ? -20.287 5.969 40.099 1.00 95.12 330 VAL A C 1
ATOM 2657 O O . VAL A 1 330 ? -21.398 5.899 40.627 1.00 95.12 330 VAL A O 1
ATOM 2660 N N . LYS A 1 331 ? -20.053 6.791 39.070 1.00 93.88 331 LYS A N 1
ATOM 2661 C CA . LYS A 1 331 ? -21.044 7.766 38.583 1.00 93.88 331 LYS A CA 1
ATOM 2662 C C . LYS A 1 331 ? -22.226 7.105 37.877 1.00 93.88 331 LYS A C 1
ATOM 2664 O O . LYS A 1 331 ? -23.354 7.582 38.003 1.00 93.88 331 LYS A O 1
ATOM 2669 N N . HIS A 1 332 ? -21.982 6.026 37.135 1.00 93.69 332 HIS A N 1
ATOM 2670 C CA . HIS A 1 332 ? -23.003 5.375 36.308 1.00 93.69 332 HIS A CA 1
ATOM 2671 C C . HIS A 1 332 ? -23.445 4.008 36.838 1.00 93.69 332 HIS A C 1
ATOM 2673 O O . HIS A 1 332 ? -24.442 3.472 36.347 1.00 93.69 332 HIS A O 1
ATOM 2679 N N . GLY A 1 333 ? -22.782 3.495 37.879 1.00 94.56 333 GLY A N 1
ATOM 2680 C CA . GLY A 1 333 ? -23.107 2.219 38.510 1.00 94.56 333 GLY A CA 1
ATOM 2681 C C . GLY A 1 333 ? -22.675 1.012 37.681 1.00 94.56 333 GLY A C 1
ATOM 2682 O O . GLY A 1 333 ? -23.338 -0.018 37.759 1.00 94.56 333 GLY A O 1
ATOM 2683 N N . PHE A 1 334 ? -21.623 1.144 36.866 1.00 97.44 334 PHE A N 1
ATOM 2684 C CA . PHE A 1 334 ? -21.138 0.034 36.047 1.00 97.44 334 PHE A CA 1
ATOM 2685 C C . PHE A 1 334 ? -20.474 -1.047 36.892 1.00 97.44 334 PHE A C 1
ATOM 2687 O O . PHE A 1 334 ? -19.725 -0.772 37.832 1.00 97.44 334 PHE A O 1
ATOM 2694 N N . THR A 1 335 ? -20.727 -2.287 36.503 1.00 96.56 335 THR A N 1
ATOM 2695 C CA . THR A 1 335 ? -20.208 -3.498 37.132 1.00 96.56 335 THR A CA 1
ATOM 2696 C C . THR A 1 335 ? -19.674 -4.456 36.071 1.00 96.56 335 THR A C 1
ATOM 2698 O O . THR A 1 335 ? -19.774 -4.210 34.870 1.00 96.56 335 THR A O 1
ATOM 2701 N N . GLU A 1 336 ? -19.143 -5.601 36.500 1.00 96.19 336 GLU A N 1
ATOM 2702 C CA . GLU A 1 336 ? -18.707 -6.657 35.580 1.00 96.19 336 GLU A CA 1
ATOM 2703 C C . GLU A 1 336 ? -19.827 -7.153 34.647 1.00 96.19 336 GLU A C 1
ATOM 2705 O O . GLU A 1 336 ? -19.549 -7.575 33.526 1.00 96.19 336 GLU A O 1
ATOM 2710 N N . ALA A 1 337 ? -21.093 -7.065 35.073 1.00 97.06 337 ALA A N 1
ATOM 2711 C CA . ALA A 1 337 ? -22.239 -7.476 34.264 1.00 97.06 337 ALA A CA 1
ATOM 2712 C C . ALA A 1 337 ? -22.429 -6.607 33.007 1.00 97.06 337 ALA A C 1
ATOM 2714 O O . ALA A 1 337 ? -22.997 -7.080 32.024 1.00 97.06 337 ALA A O 1
ATOM 2715 N N . ASP A 1 338 ? -21.929 -5.370 33.025 1.00 97.88 338 ASP A N 1
ATOM 2716 C CA . ASP A 1 338 ? -22.067 -4.407 31.930 1.00 97.88 338 ASP A CA 1
ATOM 2717 C C . ASP A 1 338 ? -20.930 -4.521 30.899 1.00 97.88 338 ASP A C 1
ATOM 2719 O O . ASP A 1 338 ? -21.029 -3.967 29.803 1.00 97.88 338 ASP A O 1
ATOM 2723 N N . ILE A 1 339 ? -19.856 -5.263 31.213 1.00 97.88 339 ILE A N 1
ATOM 2724 C CA . ILE A 1 339 ? -18.668 -5.405 30.354 1.00 97.88 339 ILE A CA 1
ATOM 2725 C C . ILE A 1 339 ? -19.024 -5.825 28.919 1.00 97.88 339 ILE A C 1
ATOM 2727 O O . ILE A 1 339 ? -18.508 -5.192 28.000 1.00 97.88 339 ILE A O 1
ATOM 2731 N N . PRO A 1 340 ? -19.890 -6.830 28.662 1.00 97.75 340 PRO A N 1
ATOM 2732 C CA . PRO A 1 340 ? -20.209 -7.221 27.289 1.00 97.75 340 PRO A CA 1
ATOM 2733 C C . PRO A 1 340 ? -20.844 -6.091 26.467 1.00 97.75 340 PRO A C 1
ATOM 2735 O O . PRO A 1 340 ? -20.528 -5.932 25.290 1.00 97.75 340 PRO A O 1
ATOM 2738 N N . GLU A 1 341 ? -21.717 -5.286 27.078 1.00 97.75 341 GLU A N 1
ATOM 2739 C CA . GLU A 1 341 ? -22.386 -4.180 26.389 1.00 97.75 341 GLU A CA 1
ATOM 2740 C C . GLU A 1 341 ? -21.460 -2.965 26.222 1.00 97.75 341 GLU A C 1
ATOM 2742 O O . GLU A 1 341 ? -21.489 -2.316 25.176 1.00 97.75 341 GLU A O 1
ATOM 2747 N N . LEU A 1 342 ? -20.569 -2.718 27.188 1.00 97.75 342 LEU A N 1
ATOM 2748 C CA . LEU A 1 342 ? -19.500 -1.725 27.068 1.00 97.75 342 LEU A CA 1
ATOM 2749 C C . LEU A 1 342 ? -18.492 -2.092 25.971 1.00 97.75 342 LEU A C 1
ATOM 2751 O O . LEU A 1 342 ? -18.119 -1.224 25.191 1.00 97.75 342 LEU A O 1
ATOM 2755 N N . VAL A 1 343 ? -18.079 -3.362 25.864 1.00 97.06 343 VAL A N 1
ATOM 2756 C CA . VAL A 1 343 ? -17.212 -3.837 24.767 1.00 97.06 343 VAL A CA 1
ATOM 2757 C C . VAL A 1 343 ? -17.901 -3.639 23.422 1.00 97.06 343 VAL A C 1
ATOM 2759 O O . VAL A 1 343 ? -17.266 -3.177 22.476 1.00 97.06 343 VAL A O 1
ATOM 2762 N N . ARG A 1 344 ? -19.206 -3.930 23.345 1.00 96.31 344 ARG A N 1
ATOM 2763 C CA . ARG A 1 344 ? -19.986 -3.681 22.132 1.00 96.31 344 ARG A CA 1
ATOM 2764 C C . ARG A 1 344 ? -19.965 -2.201 21.754 1.00 96.31 344 ARG A C 1
ATOM 2766 O O . ARG A 1 344 ? -19.664 -1.907 20.613 1.00 96.31 344 ARG A O 1
ATOM 2773 N N . MET A 1 345 ? -20.216 -1.286 22.695 1.00 95.81 345 MET A N 1
ATOM 2774 C CA . MET A 1 345 ? -20.174 0.164 22.435 1.00 95.81 345 MET A CA 1
ATOM 2775 C C . MET A 1 345 ? -18.777 0.639 22.024 1.00 95.81 345 MET A C 1
ATOM 2777 O O . MET A 1 345 ? -18.631 1.389 21.067 1.00 95.81 345 MET A O 1
ATOM 2781 N N . ALA A 1 346 ? -17.748 0.161 22.721 1.00 92.94 346 ALA A N 1
ATOM 2782 C CA . ALA A 1 346 ? -16.348 0.482 22.472 1.00 92.94 346 ALA A CA 1
ATOM 2783 C C . ALA A 1 346 ? -15.856 0.096 21.068 1.00 92.94 346 ALA A C 1
ATOM 2785 O O . ALA A 1 346 ? -14.865 0.655 20.605 1.00 92.94 346 ALA A O 1
ATOM 2786 N N . THR A 1 347 ? -16.496 -0.874 20.418 1.00 91.62 347 THR A N 1
ATOM 2787 C CA . THR A 1 347 ? -16.073 -1.427 19.120 1.00 91.62 347 THR A CA 1
ATOM 2788 C C . THR A 1 347 ? -17.129 -1.261 18.029 1.00 91.62 347 THR A C 1
ATOM 2790 O O . THR A 1 347 ? -17.004 -1.832 16.949 1.00 91.62 347 THR A O 1
ATOM 2793 N N . ASP A 1 348 ? -18.178 -0.480 18.294 1.00 91.69 348 ASP A N 1
ATOM 2794 C CA . ASP A 1 348 ? -19.251 -0.246 17.336 1.00 91.69 348 ASP A CA 1
ATOM 2795 C C . ASP A 1 348 ? -18.816 0.802 16.302 1.00 91.69 348 ASP A C 1
ATOM 2797 O O . ASP A 1 348 ? -18.782 2.002 16.582 1.00 91.69 348 ASP A O 1
ATOM 2801 N N . HIS A 1 349 ? -18.478 0.343 15.097 1.00 86.94 349 HIS A N 1
ATOM 2802 C CA . HIS A 1 349 ? -18.025 1.216 14.014 1.00 86.94 349 HIS A CA 1
ATOM 2803 C C . HIS A 1 349 ? -19.061 2.280 13.626 1.00 86.94 349 HIS A C 1
ATOM 2805 O O . HIS A 1 349 ? -18.672 3.393 13.298 1.00 86.94 349 HIS A O 1
ATOM 2811 N N . ALA A 1 350 ? -20.366 1.999 13.734 1.00 88.62 350 ALA A N 1
ATOM 2812 C CA . ALA A 1 350 ? -21.388 2.999 13.415 1.00 88.62 350 ALA A CA 1
ATOM 2813 C C . ALA A 1 350 ? -21.347 4.197 14.376 1.00 88.62 350 ALA A C 1
ATOM 2815 O O . ALA A 1 350 ? -21.751 5.297 14.009 1.00 88.62 350 ALA A O 1
ATOM 2816 N N . LEU A 1 351 ? -20.854 3.986 15.603 1.00 87.88 351 LEU A N 1
ATOM 2817 C CA . LEU A 1 351 ? -20.661 5.058 16.573 1.00 87.88 351 LEU A CA 1
ATOM 2818 C C . LEU A 1 351 ? -19.338 5.790 16.357 1.00 87.88 351 LEU A C 1
ATOM 2820 O O . LEU A 1 351 ? -19.297 6.997 16.529 1.00 87.88 351 LEU A O 1
ATOM 2824 N N . GLN A 1 352 ? -18.268 5.068 16.016 1.00 80.88 352 GLN A N 1
ATOM 2825 C CA . GLN A 1 352 ? -16.925 5.638 15.850 1.00 80.88 352 GLN A CA 1
ATOM 2826 C C . GLN A 1 352 ? -16.791 6.505 14.595 1.00 80.88 352 GLN A C 1
ATOM 2828 O O . GLN A 1 352 ? -15.985 7.427 14.568 1.00 80.88 352 GLN A O 1
ATOM 2833 N N . GLU A 1 353 ? -17.556 6.197 13.549 1.00 74.94 353 GLU A N 1
ATOM 2834 C CA . GLU A 1 353 ? -17.504 6.899 12.266 1.00 74.94 353 GLU A CA 1
ATOM 2835 C C . GLU A 1 353 ? -18.524 8.043 12.165 1.00 74.94 353 GLU A C 1
ATOM 2837 O O . GLU A 1 353 ? -18.897 8.419 11.062 1.00 74.94 353 GLU A O 1
ATOM 2842 N N . ASN A 1 354 ? -19.028 8.579 13.280 1.00 77.19 354 ASN A N 1
ATOM 2843 C CA . ASN A 1 354 ? -20.097 9.575 13.244 1.00 77.19 354 ASN A CA 1
ATOM 2844 C C . ASN A 1 354 ? -19.586 11.029 13.256 1.00 77.19 354 ASN A C 1
ATOM 2846 O O . ASN A 1 354 ? -18.628 11.365 13.948 1.00 77.19 354 ASN A O 1
ATOM 2850 N N . GLU A 1 355 ? -20.255 11.928 12.531 1.00 72.94 355 GLU A N 1
ATOM 2851 C CA . GLU A 1 355 ? -19.952 13.367 12.602 1.00 72.94 355 GLU A CA 1
ATOM 2852 C C . GLU A 1 355 ? -20.488 14.027 13.885 1.00 72.94 355 GLU A C 1
ATOM 2854 O O . GLU A 1 355 ? -19.954 15.042 14.339 1.00 72.94 355 GLU A O 1
ATOM 2859 N N . ASP A 1 356 ? -21.532 13.463 14.501 1.00 79.31 356 ASP A N 1
ATOM 2860 C CA . ASP A 1 356 ? -22.013 13.898 15.806 1.00 79.31 356 ASP A CA 1
ATOM 2861 C C . ASP A 1 356 ? -21.057 13.406 16.895 1.00 79.31 356 ASP A C 1
ATOM 2863 O O . ASP A 1 356 ? -21.078 12.250 17.334 1.00 79.31 356 ASP A O 1
ATOM 2867 N N . TYR A 1 357 ? -20.233 14.336 17.372 1.00 78.31 357 TYR A N 1
ATOM 2868 C CA . TYR A 1 357 ? -19.281 14.099 18.446 1.00 78.31 357 TYR A CA 1
ATOM 2869 C C . TYR A 1 357 ? -19.914 13.461 19.689 1.00 78.31 357 TYR A C 1
ATOM 2871 O O . TYR A 1 357 ? -19.264 12.643 20.334 1.00 78.31 357 TYR A O 1
ATOM 2879 N N . SER A 1 358 ? -21.183 13.747 20.009 1.00 78.12 358 SER A N 1
ATOM 2880 C CA . SER A 1 358 ? -21.849 13.131 21.166 1.00 78.12 358 SER A CA 1
ATOM 2881 C C . SER A 1 358 ? -22.027 11.613 21.019 1.00 78.12 358 SER A C 1
ATOM 2883 O O . SER A 1 358 ? -21.953 10.876 22.007 1.00 78.12 358 SER A O 1
ATOM 2885 N N . ILE A 1 359 ? -22.191 11.123 19.786 1.00 83.75 359 ILE A N 1
ATOM 2886 C CA . ILE A 1 359 ? -22.289 9.694 19.473 1.00 83.75 359 ILE A CA 1
ATOM 2887 C C . ILE A 1 359 ? -20.899 9.051 19.540 1.00 83.75 359 ILE A C 1
ATOM 2889 O O . ILE A 1 359 ? -20.731 8.036 20.226 1.00 83.75 359 ILE A O 1
ATOM 2893 N N . CYS A 1 360 ? -19.897 9.680 18.919 1.00 82.25 360 CYS A N 1
ATOM 2894 C CA . CYS A 1 360 ? -18.502 9.226 18.943 1.00 82.25 360 CYS A CA 1
ATOM 2895 C C . CYS A 1 360 ? -17.937 9.136 20.365 1.00 82.25 360 CYS A C 1
ATOM 2897 O O . CYS A 1 360 ? -17.297 8.146 20.734 1.00 82.25 360 CYS A O 1
ATOM 2899 N N . PHE A 1 361 ? -18.230 10.127 21.212 1.00 90.12 361 PHE A N 1
ATOM 2900 C CA . PHE A 1 361 ? -17.778 10.143 22.601 1.00 90.12 361 PHE A CA 1
ATOM 2901 C C . PHE A 1 361 ? -18.342 8.986 23.424 1.00 90.12 361 PHE A C 1
ATOM 2903 O O . PHE A 1 361 ? -17.669 8.521 24.343 1.00 90.12 361 PHE A O 1
ATOM 2910 N N . GLY A 1 362 ? -19.509 8.438 23.065 1.00 91.75 362 GLY A N 1
ATOM 2911 C CA . GLY A 1 362 ? -20.043 7.229 23.694 1.00 91.75 362 GLY A CA 1
ATOM 2912 C C . GLY A 1 362 ? -19.036 6.069 23.695 1.00 91.75 362 GLY A C 1
ATOM 2913 O O . GLY A 1 362 ? -18.821 5.440 24.735 1.00 91.75 362 GLY A O 1
ATOM 2914 N N . ALA A 1 363 ? -18.351 5.837 22.569 1.00 90.88 363 ALA A N 1
ATOM 2915 C CA . ALA A 1 363 ? -17.308 4.815 22.458 1.00 90.88 363 ALA A CA 1
ATOM 2916 C C . ALA A 1 363 ? -16.080 5.146 23.326 1.00 90.88 363 ALA A C 1
ATOM 2918 O O . ALA A 1 363 ? -15.589 4.274 24.046 1.00 90.88 363 ALA A O 1
ATOM 2919 N N . VAL A 1 364 ? -15.643 6.411 23.343 1.00 91.06 364 VAL A N 1
ATOM 2920 C CA . VAL A 1 364 ? -14.521 6.879 24.180 1.00 91.06 364 VAL A CA 1
ATOM 2921 C C . VAL A 1 364 ? -14.816 6.673 25.668 1.00 91.06 364 VAL A C 1
ATOM 2923 O O . VAL A 1 364 ? -14.006 6.120 26.417 1.00 91.06 364 VAL A O 1
ATOM 2926 N N . HIS A 1 365 ? -16.015 7.045 26.116 1.00 94.25 365 HIS A N 1
ATOM 2927 C CA . HIS A 1 365 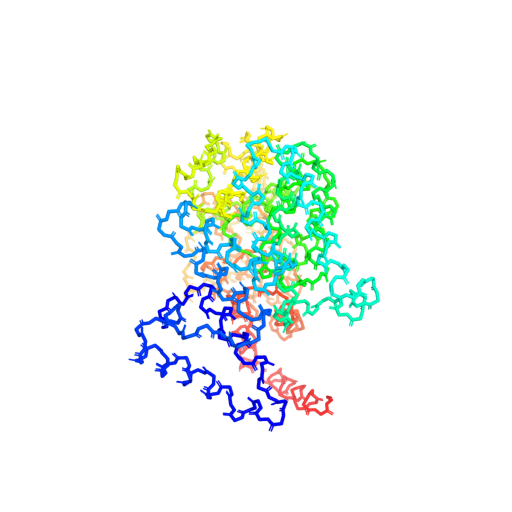? -16.453 6.806 27.487 1.00 94.25 365 HIS A CA 1
ATOM 2928 C C . HIS A 1 365 ? -16.519 5.310 27.815 1.00 94.25 365 HIS A C 1
ATOM 2930 O O . HIS A 1 365 ? -16.143 4.911 28.921 1.00 94.25 365 HIS A O 1
ATOM 2936 N N . ALA A 1 366 ? -16.943 4.472 26.864 1.00 95.56 366 ALA A N 1
ATOM 2937 C CA . ALA A 1 366 ? -16.952 3.025 27.041 1.00 95.56 366 ALA A CA 1
ATOM 2938 C C . ALA A 1 366 ? -15.530 2.463 27.202 1.00 95.56 366 ALA A C 1
ATOM 2940 O O . ALA A 1 366 ? -15.306 1.654 28.104 1.00 95.56 366 ALA A O 1
ATOM 2941 N N . TRP A 1 367 ? -14.550 2.933 26.418 1.00 94.38 367 TRP A N 1
ATOM 2942 C CA . TRP A 1 367 ? -13.140 2.555 26.585 1.00 94.38 367 TRP A CA 1
ATOM 2943 C C . TRP A 1 367 ? -12.634 2.849 27.998 1.00 94.38 367 TRP A C 1
ATOM 2945 O O . TRP A 1 367 ? -12.074 1.976 28.669 1.00 94.38 367 TRP A O 1
ATOM 2955 N N . ARG A 1 368 ? -12.880 4.072 28.479 1.00 95.44 368 ARG A N 1
ATOM 2956 C CA . ARG A 1 368 ? -12.459 4.523 29.810 1.00 95.44 368 ARG A CA 1
ATOM 2957 C C . ARG A 1 368 ? -13.156 3.741 30.927 1.00 95.44 368 ARG A C 1
ATOM 2959 O O . ARG A 1 368 ? -12.503 3.360 31.900 1.00 95.44 368 ARG A O 1
ATOM 2966 N N . ALA A 1 369 ? -14.449 3.445 30.779 1.00 97.25 369 ALA A N 1
ATOM 2967 C CA . ALA A 1 369 ? -15.198 2.623 31.728 1.00 97.25 369 ALA A CA 1
ATOM 2968 C C . ALA A 1 369 ? -14.650 1.186 31.802 1.00 97.25 369 ALA A C 1
ATOM 2970 O O . ALA A 1 369 ? -14.409 0.679 32.897 1.00 97.25 369 ALA A O 1
ATOM 2971 N N . LEU A 1 370 ? -14.379 0.551 30.655 1.00 98.00 370 LEU A N 1
ATOM 2972 C CA . LEU A 1 370 ? -13.769 -0.785 30.585 1.00 98.00 370 LEU A CA 1
ATOM 2973 C C . LEU A 1 370 ? -12.390 -0.823 31.250 1.00 98.00 370 LEU A C 1
ATOM 2975 O O . LEU A 1 370 ? -12.078 -1.767 31.980 1.00 98.00 370 LEU A O 1
ATOM 2979 N N . ALA A 1 371 ? -11.586 0.219 31.032 1.00 97.06 371 ALA A N 1
ATOM 2980 C CA . ALA A 1 371 ? -10.280 0.374 31.656 1.00 97.06 371 ALA A CA 1
ATOM 2981 C C . ALA A 1 371 ? -10.391 0.459 33.187 1.00 97.06 371 ALA A C 1
ATOM 2983 O O . ALA A 1 371 ? -9.708 -0.275 33.900 1.00 97.06 371 ALA A O 1
ATOM 2984 N N . GLN A 1 372 ? -11.293 1.301 33.705 1.00 97.06 372 GLN A N 1
ATOM 2985 C CA . GLN A 1 372 ? -11.519 1.460 35.148 1.00 97.06 372 GLN A CA 1
ATOM 2986 C C . GLN A 1 372 ? -12.082 0.193 35.809 1.00 97.06 372 GLN A C 1
ATOM 2988 O O . GLN A 1 372 ? -11.719 -0.113 36.944 1.00 97.06 372 GLN A O 1
ATOM 2993 N N . LEU A 1 373 ? -12.898 -0.584 35.088 1.00 97.50 373 LEU A N 1
ATOM 2994 C CA . LEU A 1 373 ? -13.368 -1.910 35.512 1.00 97.50 373 LEU A CA 1
ATOM 2995 C C . LEU A 1 373 ? -12.296 -3.007 35.397 1.00 97.50 373 LEU A C 1
ATOM 2997 O O . LEU A 1 373 ? -12.520 -4.120 35.866 1.00 97.50 373 LEU A O 1
ATOM 3001 N N . ARG A 1 374 ? -11.141 -2.719 34.778 1.00 96.56 374 ARG A N 1
ATOM 3002 C CA . ARG A 1 374 ? -10.065 -3.685 34.485 1.00 96.56 374 ARG A CA 1
ATOM 3003 C C . ARG A 1 374 ? -10.565 -4.905 33.705 1.00 96.56 374 ARG A C 1
ATOM 3005 O O . ARG A 1 374 ? -10.194 -6.047 33.979 1.00 96.56 374 ARG A O 1
ATOM 3012 N N . ALA A 1 375 ? -11.441 -4.658 32.735 1.00 97.62 375 ALA A N 1
ATOM 3013 C CA . ALA A 1 375 ? -12.144 -5.694 31.996 1.00 97.62 375 ALA A CA 1
ATOM 3014 C C . ALA A 1 375 ? -11.204 -6.474 31.056 1.00 97.62 375 ALA A C 1
ATOM 3016 O O . ALA A 1 375 ? -10.998 -6.081 29.911 1.00 97.62 375 ALA A O 1
ATOM 3017 N N . GLN A 1 376 ? -10.673 -7.622 31.492 1.00 96.31 376 GLN A N 1
ATOM 3018 C CA . GLN A 1 376 ? -9.767 -8.438 30.661 1.00 96.31 376 GLN A CA 1
ATOM 3019 C C . GLN A 1 376 ? -10.396 -8.870 29.325 1.00 96.31 376 GLN A C 1
ATOM 3021 O O . GLN A 1 376 ? -9.711 -8.915 28.306 1.00 96.31 376 GLN A O 1
ATOM 3026 N N . ALA A 1 377 ? -11.711 -9.116 29.304 1.00 96.31 377 ALA A N 1
ATOM 3027 C CA . ALA A 1 377 ? -12.451 -9.454 28.086 1.00 96.31 377 ALA A CA 1
ATOM 3028 C C . ALA A 1 377 ? -12.413 -8.344 27.015 1.00 96.31 377 ALA A C 1
ATOM 3030 O O . ALA A 1 377 ? -12.629 -8.628 25.840 1.00 96.31 377 ALA A O 1
ATOM 3031 N N . ALA A 1 378 ? -12.117 -7.098 27.402 1.00 97.25 378 ALA A N 1
ATOM 3032 C CA . ALA A 1 378 ? -12.000 -5.970 26.487 1.00 97.25 378 ALA A CA 1
ATOM 3033 C C . ALA A 1 378 ? -10.618 -5.851 25.833 1.00 97.25 378 ALA A C 1
ATOM 3035 O O . ALA A 1 378 ? -10.491 -5.139 24.846 1.00 97.25 378 ALA A O 1
ATOM 3036 N N . ILE A 1 379 ? -9.586 -6.541 26.334 1.00 96.69 379 ILE A N 1
ATOM 3037 C CA . ILE A 1 379 ? -8.204 -6.360 25.861 1.00 96.69 379 ILE A CA 1
ATOM 3038 C C . ILE A 1 379 ? -8.080 -6.655 24.364 1.00 96.69 379 ILE A C 1
ATOM 3040 O O . ILE A 1 379 ? -7.591 -5.811 23.622 1.00 96.69 379 ILE A O 1
ATOM 3044 N N . ALA A 1 380 ? -8.526 -7.829 23.908 1.00 95.50 380 ALA A N 1
ATOM 3045 C CA . ALA A 1 380 ? -8.413 -8.192 22.495 1.00 95.50 380 ALA A CA 1
ATOM 3046 C C . ALA A 1 380 ? -9.256 -7.277 21.576 1.00 95.50 380 ALA A C 1
ATOM 3048 O O . ALA A 1 380 ? -8.679 -6.739 20.632 1.00 95.50 380 ALA A O 1
ATOM 3049 N N . PRO A 1 381 ? -10.547 -7.003 21.871 1.00 95.12 381 PRO A N 1
ATOM 3050 C CA . PRO A 1 381 ? -11.340 -6.038 21.102 1.00 95.12 381 PRO A CA 1
ATOM 3051 C C . PRO A 1 381 ? -10.724 -4.632 21.043 1.00 95.12 381 PRO A C 1
ATOM 3053 O O . PRO A 1 381 ? -10.732 -3.990 19.997 1.00 95.12 381 PRO A O 1
ATOM 3056 N N . LEU A 1 382 ? -10.149 -4.150 22.148 1.00 93.69 382 LEU A N 1
ATOM 3057 C CA . LEU A 1 382 ? -9.518 -2.831 22.188 1.00 93.69 382 LEU A CA 1
ATOM 3058 C C . LEU A 1 382 ? -8.181 -2.804 21.443 1.00 93.69 382 LEU A C 1
ATOM 3060 O O . LEU A 1 382 ? -7.862 -1.792 20.838 1.00 93.69 382 LEU A O 1
ATOM 3064 N N . ILE A 1 383 ? -7.411 -3.894 21.421 1.00 92.19 383 ILE A N 1
ATOM 3065 C CA . ILE A 1 383 ? -6.214 -3.982 20.568 1.00 92.19 383 ILE A CA 1
ATOM 3066 C C . ILE A 1 383 ? -6.594 -3.927 19.086 1.00 92.19 383 ILE A C 1
ATOM 3068 O O . ILE A 1 383 ? -5.894 -3.284 18.303 1.00 92.19 383 ILE A O 1
ATOM 3072 N N . GLU A 1 384 ? -7.698 -4.564 18.697 1.00 89.19 384 GLU A N 1
ATOM 3073 C CA . GLU A 1 384 ? -8.213 -4.484 17.330 1.00 89.19 384 GLU A CA 1
ATOM 3074 C C . GLU A 1 384 ? -8.634 -3.051 16.976 1.00 89.19 384 GLU A C 1
ATOM 3076 O O . GLU A 1 384 ? -8.148 -2.517 15.980 1.00 89.19 384 GLU A O 1
ATOM 3081 N N . ALA A 1 385 ? -9.427 -2.393 17.830 1.00 86.19 385 ALA A N 1
ATOM 3082 C CA . ALA A 1 385 ? -9.827 -0.995 17.643 1.00 86.19 385 ALA A CA 1
ATOM 3083 C C . ALA A 1 385 ? -8.615 -0.047 17.562 1.00 86.19 385 ALA A C 1
ATOM 3085 O O . ALA A 1 385 ? -8.506 0.735 16.623 1.00 86.19 385 ALA A O 1
ATOM 3086 N N . PHE A 1 386 ? -7.658 -0.200 18.482 1.00 86.25 386 PHE A N 1
ATOM 3087 C CA . PHE A 1 386 ? -6.403 0.557 18.521 1.00 86.25 386 PHE A CA 1
ATOM 3088 C C . PHE A 1 386 ? -5.567 0.404 17.246 1.00 86.25 386 PHE A C 1
ATOM 3090 O O . PHE A 1 386 ? -4.872 1.324 16.829 1.00 86.25 386 PHE A O 1
ATOM 3097 N N . THR A 1 387 ? -5.615 -0.776 16.624 1.00 83.25 387 THR A N 1
ATOM 3098 C CA . THR A 1 387 ? -4.901 -1.053 15.371 1.00 83.25 387 THR A CA 1
ATOM 3099 C C . THR A 1 387 ? -5.654 -0.509 14.159 1.00 83.25 387 THR A C 1
ATOM 3101 O O . THR A 1 387 ? -5.036 -0.151 13.152 1.00 83.25 387 THR A O 1
ATOM 3104 N N . ALA A 1 388 ? -6.987 -0.492 14.228 1.00 73.94 388 ALA A N 1
ATOM 3105 C CA . ALA A 1 388 ? -7.849 -0.099 13.130 1.00 73.94 388 ALA A CA 1
ATOM 3106 C C . ALA A 1 388 ? -7.755 1.402 12.870 1.00 73.94 388 ALA A C 1
ATOM 3108 O O . ALA A 1 388 ? -7.398 1.758 11.748 1.00 73.94 388 ALA A O 1
ATOM 3109 N N . ASP A 1 389 ? -7.983 2.251 13.874 1.00 68.06 389 ASP A N 1
ATOM 3110 C CA . ASP A 1 389 ? -8.015 3.711 13.737 1.00 68.06 389 ASP A CA 1
ATOM 3111 C C . ASP A 1 389 ? -7.283 4.376 14.910 1.00 68.06 389 ASP A C 1
ATOM 3113 O O . ASP A 1 389 ? -7.661 4.188 16.063 1.00 68.06 389 ASP A O 1
ATOM 3117 N N . LEU A 1 390 ? -6.203 5.100 14.606 1.00 60.84 390 LEU A N 1
ATOM 3118 C CA . LEU A 1 390 ? -5.406 5.826 15.594 1.00 60.84 390 LEU A CA 1
ATOM 3119 C C . LEU A 1 390 ? -5.517 7.316 15.274 1.00 60.84 390 LEU A C 1
ATOM 3121 O O . LEU A 1 390 ? -4.698 7.856 14.529 1.00 60.84 390 LEU A O 1
ATOM 3125 N N . ASP A 1 391 ? -6.568 7.936 15.787 1.00 68.69 391 ASP A N 1
ATOM 3126 C CA . ASP A 1 391 ? -6.738 9.385 15.834 1.00 68.69 391 ASP A CA 1
ATOM 3127 C C . ASP A 1 391 ? -6.057 9.990 17.082 1.00 68.69 391 ASP A C 1
ATOM 3129 O O . ASP A 1 391 ? -5.489 9.281 17.920 1.00 68.69 391 ASP A O 1
ATOM 3133 N N . ASP A 1 392 ? -6.102 11.315 17.222 1.00 65.81 392 ASP A N 1
ATOM 3134 C CA . ASP A 1 392 ? -5.453 12.011 18.341 1.00 65.81 392 ASP A CA 1
ATOM 3135 C C . ASP A 1 392 ? -6.027 11.589 19.711 1.00 65.81 392 ASP A C 1
ATOM 3137 O O . ASP A 1 392 ? -5.280 11.459 20.686 1.00 65.81 392 ASP A O 1
ATOM 3141 N N . TYR A 1 393 ? -7.332 11.301 19.797 1.00 70.00 393 TYR A N 1
ATOM 3142 C CA . TYR A 1 393 ? -7.962 10.842 21.041 1.00 70.00 393 TYR A CA 1
ATOM 3143 C C . TYR A 1 393 ? -7.490 9.440 21.427 1.00 70.00 393 TYR A C 1
ATOM 3145 O O . TYR A 1 393 ? -7.074 9.209 22.566 1.00 70.00 393 TYR A O 1
ATOM 3153 N N . SER A 1 394 ? -7.518 8.496 20.491 1.00 71.00 394 SER A N 1
ATOM 3154 C CA . SER A 1 394 ? -7.088 7.121 20.736 1.00 71.00 394 SER A CA 1
ATOM 3155 C C . SER A 1 394 ? -5.581 7.028 21.006 1.00 71.00 394 SER A C 1
ATOM 3157 O O . SER A 1 394 ? -5.168 6.293 21.907 1.00 71.00 394 SER A O 1
ATOM 3159 N N . ALA A 1 395 ? -4.748 7.826 20.332 1.00 75.88 395 ALA A N 1
ATOM 3160 C CA . ALA A 1 395 ? -3.315 7.902 20.619 1.00 75.88 395 ALA A CA 1
ATOM 3161 C C . ALA A 1 395 ? -3.019 8.314 22.073 1.00 75.88 395 ALA A C 1
ATOM 3163 O O . ALA A 1 395 ? -2.086 7.782 22.683 1.00 75.88 395 ALA A O 1
ATOM 3164 N N . ASN A 1 396 ? -3.838 9.200 22.645 1.00 80.88 396 ASN A N 1
ATOM 3165 C CA . ASN A 1 396 ? -3.687 9.685 24.017 1.00 80.88 396 ASN A CA 1
ATOM 3166 C C . ASN A 1 396 ? -4.310 8.745 25.064 1.00 80.88 396 ASN A C 1
ATOM 3168 O O . ASN A 1 396 ? -3.688 8.455 26.094 1.00 80.88 396 ASN A O 1
ATOM 3172 N N . ASP A 1 397 ? -5.514 8.230 24.808 1.00 88.94 397 ASP A N 1
ATOM 3173 C CA . ASP A 1 397 ? -6.266 7.435 25.781 1.00 88.94 397 ASP A CA 1
ATOM 3174 C C . ASP A 1 397 ? -5.771 5.985 25.878 1.00 88.94 397 ASP A C 1
ATOM 3176 O O . ASP A 1 397 ? -5.661 5.447 26.986 1.00 88.94 397 ASP A O 1
ATOM 3180 N N . PHE A 1 398 ? -5.446 5.329 24.755 1.00 92.69 398 PHE A N 1
ATOM 3181 C CA . PHE A 1 398 ? -5.140 3.892 24.749 1.00 92.69 398 PHE A CA 1
ATOM 3182 C C . PHE A 1 398 ? -3.937 3.499 25.612 1.00 92.69 398 PHE A C 1
ATOM 3184 O O . PHE A 1 398 ? -4.044 2.512 26.350 1.00 92.69 398 PHE A O 1
ATOM 3191 N N . PRO A 1 399 ? -2.825 4.261 25.652 1.00 93.38 399 PRO A N 1
ATOM 3192 C CA . PRO A 1 399 ? -1.751 3.985 26.600 1.00 93.38 399 PRO A CA 1
ATOM 3193 C C . PRO A 1 399 ? -2.216 3.957 28.065 1.00 93.38 399 PRO A C 1
ATOM 3195 O O . PRO A 1 399 ? -1.687 3.184 28.868 1.00 93.38 399 PRO A O 1
ATOM 3198 N N . ARG A 1 400 ? -3.214 4.770 28.436 1.00 93.94 400 ARG A N 1
ATOM 3199 C CA . ARG A 1 400 ? -3.825 4.766 29.777 1.00 93.94 400 ARG A CA 1
ATOM 3200 C C . ARG A 1 400 ? -4.859 3.685 29.978 1.00 93.94 400 ARG A C 1
ATOM 3202 O O . ARG A 1 400 ? -4.874 3.071 31.044 1.00 93.94 400 ARG A O 1
ATOM 3209 N N . ILE A 1 401 ? -5.645 3.389 28.956 1.00 95.50 401 ILE A N 1
ATOM 3210 C CA . ILE A 1 401 ? -6.567 2.256 28.954 1.00 95.50 401 ILE A CA 1
ATOM 3211 C C . ILE A 1 401 ? -5.801 0.959 29.237 1.00 95.50 401 ILE A C 1
ATOM 3213 O O . ILE A 1 401 ? -6.132 0.244 30.183 1.00 95.50 401 ILE A O 1
ATOM 3217 N N . PHE A 1 402 ? -4.731 0.682 28.488 1.00 96.56 402 PHE A N 1
ATOM 3218 C CA . PHE A 1 402 ? -3.955 -0.546 28.655 1.00 96.56 402 PHE A CA 1
ATOM 3219 C C . PHE A 1 402 ? -3.190 -0.609 29.983 1.00 96.56 402 PHE A C 1
ATOM 3221 O O . PHE A 1 402 ? -3.069 -1.694 30.549 1.00 96.56 402 PHE A O 1
ATOM 3228 N N . GLU A 1 403 ? -2.737 0.527 30.533 1.00 95.62 403 GLU A N 1
ATOM 3229 C CA . GLU A 1 403 ? -2.182 0.568 31.895 1.00 95.62 403 GLU A CA 1
ATOM 3230 C C . GLU A 1 403 ? -3.190 0.039 32.926 1.00 95.62 403 GLU A C 1
ATOM 3232 O O . GLU A 1 403 ? -2.842 -0.798 33.761 1.00 95.62 403 GLU A O 1
ATOM 3237 N N . LEU A 1 404 ? -4.438 0.510 32.863 1.00 95.94 404 LEU A N 1
ATOM 3238 C CA . LEU A 1 404 ? -5.483 0.140 33.817 1.00 95.94 404 LEU A CA 1
ATOM 3239 C C . LEU A 1 404 ? -5.981 -1.298 33.613 1.00 95.94 404 LEU A C 1
ATOM 3241 O O . LEU A 1 404 ? -6.209 -2.000 34.600 1.00 95.94 404 LEU A O 1
ATOM 3245 N N . LEU A 1 405 ? -6.098 -1.752 32.359 1.00 96.25 405 LEU A N 1
ATOM 3246 C CA . LEU A 1 405 ? -6.412 -3.149 32.020 1.00 96.25 405 LEU A CA 1
ATOM 3247 C C . LEU A 1 405 ? -5.331 -4.115 32.529 1.00 96.25 405 LEU A C 1
ATOM 3249 O O . LEU A 1 405 ? -5.644 -5.219 32.975 1.00 96.25 405 LEU A O 1
ATOM 3253 N N . GLY A 1 406 ? -4.072 -3.673 32.522 1.00 94.44 406 GLY A N 1
ATOM 3254 C CA . GLY A 1 406 ? -2.969 -4.332 33.205 1.00 94.44 406 GLY A CA 1
ATOM 3255 C C . GLY A 1 406 ? -2.154 -5.309 32.345 1.00 94.44 406 GLY A C 1
ATOM 3256 O O . GLY A 1 406 ? -2.221 -5.291 31.114 1.00 94.44 406 GLY A O 1
ATOM 3257 N N . PRO A 1 407 ? -1.337 -6.169 32.990 1.00 94.50 407 PRO A N 1
ATOM 3258 C CA . PRO A 1 407 ? -0.285 -6.948 32.325 1.00 94.50 407 PRO A CA 1
ATOM 3259 C C . PRO A 1 407 ? -0.754 -7.928 31.243 1.00 94.50 407 PRO A C 1
ATOM 3261 O O . PRO A 1 407 ? 0.028 -8.274 30.360 1.00 94.50 407 PRO A O 1
ATOM 3264 N N . GLU A 1 408 ? -2.018 -8.349 31.269 1.00 94.94 408 GLU A N 1
ATOM 3265 C CA . GLU A 1 408 ? -2.588 -9.252 30.259 1.00 94.94 408 GLU A CA 1
ATOM 3266 C C . GLU A 1 408 ? -2.650 -8.618 28.854 1.00 94.94 408 GLU A C 1
ATOM 3268 O O . GLU A 1 408 ? -2.753 -9.333 27.861 1.00 94.94 408 GLU A O 1
ATOM 3273 N N . ALA A 1 409 ? -2.520 -7.289 28.738 1.00 95.50 409 ALA A N 1
ATOM 3274 C CA . ALA A 1 409 ? -2.431 -6.598 27.448 1.00 95.50 409 ALA A CA 1
ATOM 3275 C C . ALA A 1 409 ? -1.043 -6.701 26.783 1.00 95.50 409 ALA A C 1
ATOM 3277 O O . ALA A 1 409 ? -0.921 -6.497 25.573 1.00 95.50 409 ALA A O 1
ATOM 3278 N N . ILE A 1 410 ? 0.010 -7.044 27.539 1.00 94.44 410 ILE A N 1
ATOM 3279 C CA . ILE A 1 410 ? 1.404 -7.049 27.057 1.00 94.44 410 ILE A CA 1
ATOM 3280 C C . ILE A 1 410 ? 1.604 -7.921 25.807 1.00 94.44 410 ILE A C 1
ATOM 3282 O O . ILE A 1 410 ? 2.237 -7.434 24.867 1.00 94.44 410 ILE A O 1
ATOM 3286 N N . PRO A 1 411 ? 1.105 -9.175 25.730 1.00 93.12 411 PRO A N 1
ATOM 3287 C CA . PRO A 1 411 ? 1.355 -10.026 24.568 1.00 93.12 411 PRO A CA 1
ATOM 3288 C C . PRO A 1 411 ? 0.828 -9.418 23.265 1.00 93.12 411 PRO A C 1
ATOM 3290 O O . PRO A 1 411 ? 1.537 -9.414 22.258 1.00 93.12 411 PRO A O 1
ATOM 3293 N N . GLY A 1 412 ? -0.384 -8.859 23.293 1.00 92.38 412 GLY A N 1
ATOM 3294 C CA . GLY A 1 412 ? -0.983 -8.239 22.115 1.00 92.38 412 GLY A CA 1
ATOM 3295 C C . GLY A 1 412 ? -0.284 -6.934 21.726 1.00 92.38 412 GLY A C 1
ATOM 3296 O O . GLY A 1 412 ? 0.016 -6.736 20.554 1.00 92.38 412 GLY A O 1
ATOM 3297 N N . LEU A 1 413 ? 0.101 -6.099 22.698 1.00 93.00 413 LEU A N 1
ATOM 3298 C CA . LEU A 1 413 ? 0.882 -4.883 22.436 1.00 93.00 413 LEU A CA 1
ATOM 3299 C C . LEU A 1 413 ? 2.272 -5.186 21.855 1.00 93.00 413 LEU A C 1
ATOM 3301 O O . LEU A 1 413 ? 2.724 -4.492 20.948 1.00 93.00 413 LEU A O 1
ATOM 3305 N N . ARG A 1 414 ? 2.948 -6.248 22.317 1.00 91.69 414 ARG A N 1
ATOM 3306 C CA . ARG A 1 414 ? 4.234 -6.680 21.740 1.00 91.69 414 ARG A CA 1
ATOM 3307 C C . ARG A 1 414 ? 4.088 -7.164 20.301 1.00 91.69 414 ARG A C 1
ATOM 3309 O O . ARG A 1 414 ? 4.981 -6.907 19.495 1.00 91.69 414 ARG A O 1
ATOM 3316 N N . ALA A 1 415 ? 2.977 -7.818 19.959 1.00 89.94 415 ALA A N 1
ATOM 3317 C CA . ALA A 1 415 ? 2.715 -8.232 18.582 1.00 89.94 415 ALA A CA 1
ATOM 3318 C C . ALA A 1 415 ? 2.676 -7.026 17.621 1.00 89.94 415 ALA A C 1
ATOM 3320 O O . ALA A 1 415 ? 3.205 -7.116 16.511 1.00 89.94 415 ALA A O 1
ATOM 3321 N N . LEU A 1 416 ? 2.165 -5.875 18.079 1.00 88.19 416 LEU A N 1
ATOM 3322 C CA . LEU A 1 416 ? 2.149 -4.630 17.299 1.00 88.19 416 LEU A CA 1
ATOM 3323 C C . LEU A 1 416 ? 3.553 -4.058 17.036 1.00 88.19 416 LEU A C 1
ATOM 3325 O O . LEU A 1 416 ? 3.749 -3.344 16.055 1.00 88.19 416 LEU A O 1
ATOM 3329 N N . LEU A 1 417 ? 4.552 -4.382 17.866 1.00 86.38 417 LEU A N 1
ATOM 3330 C CA . LEU A 1 417 ? 5.933 -3.923 17.665 1.00 86.38 417 LEU A CA 1
ATOM 3331 C C . LEU A 1 417 ? 6.674 -4.717 16.585 1.00 86.38 417 LEU A C 1
ATOM 3333 O O . LEU A 1 417 ? 7.537 -4.169 15.899 1.00 86.38 417 LEU A O 1
ATOM 3337 N N . VAL A 1 418 ? 6.349 -6.005 16.453 1.00 78.69 418 VAL A N 1
ATOM 3338 C CA . VAL A 1 418 ? 6.988 -6.927 15.499 1.00 78.69 418 VAL A CA 1
ATOM 3339 C C . VAL A 1 418 ? 6.305 -6.869 14.128 1.00 78.69 418 VAL A C 1
ATOM 3341 O O . VAL A 1 418 ? 6.941 -7.108 13.100 1.00 78.69 418 VAL A O 1
ATOM 3344 N N . GLY A 1 419 ? 5.013 -6.535 14.093 1.00 67.75 419 GLY A N 1
ATOM 3345 C CA . GLY A 1 419 ? 4.253 -6.383 12.857 1.00 67.75 419 GLY A CA 1
ATOM 3346 C C . GLY A 1 419 ? 4.693 -5.186 12.004 1.00 67.75 419 GLY A C 1
ATOM 3347 O O . GLY A 1 419 ? 5.314 -4.230 12.471 1.00 67.75 419 GLY A O 1
ATOM 3348 N N . ARG A 1 420 ? 4.323 -5.209 10.716 1.00 69.06 420 ARG A N 1
ATOM 3349 C CA . ARG A 1 420 ? 4.501 -4.074 9.793 1.00 69.06 420 ARG A CA 1
ATOM 3350 C C . ARG A 1 420 ? 3.441 -3.000 10.064 1.00 69.06 420 ARG A C 1
ATOM 3352 O O . ARG A 1 420 ? 2.586 -2.758 9.219 1.00 69.06 420 ARG A O 1
ATOM 3359 N N . HIS A 1 421 ? 3.484 -2.378 11.236 1.00 76.38 421 HIS A N 1
ATOM 3360 C CA . HIS A 1 421 ? 2.597 -1.280 11.631 1.00 76.38 421 HIS A CA 1
ATOM 3361 C C . HIS A 1 421 ? 3.249 0.086 11.384 1.00 76.38 421 HIS A C 1
ATOM 3363 O O . HIS A 1 421 ? 4.473 0.189 11.231 1.00 76.38 421 HIS A O 1
ATOM 3369 N N . ASP A 1 422 ? 2.433 1.136 11.305 1.00 73.44 422 ASP A N 1
ATOM 3370 C CA . ASP A 1 422 ? 2.927 2.500 11.153 1.00 73.44 422 ASP A CA 1
ATOM 3371 C C . ASP A 1 422 ? 3.736 2.924 12.394 1.00 73.44 422 ASP A C 1
ATOM 3373 O O . ASP A 1 422 ? 3.810 2.226 13.411 1.00 73.44 422 ASP A O 1
ATOM 3377 N N . LEU A 1 423 ? 4.464 4.034 12.279 1.00 80.31 423 LEU A N 1
ATOM 3378 C CA . LEU A 1 423 ? 5.315 4.497 13.373 1.00 80.31 423 LEU A CA 1
ATOM 3379 C C . LEU A 1 423 ? 4.492 5.025 14.559 1.00 80.31 423 LEU A C 1
ATOM 3381 O O . LEU A 1 423 ? 4.907 4.813 15.694 1.00 80.31 423 LEU A O 1
ATOM 3385 N N . GLY A 1 424 ? 3.346 5.664 14.306 1.00 81.75 424 GLY A N 1
ATOM 3386 C CA . GLY A 1 424 ? 2.478 6.217 15.346 1.00 81.75 424 GLY A CA 1
ATOM 3387 C C . GLY A 1 424 ? 1.934 5.125 16.259 1.00 81.75 424 GLY A C 1
ATOM 3388 O O . GLY A 1 424 ? 2.160 5.173 17.468 1.00 81.75 424 GLY A O 1
ATOM 3389 N N . LEU A 1 425 ? 1.345 4.076 15.677 1.00 84.81 425 LEU A N 1
ATOM 3390 C CA . LEU A 1 425 ? 0.824 2.925 16.416 1.00 84.81 425 LEU A CA 1
ATOM 3391 C C . LEU A 1 425 ? 1.910 2.225 17.234 1.00 84.81 425 LEU A C 1
ATOM 3393 O O . LEU A 1 425 ? 1.701 1.896 18.401 1.00 84.81 425 LEU A O 1
ATOM 3397 N N . ARG A 1 426 ? 3.101 2.032 16.656 1.00 87.62 426 ARG A N 1
ATOM 3398 C CA . ARG A 1 426 ? 4.227 1.428 17.383 1.00 87.62 426 ARG A CA 1
ATOM 3399 C C . ARG A 1 426 ? 4.695 2.308 18.539 1.00 87.62 426 ARG A C 1
ATOM 3401 O O . ARG A 1 426 ? 4.955 1.779 19.616 1.00 87.62 426 ARG A O 1
ATOM 3408 N N . THR A 1 427 ? 4.760 3.625 18.355 1.00 88.75 427 THR A N 1
ATOM 3409 C CA . THR A 1 427 ? 5.102 4.563 19.433 1.00 88.75 427 THR A CA 1
ATOM 3410 C C . THR A 1 427 ? 4.062 4.523 20.555 1.00 88.75 427 THR A C 1
ATOM 3412 O O . THR A 1 427 ? 4.439 4.385 21.720 1.00 88.75 427 THR A O 1
ATOM 3415 N N . ALA A 1 428 ? 2.768 4.555 20.229 1.00 90.19 428 ALA A N 1
ATOM 3416 C CA . ALA A 1 428 ? 1.697 4.465 21.220 1.00 90.19 428 ALA A CA 1
ATOM 3417 C C . ALA A 1 428 ? 1.695 3.102 21.949 1.00 90.19 428 ALA A C 1
ATOM 3419 O O . ALA A 1 428 ? 1.532 3.048 23.169 1.00 90.19 428 ALA A O 1
ATOM 3420 N N . ALA A 1 429 ? 1.981 1.998 21.247 1.00 92.38 429 ALA A N 1
ATOM 3421 C CA . ALA A 1 429 ? 2.137 0.672 21.852 1.00 92.38 429 ALA A CA 1
ATOM 3422 C C . ALA A 1 429 ? 3.338 0.602 22.816 1.00 92.38 429 ALA A C 1
ATOM 3424 O O . ALA A 1 429 ? 3.220 0.048 23.911 1.00 92.38 429 ALA A O 1
ATOM 3425 N N . VAL A 1 430 ? 4.484 1.198 22.456 1.00 93.12 430 VAL A N 1
ATOM 3426 C CA . VAL A 1 430 ? 5.645 1.323 23.358 1.00 93.12 430 VAL A CA 1
ATOM 3427 C C . VAL A 1 430 ? 5.280 2.137 24.599 1.00 93.12 430 VAL A C 1
ATOM 3429 O O . VAL A 1 430 ? 5.611 1.734 25.715 1.00 93.12 430 VAL A O 1
ATOM 3432 N N . GLN A 1 431 ? 4.564 3.250 24.432 1.00 93.75 431 GLN A N 1
ATOM 3433 C CA . GLN A 1 431 ? 4.104 4.070 25.551 1.00 93.75 431 GLN A CA 1
ATOM 3434 C C . GLN A 1 431 ? 3.163 3.287 26.478 1.00 93.75 431 GLN A C 1
ATOM 3436 O O . GLN A 1 431 ? 3.320 3.352 27.698 1.00 93.75 431 GLN A O 1
ATOM 3441 N N . ALA A 1 432 ? 2.235 2.502 25.925 1.00 94.19 432 ALA A N 1
ATOM 3442 C CA . ALA A 1 432 ? 1.360 1.617 26.691 1.00 94.19 432 ALA A CA 1
ATOM 3443 C C . ALA A 1 432 ? 2.159 0.582 27.504 1.00 94.19 432 ALA A C 1
ATOM 3445 O O . ALA A 1 432 ? 1.945 0.436 28.708 1.00 94.19 432 ALA A O 1
ATOM 3446 N N . LEU A 1 433 ? 3.132 -0.092 26.878 1.00 94.19 433 LEU A N 1
ATOM 3447 C CA . LEU A 1 433 ? 4.004 -1.066 27.547 1.00 94.19 433 LEU A CA 1
ATOM 3448 C C . LEU A 1 433 ? 4.828 -0.430 28.674 1.00 94.19 433 LEU A C 1
ATOM 3450 O O . LEU A 1 433 ? 4.930 -1.003 29.760 1.00 94.19 433 LEU A O 1
ATOM 3454 N N . TRP A 1 434 ? 5.374 0.767 28.445 1.00 93.31 434 TRP A N 1
ATOM 3455 C CA . TRP A 1 434 ? 6.105 1.522 29.463 1.00 93.31 434 TRP A CA 1
ATOM 3456 C C . TRP A 1 434 ? 5.208 1.890 30.656 1.00 93.31 434 TRP A C 1
ATOM 3458 O O . TRP A 1 434 ? 5.602 1.701 31.811 1.00 93.31 434 TRP A O 1
ATOM 3468 N N . ARG A 1 435 ? 3.971 2.339 30.403 1.00 94.25 435 ARG A N 1
ATOM 3469 C CA . ARG A 1 435 ? 2.982 2.635 31.456 1.00 94.25 435 ARG A CA 1
ATOM 3470 C C . ARG A 1 435 ? 2.623 1.381 32.261 1.00 94.25 435 ARG A C 1
ATOM 3472 O O . ARG A 1 435 ? 2.648 1.415 33.487 1.00 94.25 435 ARG A O 1
ATOM 3479 N N . ILE A 1 436 ? 2.405 0.239 31.603 1.00 94.25 436 ILE A N 1
ATOM 3480 C CA . ILE A 1 436 ? 2.159 -1.037 32.298 1.00 94.25 436 ILE A CA 1
ATOM 3481 C C . ILE A 1 436 ? 3.359 -1.436 33.171 1.00 94.25 436 ILE A C 1
ATOM 3483 O O . ILE A 1 436 ? 3.180 -1.781 34.338 1.00 94.25 436 ILE A O 1
ATOM 3487 N N . GLY A 1 437 ? 4.583 -1.379 32.637 1.00 89.56 437 GLY A N 1
ATOM 3488 C CA . GLY A 1 437 ? 5.789 -1.780 33.369 1.00 89.56 437 GLY A CA 1
ATOM 3489 C C . GLY A 1 437 ? 6.093 -0.902 34.588 1.00 89.56 437 GLY A C 1
ATOM 3490 O O . GLY A 1 437 ? 6.632 -1.395 35.578 1.00 89.56 437 GLY A O 1
ATOM 3491 N N . THR A 1 438 ? 5.716 0.379 34.538 1.00 89.12 438 THR A N 1
ATOM 3492 C CA . THR A 1 438 ? 5.887 1.331 35.648 1.00 89.12 438 THR A CA 1
ATOM 3493 C C . THR A 1 438 ? 4.784 1.217 36.700 1.00 89.12 438 THR A C 1
ATOM 3495 O O . THR A 1 438 ? 5.080 1.278 37.893 1.00 89.12 438 THR A O 1
ATOM 3498 N N . ALA A 1 439 ? 3.531 1.004 36.288 1.00 88.25 439 ALA A N 1
ATOM 3499 C CA . ALA A 1 439 ? 2.393 0.877 37.198 1.00 88.25 439 ALA A CA 1
ATOM 3500 C C . ALA A 1 439 ? 2.297 -0.508 37.875 1.00 88.25 439 ALA A C 1
ATOM 3502 O O . ALA A 1 439 ? 1.787 -0.615 38.991 1.00 88.25 439 ALA A O 1
ATOM 3503 N N . HIS A 1 440 ? 2.809 -1.571 37.238 1.00 84.44 440 HIS A N 1
ATOM 3504 C CA . HIS A 1 440 ? 2.687 -2.957 37.710 1.00 84.44 440 HIS A CA 1
ATOM 3505 C C . HIS A 1 440 ? 4.064 -3.592 37.958 1.00 84.44 440 HIS A C 1
ATOM 3507 O O . HIS A 1 440 ? 4.677 -4.172 37.062 1.00 84.44 440 HIS A O 1
ATOM 3513 N N . ALA A 1 441 ? 4.539 -3.532 39.208 1.00 73.12 441 ALA A N 1
ATOM 3514 C CA . ALA A 1 441 ? 5.907 -3.905 39.603 1.00 73.12 441 ALA A CA 1
ATOM 3515 C C . ALA A 1 441 ? 6.350 -5.340 39.227 1.00 73.12 441 ALA A C 1
ATOM 3517 O O . ALA A 1 441 ? 7.529 -5.574 38.970 1.00 73.12 441 ALA A O 1
ATOM 3518 N N . GLU A 1 442 ? 5.427 -6.304 39.184 1.00 70.12 442 GLU A N 1
ATOM 3519 C CA . GLU A 1 442 ? 5.701 -7.686 38.744 1.00 70.12 442 GLU A CA 1
ATOM 3520 C C . GLU A 1 442 ? 5.828 -7.798 37.214 1.00 70.12 442 GLU A C 1
ATOM 3522 O O . GLU A 1 442 ? 6.626 -8.583 36.705 1.00 70.12 442 GLU A O 1
ATOM 3527 N N . ALA A 1 443 ? 5.085 -6.984 36.460 1.00 71.06 443 ALA A N 1
ATOM 3528 C CA . ALA A 1 443 ? 5.161 -6.961 35.002 1.00 71.06 443 ALA A CA 1
ATOM 3529 C C . ALA A 1 443 ? 6.454 -6.297 34.512 1.00 71.06 443 ALA A C 1
ATOM 3531 O O . ALA A 1 443 ? 7.076 -6.799 33.579 1.00 71.06 443 ALA A O 1
ATOM 3532 N N . GLY A 1 444 ? 6.908 -5.234 35.190 1.00 63.06 444 GLY A N 1
ATOM 3533 C CA . GLY A 1 444 ? 8.190 -4.584 34.899 1.00 63.06 444 GLY A CA 1
ATOM 3534 C C . GLY A 1 444 ? 9.387 -5.540 34.998 1.00 63.06 444 GLY A C 1
ATOM 3535 O O . GLY A 1 444 ? 10.262 -5.514 34.136 1.00 63.06 444 GLY A O 1
ATOM 3536 N N . LYS A 1 445 ? 9.387 -6.448 35.988 1.00 64.44 445 LYS A N 1
ATOM 3537 C CA . LYS A 1 445 ? 10.417 -7.497 36.122 1.00 64.44 445 LYS A CA 1
ATOM 3538 C C . LYS A 1 445 ? 10.359 -8.517 34.982 1.00 64.44 445 LYS A C 1
ATOM 3540 O O . LYS A 1 445 ? 11.382 -8.805 34.373 1.00 64.44 445 LYS A O 1
ATOM 3545 N N . ARG A 1 446 ? 9.159 -9.002 34.638 1.00 62.12 446 ARG A N 1
ATOM 3546 C CA . ARG A 1 446 ? 8.954 -9.977 33.549 1.00 62.12 446 ARG A CA 1
ATOM 3547 C C . ARG A 1 446 ? 9.349 -9.432 32.172 1.00 62.12 446 ARG A C 1
ATOM 3549 O O . ARG A 1 446 ? 9.838 -10.196 31.347 1.00 62.12 446 ARG A O 1
ATOM 3556 N N . CYS A 1 447 ? 9.144 -8.138 31.917 1.00 59.31 447 CYS A N 1
ATOM 3557 C CA . CYS A 1 447 ? 9.586 -7.499 30.674 1.00 59.31 447 CYS A CA 1
ATOM 3558 C C . CYS A 1 447 ? 11.119 -7.440 30.575 1.00 59.31 447 CYS A C 1
ATOM 3560 O O . CYS A 1 447 ? 11.659 -7.787 29.529 1.00 59.31 447 CYS A O 1
ATOM 3562 N N . ALA A 1 448 ? 11.813 -7.076 31.661 1.00 59.88 448 ALA A N 1
ATOM 3563 C CA . ALA A 1 448 ? 13.277 -7.018 31.693 1.00 59.88 448 ALA A CA 1
ATOM 3564 C C . ALA A 1 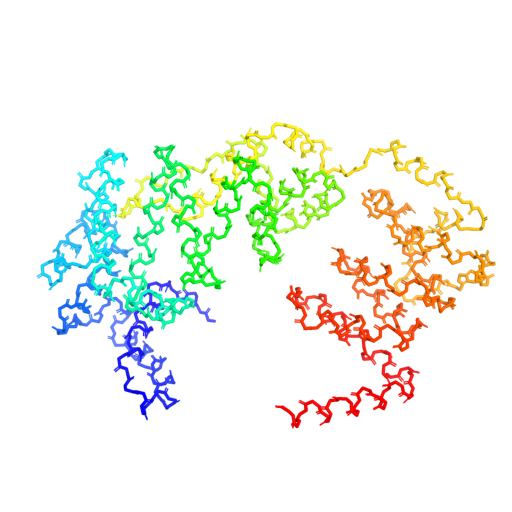448 ? 13.931 -8.406 31.524 1.00 59.88 448 ALA A C 1
ATOM 3566 O O . ALA A 1 448 ? 14.885 -8.558 30.767 1.00 59.88 448 ALA A O 1
ATOM 3567 N N . GLU A 1 449 ? 13.374 -9.441 32.161 1.00 55.28 449 GLU A N 1
ATOM 3568 C CA . GLU A 1 449 ? 13.889 -10.819 32.078 1.00 55.28 449 GLU A CA 1
ATOM 3569 C C . GLU A 1 449 ? 13.712 -11.450 30.679 1.00 55.28 449 GLU A C 1
ATOM 3571 O O . GLU A 1 449 ? 14.520 -12.277 30.256 1.00 55.28 449 GLU A O 1
ATOM 3576 N N . GLN A 1 450 ? 12.676 -11.063 29.923 1.00 55.44 450 GLN A N 1
ATOM 3577 C CA . GLN A 1 450 ? 12.450 -11.565 28.558 1.00 55.44 450 GLN A CA 1
ATOM 3578 C C . GLN A 1 450 ? 13.340 -10.897 27.495 1.00 55.44 450 GLN A C 1
ATOM 3580 O O . GLN A 1 450 ? 13.587 -11.507 26.449 1.00 55.44 450 GLN A O 1
ATOM 3585 N N . GLU A 1 451 ? 13.831 -9.679 27.741 1.00 53.09 451 GLU A N 1
ATOM 3586 C CA . GLU A 1 451 ? 14.818 -9.016 26.876 1.00 53.09 451 GLU A CA 1
ATOM 3587 C C . GLU A 1 451 ? 16.219 -9.623 27.045 1.00 53.09 451 GLU A C 1
ATOM 3589 O O . GLU A 1 451 ? 16.894 -9.868 26.046 1.00 53.09 451 GLU A O 1
ATOM 3594 N N . GLU A 1 452 ? 16.622 -9.977 28.271 1.00 43.16 452 GLU A N 1
ATOM 3595 C CA . GLU A 1 452 ? 17.893 -10.679 28.524 1.00 43.16 452 GLU A CA 1
ATOM 3596 C C . GLU A 1 452 ? 17.928 -12.083 27.896 1.00 43.16 452 GLU A C 1
ATOM 3598 O O . GLU A 1 452 ? 18.964 -12.507 27.386 1.00 43.16 452 GLU A O 1
ATOM 3603 N N . GLY A 1 453 ? 16.791 -12.789 27.853 1.00 40.16 453 GLY A N 1
ATOM 3604 C CA . GLY A 1 453 ? 16.687 -14.098 27.198 1.00 40.16 453 GLY A CA 1
ATOM 3605 C C . GLY A 1 453 ? 16.725 -14.054 25.664 1.00 40.16 453 GLY A C 1
ATOM 3606 O O . GLY A 1 453 ? 17.189 -15.009 25.051 1.00 40.16 453 GLY A O 1
ATOM 3607 N N . SER A 1 454 ? 16.284 -12.953 25.040 1.00 43.34 454 SER A N 1
ATOM 3608 C CA . SER A 1 454 ? 16.267 -12.799 23.570 1.00 43.34 454 SER A CA 1
ATOM 3609 C C . SER A 1 454 ? 17.555 -12.186 23.004 1.00 43.34 454 SER A C 1
ATOM 3611 O O . SER A 1 454 ? 17.732 -12.151 21.795 1.00 43.34 454 SER A O 1
ATOM 3613 N N . ALA A 1 455 ? 18.460 -11.693 23.858 1.00 37.62 455 ALA A N 1
ATOM 3614 C CA . ALA A 1 455 ? 19.792 -11.216 23.468 1.00 37.62 455 ALA A CA 1
ATOM 3615 C C . ALA A 1 455 ? 20.850 -12.345 23.426 1.00 37.62 455 ALA A C 1
ATOM 3617 O O . ALA A 1 455 ? 22.042 -12.084 23.231 1.00 37.62 455 ALA A O 1
ATOM 3618 N N . HIS A 1 456 ? 20.437 -13.595 23.661 1.00 36.19 456 HIS A N 1
ATOM 3619 C CA . HIS A 1 456 ? 21.287 -14.792 23.681 1.00 36.19 456 HIS A CA 1
ATOM 3620 C C . HIS A 1 456 ? 20.886 -15.869 22.654 1.00 36.19 456 HIS A C 1
ATOM 3622 O O . HIS A 1 456 ? 21.481 -16.948 22.655 1.00 36.19 456 HIS A O 1
ATOM 3628 N N . GLU A 1 457 ? 19.964 -15.553 21.742 1.00 31.11 457 GLU A N 1
ATOM 3629 C CA . GLU A 1 457 ? 19.692 -16.289 20.495 1.00 31.11 457 GLU A CA 1
ATOM 3630 C C . GLU A 1 457 ? 19.908 -15.356 19.299 1.00 31.11 457 GLU A C 1
ATOM 3632 O O . GLU A 1 457 ? 20.411 -15.849 18.261 1.00 31.11 457 GLU A O 1
#

pLDDT: mean 87.09, std 13.31, range [29.22, 98.44]

Secondary structure (DSSP, 8-state):
-----HHHHHHHHHHHHTS-GGGHHHHHHHHHHHHHHHHHHHSSGGGSPPPSSHHHHHHHHHHHHTT-SSHHHHHHHHHHHHHH-TT-HHHHHHHHHHH--SHHHHHHHHHHHHHHHHHHTTHHHHHHHTTT-GGG-GGGHHHHHHHHHHHHHHHHTT-HHHHHHHHHHHHHH-TT-TT-HHHHHHHHHHHTT-HHHHHHHHHH-----HHHHHHHHHHHHHTT-HHHHHHHHHHHHHHHHHHHHHHHTT-PPPPPTT-TT-PPPHHHHHHHHHHHHHHT-HHHHHHHHTT--SS-HHHHHHHHHH--TTGGGGGGS-SPPSS----HHHHH---GGGHHHHHHHHT-HHHHT-S-HHHHHHHHHHHHHHHHTT-GGGHHHHHHHHHH---HHHHHHHHHHHHHH-GGGHHHHHHHHHSS--HHHHHHHHHHHHHHHHH-HHHHHHHHHHHHHHT--